Protein AF-V7BYE3-F1 (afdb_monomer)

InterPro domains:
  IPR003656 Zinc finger, BED-type [PF26664] (32-77)
  IPR003656 Zinc finger, BED-type [PS50808] (16-72)
  IPR007021 Domain of unknown function DUF659 [PF04937] (146-258)
  IPR012337 Ribonuclease H-like superfamily [SSF53098] (154-527)

Foldseek 3Di:
DDDDDDDDDDCPPPPNDPPQLVVQWDQDPPDQQWTAGNFQRDIDGGHSVVSLCQLLCVPPVDHHDPGHDPVSNVVSVVVVVVVVVVVVVVVVDPDDDDPPPPDPDDDDDDDDDDDDDDDDDDPPPPQDDDDDDPVVVVVVVVVVVVCVVPVWDKDWDWDFFLVGIDTDDIDRCSVQVPALVSLLVVVLVVCVVCDVLNAAEDEEADPPSNVSSQVVNCVVRLQHHYAYQPLNLLLVLLVCCCVVPVLNVVLLVLLVLLLCLLVVDPVSQVLLCVLVVNDHQDDDDDRDRVSSLSSLVSCLVCLVSLLCSLVDPVNVPDPLCVDPSNVSNSCLSPDPVSSVSSLLSCLLSVLSVVLSCLSPDQPFFCLQPNVVSLVVSLVSSCVSVVNPCVSSVSSVVSSCVSCVPHHPALLSLLSNCLQLLQLVDPPRDCDPSSVVSNLSNLVRNPPDPVLSVLLVVLVVCCNVCHDQSVDPVLVVCSVVDHSLVSLVVRVPVPVSNSVSNNSSRSDGDNDDDPVVVVVVVVCVVVVVVVVVVVPDDDDDDDPDPDDDDDDDDDDDPPDDDPDDDDDDDDDDDDDDDDDDDDDDDDDDDD

Organism: Phaseolus vulgaris (NCBI:txid3885)

Sequence (590 aa):
MTSIPVTVTPKNAPGNRSYVAWKHCISVVGDTRQLQCKYCQKVLTRGVYRLKHHLADTQKDVGACKDAPDEVKKEMWEIVVGLQQKLNKKSSFTLNDEEMTKAGEKRKNSEEEFTQSNNSPSGRNIFKNKQTTINNMFKKGIREEACQRKRRTIINFLVNSPKGTIFLKSIDASAISKTVEKVFEMMDNIVEEVGEDNVIQVVTDNAANYKDAGQMLMTKRKKLFWTPCAAHCVDLMLEDYEKKISIHEETIPKGKKITTFIYSRPSLISLLQHFTKGRYLVRPDITRFATSFFTLGCLHENKGALIKMFTSDEWKSSKFAKTNDGKIVEEVVLDQNFWKNVIICLKGALPLIEVLRLVDSDQKPTMGFIYEAMDQAKEKIQKAFNGVKKSYLPSWNIIDERWDKQLHRPLHAAGYFLNPQMHYRLGFKADLEVKRGLMECITRMVEDEDEQTLIDVQIDDFKKQAKNFGCPMATRSINLKTPADWWESYGDEYPELQKFVIHVHTKRRNRLKQSTMNDVVFVMANSKLAKKKQTRKPTQINIDDYEHEHNETFELDENLVPIEVEEDESLHSHHLDMTDLNDEGDGNHE

Radius of gyration: 32.42 Å; Cα contacts (8 Å, |Δi|>4): 572; chains: 1; bounding box: 76×103×93 Å

Structure (mmCIF, N/CA/C/O backbone):
data_AF-V7BYE3-F1
#
_entry.id   AF-V7BYE3-F1
#
loop_
_atom_site.group_PDB
_atom_site.id
_atom_site.type_symbol
_atom_site.label_atom_id
_atom_site.label_alt_id
_atom_site.label_comp_id
_atom_site.label_asym_id
_atom_site.label_entity_id
_atom_site.label_seq_id
_atom_site.pdbx_PDB_ins_code
_atom_site.Cartn_x
_atom_site.Cartn_y
_atom_site.Cartn_z
_atom_site.occupancy
_atom_site.B_iso_or_equiv
_atom_site.auth_seq_id
_atom_site.auth_comp_id
_atom_site.auth_asym_id
_atom_site.auth_atom_id
_atom_site.pdbx_PDB_model_num
ATOM 1 N N . MET A 1 1 ? 15.856 -49.835 37.756 1.00 37.09 1 MET A N 1
ATOM 2 C CA . MET A 1 1 ? 16.816 -48.713 37.677 1.00 37.09 1 MET A CA 1
ATOM 3 C C . MET A 1 1 ? 16.036 -47.419 37.809 1.00 37.09 1 MET A C 1
ATOM 5 O O . MET A 1 1 ? 15.356 -47.018 36.876 1.00 37.09 1 MET A O 1
ATOM 9 N N . THR A 1 2 ? 16.039 -46.841 39.003 1.00 28.05 2 THR A N 1
ATOM 10 C CA . THR A 1 2 ? 15.372 -45.582 39.343 1.00 28.05 2 THR A CA 1
ATOM 11 C C . THR A 1 2 ? 16.320 -44.418 39.055 1.00 28.05 2 THR A C 1
ATOM 13 O O . THR A 1 2 ? 17.419 -44.346 39.598 1.00 28.05 2 THR A O 1
ATOM 16 N N . SER A 1 3 ? 15.908 -43.531 38.153 1.00 29.70 3 SER A N 1
ATOM 17 C CA . SER A 1 3 ? 16.629 -42.325 37.745 1.00 29.70 3 SER A CA 1
ATOM 18 C C . SER A 1 3 ? 16.502 -41.215 38.795 1.00 29.70 3 SER A C 1
ATOM 20 O O . SER A 1 3 ? 15.395 -40.794 39.130 1.00 29.70 3 SER A O 1
ATOM 22 N N . ILE A 1 4 ? 17.649 -40.744 39.286 1.00 29.48 4 ILE A N 1
ATOM 23 C CA . ILE A 1 4 ? 17.813 -39.622 40.222 1.00 29.48 4 ILE A CA 1
ATOM 24 C C . ILE A 1 4 ? 17.582 -38.289 39.474 1.00 29.48 4 ILE A C 1
ATOM 26 O O . ILE A 1 4 ? 18.064 -38.143 38.348 1.00 29.48 4 ILE A O 1
ATOM 30 N N . PRO A 1 5 ? 16.872 -37.303 40.057 1.00 30.70 5 PRO A N 1
ATOM 31 C CA . PRO A 1 5 ? 16.570 -36.038 39.391 1.00 30.70 5 PRO A CA 1
ATOM 32 C C . PRO A 1 5 ? 17.771 -35.079 39.404 1.00 30.70 5 PRO A C 1
ATOM 34 O O . PRO A 1 5 ? 18.388 -34.832 40.439 1.00 30.70 5 PRO A O 1
ATOM 37 N N . VAL A 1 6 ? 18.075 -34.492 38.244 1.00 30.62 6 VAL A N 1
ATOM 38 C CA . VAL A 1 6 ? 19.106 -33.456 38.083 1.00 30.62 6 VAL A CA 1
ATOM 39 C C . VAL A 1 6 ? 18.558 -32.111 38.571 1.00 30.62 6 VAL A C 1
ATOM 41 O O . VAL A 1 6 ? 17.689 -31.510 37.941 1.00 30.62 6 VAL A O 1
ATOM 44 N N . THR A 1 7 ? 19.076 -31.615 39.692 1.00 30.44 7 THR A N 1
ATOM 45 C CA . THR A 1 7 ? 18.802 -30.265 40.205 1.00 30.44 7 THR A CA 1
ATOM 46 C C . THR A 1 7 ? 19.554 -29.207 39.392 1.00 30.44 7 THR A C 1
ATOM 48 O O . THR A 1 7 ? 20.784 -29.181 39.379 1.00 30.44 7 THR A O 1
ATOM 51 N N . VAL A 1 8 ? 18.821 -28.299 38.742 1.00 35.44 8 VAL A N 1
ATOM 52 C CA . VAL A 1 8 ? 19.375 -27.134 38.032 1.00 35.44 8 VAL A CA 1
ATOM 53 C C . VAL A 1 8 ? 19.778 -26.055 39.042 1.00 35.44 8 VAL A C 1
ATOM 55 O O . VAL A 1 8 ? 18.935 -25.521 39.761 1.00 35.44 8 VAL A O 1
ATOM 58 N N . THR A 1 9 ? 21.065 -25.704 39.093 1.00 30.25 9 THR A N 1
ATOM 59 C CA . THR A 1 9 ? 21.596 -24.657 39.980 1.00 30.25 9 THR A CA 1
ATOM 60 C C . THR A 1 9 ? 21.419 -23.236 39.401 1.00 30.25 9 THR A C 1
ATOM 62 O O . THR A 1 9 ? 21.559 -23.030 38.191 1.00 30.25 9 THR A O 1
ATOM 65 N N . PRO A 1 10 ? 21.134 -22.205 40.230 1.00 33.84 10 PRO A N 1
ATOM 66 C CA . PRO A 1 10 ? 20.971 -20.822 39.772 1.00 33.84 10 PRO A CA 1
ATOM 67 C C . PRO A 1 10 ? 22.280 -20.189 39.273 1.00 33.84 10 PRO A C 1
ATOM 69 O O . PRO A 1 10 ? 23.341 -20.363 39.870 1.00 33.84 10 PRO A O 1
ATOM 72 N N . LYS A 1 11 ? 22.188 -19.330 38.246 1.00 39.69 11 LYS A N 1
ATOM 73 C CA . LYS A 1 11 ? 23.318 -18.622 37.594 1.00 39.69 11 LYS A CA 1
ATOM 74 C C . LYS A 1 11 ? 24.221 -17.771 38.510 1.00 39.69 11 LYS A C 1
ATOM 76 O O . LYS A 1 11 ? 25.254 -17.302 38.047 1.00 39.69 11 LYS A O 1
ATOM 81 N N . ASN A 1 12 ? 23.858 -17.579 39.778 1.00 41.84 12 ASN A N 1
ATOM 82 C CA . ASN A 1 12 ? 24.557 -16.704 40.724 1.00 41.84 12 ASN A CA 1
ATOM 83 C C . ASN A 1 12 ? 25.319 -17.459 41.834 1.00 41.84 12 ASN A C 1
ATOM 85 O O . ASN A 1 12 ? 25.728 -16.838 42.814 1.00 41.84 12 ASN A O 1
ATOM 89 N N . ALA A 1 13 ? 25.517 -18.776 41.703 1.00 35.88 13 ALA A N 1
ATOM 90 C CA . ALA A 1 13 ? 26.292 -19.562 42.663 1.00 35.88 13 ALA A CA 1
ATOM 91 C C . ALA A 1 13 ? 27.762 -19.071 42.782 1.00 35.88 13 ALA A C 1
ATOM 93 O O . ALA A 1 13 ? 28.342 -18.604 41.789 1.00 35.88 13 ALA A O 1
ATOM 94 N N . PRO A 1 14 ? 28.381 -19.162 43.979 1.00 32.28 14 PRO A N 1
ATOM 95 C CA . PRO A 1 14 ? 29.768 -18.765 44.228 1.00 32.28 14 PRO A CA 1
ATOM 96 C C . PRO A 1 14 ? 30.720 -19.719 43.491 1.00 32.28 14 PRO A C 1
ATOM 98 O O . PRO A 1 14 ? 31.121 -20.754 43.999 1.00 32.28 14 PRO A O 1
ATOM 101 N N . GLY A 1 15 ? 31.004 -19.380 42.237 1.00 39.03 15 GLY A N 1
ATOM 102 C CA . GLY A 1 15 ? 31.751 -20.208 41.286 1.00 39.03 15 GLY A CA 1
ATOM 103 C C . GLY A 1 15 ? 31.570 -19.750 39.835 1.00 39.03 15 GLY A C 1
ATOM 104 O O . GLY A 1 15 ? 32.420 -20.021 39.001 1.00 39.03 15 GLY A O 1
ATOM 105 N N . ASN A 1 16 ? 30.516 -18.969 39.540 1.00 42.59 16 ASN A N 1
ATOM 106 C CA . ASN A 1 16 ? 30.209 -18.463 38.190 1.00 42.59 16 ASN A CA 1
ATOM 107 C C . ASN A 1 16 ? 30.393 -16.929 38.036 1.00 42.59 16 ASN A C 1
ATOM 109 O O . ASN A 1 16 ? 29.753 -16.277 37.209 1.00 42.59 16 ASN A O 1
ATOM 113 N N . ARG A 1 17 ? 31.234 -16.307 38.879 1.00 50.94 17 ARG A N 1
ATOM 114 C CA . ARG A 1 17 ? 31.474 -14.848 38.899 1.00 50.94 17 ARG A CA 1
ATOM 115 C C . ARG A 1 17 ? 32.453 -14.457 37.780 1.00 50.94 17 ARG A C 1
ATOM 117 O O . ARG A 1 17 ? 33.577 -14.940 37.771 1.00 50.94 17 ARG A O 1
ATOM 124 N N . SER A 1 18 ? 32.081 -13.546 36.869 1.00 52.41 18 SER A N 1
ATOM 125 C CA . SER A 1 18 ? 33.012 -13.017 35.849 1.00 52.41 18 SER A CA 1
ATOM 126 C C . SER A 1 18 ? 34.210 -12.331 36.529 1.00 52.41 18 SER A C 1
ATOM 128 O O . SER A 1 18 ? 34.044 -11.246 37.089 1.00 52.41 18 SER A O 1
ATOM 130 N N . TYR A 1 19 ? 35.381 -12.967 36.494 1.00 55.69 19 TYR A N 1
ATOM 131 C CA . TYR A 1 19 ? 36.532 -12.725 37.380 1.00 55.69 19 TYR A CA 1
ATOM 132 C C . TYR A 1 19 ? 37.152 -11.316 37.304 1.00 55.69 19 TYR A C 1
ATOM 134 O O . TYR A 1 19 ? 37.809 -10.884 38.242 1.00 55.69 19 TYR A O 1
ATOM 142 N N . VAL A 1 20 ? 36.931 -10.573 36.217 1.00 65.19 20 VAL A N 1
ATOM 143 C CA . VAL A 1 20 ? 37.692 -9.346 35.921 1.00 65.19 20 VAL A CA 1
ATOM 144 C C . VAL A 1 20 ? 37.205 -8.132 36.728 1.00 65.19 20 VAL A C 1
ATOM 146 O O . VAL A 1 20 ? 37.956 -7.580 37.520 1.00 65.19 20 VAL A O 1
ATOM 149 N N . ALA A 1 21 ? 35.922 -7.759 36.637 1.00 68.69 21 ALA A N 1
ATOM 150 C CA . ALA A 1 21 ? 35.393 -6.543 37.285 1.00 68.69 21 ALA A CA 1
ATOM 151 C C . ALA A 1 21 ? 35.486 -6.548 38.822 1.00 68.69 21 ALA A C 1
ATOM 153 O O . ALA A 1 21 ? 35.650 -5.497 39.436 1.00 68.69 21 ALA A O 1
ATOM 154 N N . TRP A 1 22 ? 35.424 -7.727 39.447 1.00 74.88 22 TRP A N 1
ATOM 155 C CA . TRP A 1 22 ? 35.514 -7.860 40.904 1.00 74.88 22 TRP A CA 1
ATOM 156 C C . TRP A 1 22 ? 36.916 -7.561 41.453 1.00 74.88 22 TRP A C 1
ATOM 158 O O . TRP A 1 22 ? 37.037 -7.182 42.616 1.00 74.88 22 TRP A O 1
ATOM 168 N N . LYS A 1 23 ? 37.971 -7.644 40.627 1.00 78.00 23 LYS A N 1
ATOM 169 C CA . LYS A 1 23 ? 39.332 -7.243 41.024 1.00 78.00 23 LYS A CA 1
ATOM 170 C C . LYS A 1 23 ? 39.443 -5.743 41.300 1.00 78.00 23 LYS A C 1
ATOM 172 O O . LYS A 1 23 ? 40.335 -5.339 42.044 1.00 78.00 23 LYS A O 1
ATOM 177 N N . HIS A 1 24 ? 38.514 -4.944 40.776 1.00 83.12 24 HIS A N 1
ATOM 178 C CA . HIS A 1 24 ? 38.538 -3.479 40.808 1.00 83.12 24 HIS A CA 1
ATOM 179 C C . HIS A 1 24 ? 37.535 -2.865 41.800 1.00 83.12 24 HIS A C 1
ATOM 181 O O . HIS A 1 24 ? 37.336 -1.649 41.811 1.00 83.12 24 HIS A O 1
ATOM 187 N N . CYS A 1 25 ? 36.913 -3.679 42.660 1.00 81.56 25 CYS A N 1
ATOM 188 C CA . CYS A 1 25 ? 36.026 -3.198 43.721 1.00 81.56 25 CYS A CA 1
ATOM 189 C C . CYS A 1 25 ? 36.240 -3.898 45.064 1.00 81.56 25 CYS A C 1
ATOM 191 O O . CYS A 1 25 ? 36.789 -4.998 45.128 1.00 81.56 25 CYS A O 1
ATOM 193 N N . ILE A 1 26 ? 35.754 -3.263 46.126 1.00 79.00 26 ILE A N 1
ATOM 194 C CA . ILE A 1 26 ? 35.663 -3.801 47.484 1.00 79.00 26 ILE A CA 1
ATOM 195 C C . ILE A 1 26 ? 34.175 -3.994 47.800 1.00 79.00 26 ILE A C 1
ATOM 197 O O . ILE A 1 26 ? 33.352 -3.133 47.485 1.00 79.00 26 ILE A O 1
ATOM 201 N N . SER A 1 27 ? 33.813 -5.149 48.364 1.00 74.50 27 SER A N 1
ATOM 202 C CA . SER A 1 27 ? 32.436 -5.381 48.819 1.00 74.50 27 SER A CA 1
ATOM 203 C C . SER A 1 27 ? 32.224 -4.663 50.143 1.00 74.50 27 SER A C 1
ATOM 205 O O . SER A 1 27 ? 33.029 -4.829 51.058 1.00 74.50 27 SER A O 1
ATOM 207 N N . VAL A 1 28 ? 31.149 -3.886 50.250 1.00 73.00 28 VAL A N 1
ATOM 208 C CA . VAL A 1 28 ? 30.785 -3.250 51.518 1.00 73.00 28 VAL A CA 1
ATOM 209 C C . VAL A 1 28 ? 30.201 -4.329 52.435 1.00 73.00 28 VAL A C 1
ATOM 211 O O . VAL A 1 28 ? 29.302 -5.074 52.037 1.00 73.00 28 VAL A O 1
ATOM 214 N N . VAL A 1 29 ? 30.759 -4.473 53.640 1.00 50.06 29 VAL A N 1
ATOM 215 C CA . VAL A 1 29 ? 30.365 -5.519 54.598 1.00 50.06 29 VAL A CA 1
ATOM 216 C C . VAL A 1 29 ? 28.881 -5.354 54.947 1.00 50.06 29 VAL A C 1
ATOM 218 O O . VAL A 1 29 ? 28.468 -4.293 55.400 1.00 50.06 29 VAL A O 1
ATOM 221 N N . GLY A 1 30 ? 28.078 -6.397 54.706 1.00 57.88 30 GLY A N 1
ATOM 222 C CA . GLY A 1 30 ? 26.640 -6.427 55.012 1.00 57.88 30 GLY A CA 1
ATOM 223 C C . GLY A 1 30 ? 25.684 -6.260 53.820 1.00 57.88 30 GLY A C 1
ATOM 224 O O . GLY A 1 30 ? 24.515 -6.609 53.961 1.00 57.88 30 GLY A O 1
ATOM 225 N N . ASP A 1 31 ? 26.140 -5.824 52.634 1.00 59.25 31 ASP A N 1
ATOM 226 C CA . ASP A 1 31 ? 25.268 -5.708 51.448 1.00 59.25 31 ASP A CA 1
ATOM 227 C C . ASP A 1 31 ? 25.981 -6.071 50.130 1.00 59.25 31 ASP A C 1
ATOM 229 O O . ASP A 1 31 ? 26.776 -5.318 49.570 1.00 59.25 31 ASP A O 1
ATOM 233 N N . THR A 1 32 ? 25.617 -7.226 49.563 1.00 56.53 32 THR A N 1
ATOM 234 C CA . THR A 1 32 ? 26.159 -7.733 48.284 1.00 56.53 32 THR A CA 1
ATOM 235 C C . THR A 1 32 ? 25.777 -6.894 47.055 1.00 56.53 32 THR A C 1
ATOM 237 O O . THR A 1 32 ? 26.289 -7.136 45.956 1.00 56.53 32 THR A O 1
ATOM 240 N N . ARG A 1 33 ? 24.879 -5.912 47.201 1.00 62.66 33 ARG A N 1
ATOM 241 C CA . ARG A 1 33 ? 24.437 -5.005 46.128 1.00 62.66 33 ARG A CA 1
ATOM 242 C C . ARG A 1 33 ? 25.174 -3.667 46.132 1.00 62.66 33 ARG A C 1
ATOM 244 O O . ARG A 1 33 ? 24.935 -2.871 45.214 1.00 62.66 33 ARG A O 1
ATOM 251 N N . GLN A 1 34 ? 26.060 -3.436 47.099 1.00 75.44 34 GLN A N 1
ATOM 252 C CA . GLN A 1 34 ? 26.872 -2.228 47.212 1.00 75.44 34 GLN A CA 1
ATOM 253 C C . GLN A 1 34 ? 28.348 -2.553 47.016 1.00 75.44 34 GLN A C 1
ATOM 255 O O . GLN A 1 34 ? 28.942 -3.343 47.748 1.00 75.44 34 GLN A O 1
ATOM 260 N N . LEU A 1 35 ? 28.939 -1.944 45.990 1.00 80.62 35 LEU A N 1
ATOM 261 C CA . LEU A 1 35 ? 30.344 -2.138 45.647 1.00 80.62 35 LEU A CA 1
ATOM 262 C C . LEU A 1 35 ? 31.065 -0.805 45.673 1.00 80.62 35 LEU A C 1
ATOM 264 O O . LEU A 1 35 ? 30.612 0.155 45.051 1.00 80.62 35 LEU A O 1
ATOM 268 N N . GLN A 1 36 ? 32.202 -0.765 46.351 1.00 81.25 36 GLN A N 1
ATOM 269 C CA . GLN A 1 36 ? 33.074 0.395 46.375 1.00 81.25 36 GLN A CA 1
ATOM 270 C C . GLN A 1 36 ? 34.133 0.268 45.281 1.00 81.25 36 GLN A C 1
ATOM 272 O O . GLN A 1 36 ? 34.823 -0.747 45.189 1.00 81.25 36 GLN A O 1
ATOM 277 N N . CYS A 1 37 ? 34.261 1.286 44.434 1.00 85.12 37 CYS A N 1
ATOM 278 C CA . CYS A 1 37 ? 35.321 1.359 43.430 1.00 85.12 37 CYS A CA 1
ATOM 279 C C . CYS A 1 37 ? 36.696 1.485 44.109 1.00 85.12 37 CYS A C 1
ATOM 281 O O . CYS A 1 37 ? 36.857 2.331 44.982 1.00 85.12 37 CYS A O 1
ATOM 283 N N . LYS A 1 38 ? 37.700 0.694 43.699 1.00 83.81 38 LYS A N 1
ATOM 284 C CA . LYS A 1 38 ? 39.055 0.759 44.290 1.00 83.81 38 LYS A CA 1
ATOM 285 C C . LYS A 1 38 ? 39.837 2.034 43.950 1.00 83.81 38 LYS A C 1
ATOM 287 O O . LYS A 1 38 ? 40.802 2.328 44.639 1.00 83.81 38 LYS A O 1
ATOM 292 N N . TYR A 1 39 ? 39.433 2.762 42.907 1.00 87.38 39 TYR A N 1
ATOM 293 C CA . TYR A 1 39 ? 40.171 3.924 42.399 1.00 87.38 39 TYR A CA 1
ATOM 294 C C . TYR A 1 39 ? 39.650 5.237 42.984 1.00 87.38 39 TYR A C 1
ATOM 296 O O . TYR A 1 39 ? 40.352 5.907 43.724 1.00 87.38 39 TYR A O 1
ATOM 304 N N . CYS A 1 40 ? 38.379 5.558 42.731 1.00 84.00 40 CYS A N 1
ATOM 305 C CA . CYS A 1 40 ? 37.765 6.803 43.213 1.00 84.00 40 CYS A CA 1
ATOM 306 C C . CYS A 1 40 ? 36.985 6.645 44.529 1.00 84.00 40 CYS A C 1
ATOM 308 O O . CYS A 1 40 ? 36.261 7.551 44.933 1.00 84.00 40 CYS A O 1
ATOM 310 N N . GLN A 1 41 ? 37.025 5.455 45.144 1.00 84.88 41 GLN A N 1
ATOM 311 C CA . GLN A 1 41 ? 36.323 5.108 46.391 1.00 84.88 41 GLN A CA 1
ATOM 312 C C . GLN A 1 41 ? 34.793 5.285 46.384 1.00 84.88 41 GLN A C 1
ATOM 314 O O . GLN A 1 41 ? 34.142 5.080 47.408 1.00 84.88 41 GLN A O 1
ATOM 319 N N . LYS A 1 42 ? 34.185 5.595 45.233 1.00 82.81 42 LYS A N 1
ATOM 320 C CA . LYS A 1 42 ? 32.738 5.772 45.089 1.00 82.81 42 LYS A CA 1
ATOM 321 C C . LYS A 1 42 ? 31.985 4.468 45.352 1.00 82.81 42 LYS A C 1
ATOM 323 O O . LYS A 1 42 ? 32.278 3.440 44.736 1.00 82.81 42 LYS A O 1
ATOM 328 N N . VAL A 1 43 ? 30.971 4.532 46.214 1.00 82.88 43 VAL A N 1
ATOM 329 C CA . VAL A 1 43 ? 30.052 3.418 46.482 1.00 82.88 43 VAL A CA 1
ATOM 330 C C . VAL A 1 43 ? 28.946 3.396 45.428 1.00 82.88 43 VAL A C 1
ATOM 332 O O . VAL A 1 43 ? 28.259 4.390 45.186 1.00 82.88 43 VAL A O 1
ATOM 335 N N . LEU A 1 44 ? 28.780 2.252 44.773 1.00 80.31 44 LEU A N 1
ATOM 336 C CA . LEU A 1 44 ? 27.812 2.030 43.707 1.00 80.31 44 LEU A CA 1
ATOM 337 C C . LEU A 1 44 ? 26.701 1.101 44.191 1.00 80.31 44 LEU A C 1
ATOM 339 O O . LEU A 1 44 ? 26.940 -0.060 44.521 1.00 80.31 44 LEU A O 1
ATOM 343 N N . THR A 1 45 ? 25.467 1.600 44.168 1.00 70.12 45 THR A N 1
ATOM 344 C CA . THR A 1 45 ? 24.264 0.820 44.480 1.00 70.12 45 THR A CA 1
ATOM 345 C C . THR A 1 45 ? 23.778 0.099 43.219 1.00 70.12 45 THR A C 1
ATOM 347 O O . THR A 1 45 ? 23.652 0.737 42.174 1.00 70.12 45 THR A O 1
ATOM 350 N N . ARG A 1 46 ? 23.474 -1.208 43.306 1.00 63.72 46 ARG A N 1
ATOM 351 C CA . ARG A 1 46 ? 23.086 -2.149 42.212 1.00 63.72 46 ARG A CA 1
ATOM 352 C C . ARG A 1 46 ? 24.215 -3.006 41.600 1.00 63.72 46 ARG A C 1
ATOM 354 O O . ARG A 1 46 ? 24.086 -3.478 40.468 1.00 63.72 46 ARG A O 1
ATOM 361 N N . GLY A 1 47 ? 25.270 -3.294 42.361 1.00 69.56 47 GLY A N 1
ATOM 362 C CA . GLY A 1 47 ? 26.230 -4.365 42.058 1.00 69.56 47 GLY A CA 1
ATOM 363 C C . GLY A 1 47 ? 27.124 -4.140 40.827 1.00 69.56 47 GLY A C 1
ATOM 364 O O . GLY A 1 47 ? 27.293 -3.025 40.335 1.00 69.56 47 GLY A O 1
ATOM 365 N N . VAL A 1 48 ? 27.723 -5.228 40.319 1.00 75.81 48 VAL A N 1
ATOM 366 C CA . VAL A 1 48 ? 28.845 -5.195 39.351 1.00 75.81 48 VAL A CA 1
ATOM 367 C C . VAL A 1 48 ? 28.513 -4.544 38.001 1.00 75.81 48 VAL A C 1
ATOM 369 O O . VAL A 1 48 ? 29.413 -4.105 37.290 1.00 75.81 48 VAL A O 1
ATOM 372 N N . TYR A 1 49 ? 27.233 -4.455 37.630 1.00 80.94 49 TYR A N 1
ATOM 373 C CA . TYR A 1 49 ? 26.817 -3.846 36.364 1.00 80.94 49 TYR A CA 1
ATOM 374 C C . TYR A 1 49 ? 27.184 -2.357 36.295 1.00 80.94 49 TYR A C 1
ATOM 376 O O . TYR A 1 49 ? 27.829 -1.927 35.340 1.00 80.94 49 TYR A O 1
ATOM 384 N N . ARG A 1 50 ? 26.843 -1.575 37.329 1.00 79.75 50 ARG A N 1
ATOM 385 C CA . ARG A 1 50 ? 27.207 -0.151 37.377 1.00 79.75 50 ARG A CA 1
ATOM 386 C C . ARG A 1 50 ? 28.709 0.041 37.541 1.00 79.75 50 ARG A C 1
ATOM 388 O O . ARG A 1 50 ? 29.256 0.958 36.950 1.00 79.75 50 ARG A O 1
ATOM 395 N N . LEU A 1 51 ? 29.393 -0.855 38.251 1.00 82.06 51 LEU A N 1
ATOM 396 C CA . LEU A 1 51 ? 30.853 -0.818 38.352 1.00 82.06 51 LEU A CA 1
ATOM 397 C C . LEU A 1 51 ? 31.530 -0.913 36.976 1.00 82.06 51 LEU A C 1
ATOM 399 O O . LEU A 1 51 ? 32.417 -0.120 36.685 1.00 82.06 51 LEU A O 1
ATOM 403 N N . LYS A 1 52 ? 31.074 -1.820 36.103 1.00 85.19 52 LYS A N 1
ATOM 404 C CA . LYS A 1 52 ? 31.606 -1.941 34.735 1.00 85.19 52 LYS A CA 1
ATOM 405 C C . LYS A 1 52 ? 31.401 -0.657 33.932 1.00 85.19 52 LYS A C 1
ATOM 407 O O . LYS A 1 52 ? 32.339 -0.182 33.315 1.00 85.19 52 LYS A O 1
ATOM 412 N N . HIS A 1 53 ? 30.209 -0.062 33.986 1.00 84.19 53 HIS A N 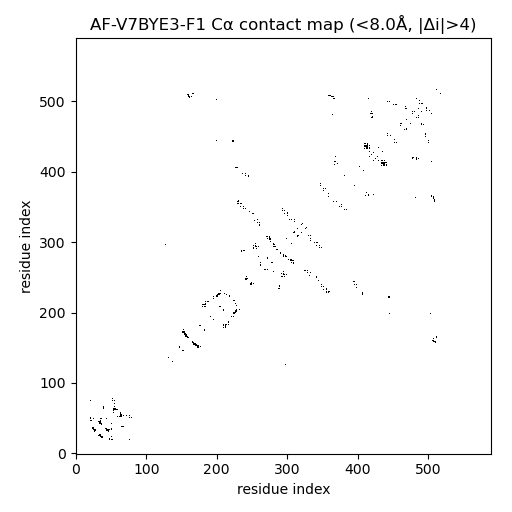1
ATOM 413 C CA . HIS A 1 53 ? 29.913 1.188 33.274 1.00 84.19 53 HIS A CA 1
ATOM 414 C C . HIS A 1 53 ? 30.663 2.410 33.828 1.00 84.19 53 HIS A C 1
ATOM 416 O O . HIS A 1 53 ? 31.031 3.293 33.053 1.00 84.19 53 HIS A O 1
ATOM 422 N N . HIS A 1 54 ? 30.908 2.429 35.141 1.00 84.50 54 HIS A N 1
ATOM 423 C CA . HIS A 1 54 ? 31.698 3.437 35.845 1.00 84.50 54 HIS A CA 1
ATOM 424 C C . HIS A 1 54 ? 33.183 3.371 35.463 1.00 84.50 54 HIS A C 1
ATOM 426 O O . HIS A 1 54 ? 33.783 4.409 35.199 1.00 84.50 54 HIS A O 1
ATOM 432 N N . LEU A 1 55 ? 33.760 2.166 35.399 1.00 85.06 55 LEU A N 1
ATOM 433 C CA . LEU A 1 55 ? 35.156 1.957 35.005 1.00 85.06 55 LEU A CA 1
ATOM 434 C C . LEU A 1 55 ? 35.367 2.071 33.488 1.00 85.06 55 LEU A C 1
ATOM 436 O O . LEU A 1 55 ? 36.426 2.500 33.073 1.00 85.06 55 LEU A O 1
ATOM 440 N N . ALA A 1 56 ? 34.370 1.741 32.663 1.00 82.25 56 ALA A N 1
ATOM 441 C CA . ALA A 1 56 ? 34.454 1.799 31.198 1.00 82.25 56 ALA A CA 1
ATOM 442 C C . ALA A 1 56 ? 34.198 3.193 30.584 1.00 82.25 56 ALA A C 1
ATOM 444 O O . ALA A 1 56 ? 34.072 3.292 29.367 1.00 82.25 56 ALA A O 1
ATOM 445 N N . ASP A 1 57 ? 34.015 4.235 31.405 1.00 79.56 57 ASP A N 1
ATOM 446 C CA . ASP A 1 57 ? 33.710 5.615 30.974 1.00 79.56 57 ASP A CA 1
ATOM 447 C C . ASP A 1 57 ? 32.552 5.726 29.957 1.00 79.56 57 ASP A C 1
ATOM 449 O O . ASP A 1 57 ? 32.576 6.453 28.970 1.00 79.56 57 ASP A O 1
ATOM 453 N N . THR A 1 58 ? 31.489 4.955 30.188 1.00 77.00 58 THR A N 1
ATOM 454 C CA . THR A 1 58 ? 30.313 4.957 29.292 1.00 77.00 58 THR A CA 1
ATOM 455 C C . THR A 1 58 ? 29.226 5.944 29.717 1.00 77.00 58 THR A C 1
ATOM 457 O O . THR A 1 58 ? 28.246 6.123 28.997 1.00 77.00 58 THR A O 1
ATOM 460 N N . GLN A 1 59 ? 29.353 6.514 30.923 1.00 70.12 59 GLN A N 1
ATOM 461 C CA . GLN A 1 59 ? 28.398 7.427 31.575 1.00 70.12 59 GLN A CA 1
ATOM 462 C C . GLN A 1 59 ? 26.937 6.934 31.616 1.00 70.12 59 GLN A C 1
ATOM 464 O O . GLN A 1 59 ? 25.998 7.701 31.828 1.00 70.12 59 GLN A O 1
ATOM 469 N N . LYS A 1 60 ? 26.725 5.624 31.445 1.00 70.38 60 LYS A N 1
ATOM 470 C CA . LYS A 1 60 ? 25.406 4.994 31.442 1.00 70.38 60 LYS A CA 1
ATOM 471 C C . LYS A 1 60 ? 24.978 4.665 32.872 1.00 70.38 60 LYS A C 1
ATOM 473 O O . LYS A 1 60 ? 25.543 3.771 33.498 1.00 70.38 60 LYS A O 1
ATOM 478 N N . ASP A 1 61 ? 23.971 5.377 33.377 1.00 61.66 61 ASP A N 1
ATOM 479 C CA . ASP A 1 61 ? 23.368 5.222 34.716 1.00 61.66 61 ASP A CA 1
ATOM 480 C C . ASP A 1 61 ? 24.307 5.488 35.917 1.00 61.66 61 ASP A C 1
ATOM 482 O O . ASP A 1 61 ? 23.890 5.344 37.071 1.00 61.66 61 ASP A O 1
ATOM 486 N N . VAL A 1 62 ? 25.570 5.855 35.671 1.00 77.88 62 VAL A N 1
ATOM 487 C CA . VAL A 1 62 ? 26.594 6.189 36.670 1.00 77.88 62 VAL A CA 1
ATOM 488 C C . VAL A 1 62 ? 27.683 7.055 36.023 1.00 77.88 62 VAL A C 1
ATOM 490 O O . VAL A 1 62 ? 28.118 6.773 34.910 1.00 77.88 62 VAL A O 1
ATOM 493 N N . GLY A 1 63 ? 28.128 8.114 36.709 1.00 78.38 63 GLY A N 1
ATOM 494 C CA . GLY A 1 63 ? 29.244 8.948 36.234 1.00 78.38 63 GLY A CA 1
ATOM 495 C C . GLY A 1 63 ? 30.566 8.174 36.193 1.00 78.38 63 GLY A C 1
ATOM 496 O O . GLY A 1 63 ? 30.753 7.265 36.999 1.00 78.38 63 GLY A O 1
ATOM 497 N N . ALA A 1 64 ? 31.465 8.528 35.278 1.00 86.25 64 ALA A N 1
ATOM 498 C CA . ALA A 1 64 ? 32.719 7.815 35.035 1.00 86.25 64 ALA A CA 1
ATOM 499 C C . ALA A 1 64 ? 33.740 7.917 36.178 1.00 86.25 64 ALA A C 1
ATOM 501 O O . ALA A 1 64 ? 33.718 8.861 36.974 1.00 86.25 64 ALA A O 1
ATOM 502 N N . CYS A 1 65 ? 34.634 6.932 36.264 1.00 83.62 65 CYS A N 1
ATOM 503 C CA . CYS A 1 65 ? 35.763 6.957 37.183 1.00 83.62 65 CYS A CA 1
ATOM 504 C C . CYS A 1 65 ? 36.889 7.822 36.612 1.00 83.62 65 CYS A C 1
ATOM 506 O O . CYS A 1 65 ? 37.448 7.494 35.568 1.00 83.62 65 CYS A O 1
ATOM 508 N N . LYS A 1 66 ? 37.233 8.906 37.313 1.00 81.31 66 LYS A N 1
ATOM 509 C CA . LYS A 1 66 ? 38.332 9.797 36.914 1.00 81.31 66 LYS A CA 1
ATOM 510 C C . LYS A 1 66 ? 39.711 9.199 37.213 1.00 81.31 66 LYS A C 1
ATOM 512 O O . LYS A 1 66 ? 40.656 9.492 36.495 1.00 81.31 66 LYS A O 1
ATOM 517 N N . ASP A 1 67 ? 39.776 8.301 38.196 1.00 83.56 67 ASP A N 1
ATOM 518 C CA . ASP A 1 67 ? 41.032 7.804 38.773 1.00 83.56 67 ASP A CA 1
ATOM 519 C C . ASP A 1 67 ? 41.381 6.367 38.339 1.00 83.56 67 ASP A C 1
ATOM 521 O O . ASP A 1 67 ? 42.350 5.781 38.816 1.00 83.56 67 ASP A O 1
ATOM 525 N N . ALA A 1 68 ? 40.573 5.754 37.465 1.00 85.06 68 ALA A N 1
ATOM 526 C CA . ALA A 1 68 ? 40.865 4.423 36.935 1.00 85.06 68 ALA A CA 1
ATOM 527 C C . ALA A 1 68 ? 41.983 4.491 35.867 1.00 85.06 68 ALA A C 1
ATOM 529 O O . ALA A 1 68 ? 41.898 5.353 34.988 1.00 85.06 68 ALA A O 1
ATOM 530 N N . PRO A 1 69 ? 42.977 3.578 35.883 1.00 86.00 69 PRO A N 1
ATOM 531 C CA . PRO A 1 69 ? 43.989 3.470 34.829 1.00 86.00 69 PRO A CA 1
ATOM 532 C C . PRO A 1 69 ? 43.369 3.173 33.462 1.00 86.00 69 PRO A C 1
ATOM 534 O O . PRO A 1 69 ? 42.363 2.459 33.376 1.00 86.00 69 PRO A O 1
ATOM 537 N N . ASP A 1 70 ? 43.972 3.681 32.390 1.00 72.94 70 ASP A N 1
ATOM 538 C CA . ASP A 1 70 ? 43.415 3.575 31.037 1.00 72.94 70 ASP A CA 1
ATOM 539 C C . ASP A 1 70 ? 43.367 2.127 30.528 1.00 72.94 70 ASP A C 1
ATOM 541 O O . ASP A 1 70 ? 42.432 1.755 29.813 1.00 72.94 70 ASP A O 1
ATOM 545 N N . GLU A 1 71 ? 44.277 1.265 30.984 1.00 75.25 71 GLU A N 1
ATOM 546 C CA . GLU A 1 71 ? 44.246 -0.176 30.713 1.00 75.25 71 GLU A CA 1
ATOM 547 C C . GLU A 1 71 ? 42.980 -0.824 31.288 1.00 75.25 71 GLU A C 1
ATOM 549 O O . GLU A 1 71 ? 42.324 -1.628 30.624 1.00 75.25 71 GLU A O 1
ATOM 554 N N . VAL A 1 72 ? 42.584 -0.422 32.500 1.00 79.88 72 VAL A N 1
ATOM 555 C CA . VAL A 1 72 ? 41.374 -0.920 33.173 1.00 79.88 72 VAL A CA 1
ATOM 556 C C . VAL A 1 72 ? 40.123 -0.359 32.506 1.00 79.88 72 VAL A C 1
ATOM 558 O O . VAL A 1 72 ? 39.136 -1.081 32.349 1.00 79.88 72 VAL A O 1
ATOM 561 N N . LYS A 1 73 ? 40.148 0.906 32.066 1.00 80.62 73 LYS A N 1
ATOM 562 C CA . LYS A 1 73 ? 39.037 1.490 31.298 1.00 80.62 73 LYS A CA 1
ATOM 563 C C . LYS A 1 73 ? 38.811 0.729 29.997 1.00 80.62 73 LYS A C 1
ATOM 565 O O . LYS A 1 73 ? 37.672 0.366 29.701 1.00 80.62 73 LYS A O 1
ATOM 570 N N . LYS A 1 74 ? 39.886 0.431 29.260 1.00 76.62 74 LYS A N 1
ATOM 571 C CA . LYS A 1 74 ? 39.843 -0.321 27.999 1.00 76.62 74 LYS A CA 1
ATOM 572 C C . LYS A 1 74 ? 39.324 -1.746 28.200 1.00 76.62 74 LYS A C 1
ATOM 574 O O . LYS A 1 74 ? 38.388 -2.149 27.512 1.00 76.62 74 LYS A O 1
ATOM 579 N N . GLU A 1 75 ? 39.846 -2.471 29.188 1.00 77.25 75 GLU A N 1
ATOM 580 C CA . GLU A 1 75 ? 39.398 -3.835 29.512 1.00 77.25 75 GLU A CA 1
ATOM 581 C C . GLU A 1 75 ? 37.904 -3.867 29.896 1.00 77.25 75 GLU A C 1
ATOM 583 O O . GLU A 1 75 ? 37.136 -4.721 29.441 1.00 77.25 75 GLU A O 1
ATOM 588 N N . MET A 1 76 ? 37.441 -2.895 30.689 1.00 84.19 76 MET A N 1
ATOM 589 C CA . MET A 1 76 ? 36.026 -2.797 31.068 1.00 84.19 76 MET A CA 1
ATOM 590 C C . MET A 1 76 ? 35.136 -2.390 29.893 1.00 84.19 76 MET A C 1
ATOM 592 O O . MET A 1 76 ? 34.008 -2.881 29.785 1.00 84.19 76 MET A O 1
ATOM 596 N N . TRP A 1 77 ? 35.630 -1.532 29.002 1.00 76.81 77 TRP A N 1
ATOM 597 C CA . TRP A 1 77 ? 34.928 -1.122 27.791 1.00 76.81 77 TRP A CA 1
ATOM 598 C C . TRP A 1 77 ? 34.699 -2.302 26.845 1.00 76.81 77 TRP A C 1
ATOM 600 O O . TRP A 1 77 ? 33.561 -2.532 26.429 1.00 76.81 77 TRP A O 1
ATOM 610 N N . GLU A 1 78 ? 35.714 -3.133 26.603 1.00 75.06 78 GLU A N 1
ATOM 611 C CA . GLU A 1 78 ? 35.596 -4.350 25.784 1.00 75.06 78 GLU A CA 1
ATOM 612 C C . GLU A 1 78 ? 34.554 -5.329 26.351 1.00 75.06 78 GLU A C 1
ATOM 614 O O . GLU A 1 78 ? 33.738 -5.891 25.612 1.00 75.06 78 GLU A O 1
ATOM 619 N N . ILE A 1 79 ? 34.490 -5.475 27.679 1.00 76.62 79 ILE A N 1
ATOM 620 C CA . ILE A 1 79 ? 33.476 -6.300 28.353 1.00 76.62 79 ILE A CA 1
ATOM 621 C C . ILE A 1 79 ? 32.065 -5.722 28.161 1.00 76.62 79 ILE A C 1
ATOM 623 O O . ILE A 1 79 ? 31.118 -6.475 27.906 1.00 76.62 79 ILE A O 1
ATOM 627 N N . VAL A 1 80 ? 31.892 -4.405 28.300 1.00 75.50 80 VAL A N 1
ATOM 628 C CA . VAL A 1 80 ? 30.590 -3.734 28.135 1.00 75.50 80 VAL A CA 1
ATOM 629 C C . VAL A 1 80 ? 30.103 -3.831 26.687 1.00 75.50 80 VAL A C 1
ATOM 631 O O . VAL A 1 80 ? 28.942 -4.190 26.455 1.00 75.50 80 VAL A O 1
ATOM 634 N N . VAL A 1 81 ? 30.992 -3.607 25.719 1.00 71.25 81 VAL A N 1
ATOM 635 C CA . VAL A 1 81 ? 30.702 -3.728 24.284 1.00 71.25 81 VAL A CA 1
ATOM 636 C C . VAL A 1 81 ? 30.373 -5.176 23.915 1.00 71.25 81 VAL A C 1
ATOM 638 O O . VAL A 1 81 ? 29.360 -5.428 23.258 1.00 71.25 81 VAL A O 1
ATOM 641 N N . GLY A 1 82 ? 31.139 -6.154 24.408 1.00 66.94 82 GLY A N 1
ATOM 642 C CA . GLY A 1 82 ? 30.875 -7.580 24.182 1.00 66.94 82 GLY A CA 1
ATOM 643 C C . GLY A 1 82 ? 29.530 -8.052 24.755 1.00 66.94 82 GLY A C 1
ATOM 644 O O . GLY A 1 82 ? 28.858 -8.907 24.167 1.00 66.94 82 GLY A O 1
ATOM 645 N N . LEU A 1 83 ? 29.075 -7.471 25.871 1.00 59.06 83 LEU A N 1
ATOM 646 C CA . LEU A 1 83 ? 27.739 -7.723 26.427 1.00 59.06 83 LEU A CA 1
ATOM 647 C C . LEU A 1 83 ? 26.625 -7.088 25.578 1.00 59.06 83 LEU A C 1
ATOM 649 O O . LEU A 1 83 ? 25.592 -7.729 25.369 1.00 59.06 83 LEU A O 1
ATOM 653 N N . GLN A 1 84 ? 26.831 -5.881 25.040 1.00 56.62 84 GLN A N 1
ATOM 654 C CA . GLN A 1 84 ? 25.890 -5.239 24.108 1.00 56.62 84 GLN A CA 1
ATOM 655 C C . GLN A 1 84 ? 25.773 -6.002 22.784 1.00 56.62 84 GLN A C 1
ATOM 657 O O . GLN A 1 84 ? 24.663 -6.206 22.294 1.00 56.62 84 GLN A O 1
ATOM 662 N N . GLN A 1 85 ? 26.879 -6.515 22.244 1.00 55.94 85 GLN A N 1
ATOM 663 C CA . GLN A 1 85 ? 26.874 -7.351 21.040 1.00 55.94 85 GLN A CA 1
ATOM 664 C C . GLN A 1 85 ? 26.144 -8.686 21.262 1.00 55.94 85 GLN A C 1
ATOM 666 O O . GLN A 1 85 ? 25.387 -9.123 20.395 1.00 55.94 85 GLN A O 1
ATOM 671 N N . LYS A 1 86 ? 26.290 -9.316 22.439 1.00 52.66 86 LYS A N 1
ATOM 672 C CA . LYS A 1 86 ? 25.538 -10.535 22.806 1.00 52.66 86 LYS A CA 1
ATOM 673 C C . LYS A 1 86 ? 24.040 -10.277 23.008 1.00 52.66 86 LYS A C 1
ATOM 675 O O . LYS A 1 86 ? 23.234 -11.145 22.677 1.00 52.66 86 LYS A O 1
ATOM 680 N N . LEU A 1 87 ? 23.651 -9.105 23.515 1.00 52.09 87 LEU A N 1
ATOM 681 C CA . LEU A 1 87 ? 22.244 -8.691 23.615 1.00 52.09 87 LEU A CA 1
ATOM 682 C C . LEU A 1 87 ? 21.638 -8.385 22.236 1.00 52.09 87 LEU A C 1
ATOM 684 O O . LEU A 1 87 ? 20.495 -8.764 21.989 1.00 52.09 87 LEU A O 1
ATOM 688 N N . ASN A 1 88 ? 22.419 -7.806 21.322 1.00 40.69 88 ASN A N 1
ATOM 689 C CA . ASN A 1 88 ? 22.005 -7.559 19.939 1.00 40.69 88 ASN A CA 1
ATOM 690 C C . ASN A 1 88 ? 21.921 -8.850 19.105 1.00 40.69 88 ASN A C 1
ATOM 692 O O . ASN A 1 88 ? 20.988 -8.999 18.325 1.00 40.69 88 ASN A O 1
ATOM 696 N N . LYS A 1 89 ? 22.811 -9.832 19.320 1.00 43.81 89 LYS A N 1
ATOM 697 C CA . LYS A 1 89 ? 22.683 -11.176 18.716 1.00 43.81 89 LYS A CA 1
ATOM 698 C C . LYS A 1 89 ? 21.500 -11.973 19.280 1.00 43.81 89 LYS A C 1
ATOM 700 O O . LYS A 1 89 ? 20.892 -12.746 18.553 1.00 43.81 89 LYS A O 1
ATOM 705 N N . LYS A 1 90 ? 21.132 -11.780 20.555 1.00 41.75 90 LYS A N 1
ATOM 706 C CA . LYS A 1 90 ? 19.929 -12.403 21.145 1.00 41.75 90 LYS A CA 1
ATOM 707 C C . LYS A 1 90 ? 18.619 -11.737 20.729 1.00 41.75 90 LYS A C 1
ATOM 709 O O . LYS A 1 90 ? 17.597 -12.412 20.728 1.00 41.75 90 LYS A O 1
ATOM 714 N N . SER A 1 91 ? 18.625 -10.453 20.367 1.00 34.78 91 SER A N 1
ATOM 715 C CA . SER A 1 91 ? 17.446 -9.800 19.781 1.00 34.78 91 SER A CA 1
ATOM 716 C C . SER A 1 91 ? 17.284 -10.086 18.281 1.00 34.78 91 SER A C 1
ATOM 718 O O . SER A 1 91 ? 16.206 -9.832 17.743 1.00 34.78 91 SER A O 1
ATOM 720 N N . SER A 1 92 ? 18.309 -10.664 17.636 1.00 29.28 92 SER A N 1
ATOM 721 C CA . SER A 1 92 ? 18.321 -11.055 16.221 1.00 29.28 92 SER A CA 1
ATOM 722 C C . SER A 1 92 ? 18.203 -12.567 15.958 1.00 29.28 92 SER A C 1
ATOM 724 O O . SER A 1 92 ? 18.343 -12.965 14.807 1.00 29.28 92 SER A O 1
ATOM 726 N N . PHE A 1 93 ? 17.962 -13.417 16.968 1.00 30.06 93 PHE A N 1
ATOM 727 C CA . PHE A 1 93 ? 17.830 -14.876 16.786 1.00 30.06 93 PHE A CA 1
ATOM 728 C C . PHE A 1 93 ? 16.445 -15.398 17.208 1.00 30.06 93 PHE A C 1
ATOM 730 O O . PHE A 1 93 ? 16.264 -15.961 18.281 1.00 30.06 93 PHE A O 1
ATOM 737 N N . THR A 1 94 ? 15.477 -15.151 16.329 1.00 28.78 94 THR A N 1
ATOM 738 C CA . THR A 1 94 ? 14.254 -15.925 16.024 1.00 28.78 94 THR A CA 1
ATOM 739 C C . THR A 1 94 ? 13.845 -15.355 14.661 1.00 28.78 94 THR A C 1
ATOM 741 O O . THR A 1 94 ? 13.437 -14.197 14.613 1.00 28.78 94 THR A O 1
ATOM 744 N N . LEU A 1 95 ? 14.041 -15.993 13.513 1.00 30.05 95 LEU A N 1
ATOM 745 C CA . LEU A 1 95 ? 13.909 -17.396 13.126 1.00 30.05 95 LEU A CA 1
ATOM 746 C C . LEU A 1 95 ? 14.893 -17.668 11.969 1.00 30.05 95 LEU A C 1
ATOM 748 O O . LEU A 1 95 ? 15.018 -16.795 11.121 1.00 30.05 95 LEU A O 1
ATOM 752 N N . ASN A 1 96 ? 15.524 -18.845 11.928 1.00 26.20 96 ASN A N 1
ATOM 753 C CA . ASN A 1 96 ? 16.060 -19.473 10.710 1.00 26.20 96 ASN A CA 1
ATOM 754 C C . ASN A 1 96 ? 15.803 -20.997 10.809 1.00 26.20 96 ASN A C 1
ATOM 756 O O . ASN A 1 96 ? 16.446 -21.691 11.592 1.00 26.20 96 ASN A O 1
ATOM 760 N N . ASP A 1 97 ? 14.746 -21.460 10.144 1.00 30.70 97 ASP A N 1
ATOM 761 C CA . ASP A 1 97 ? 14.627 -22.534 9.13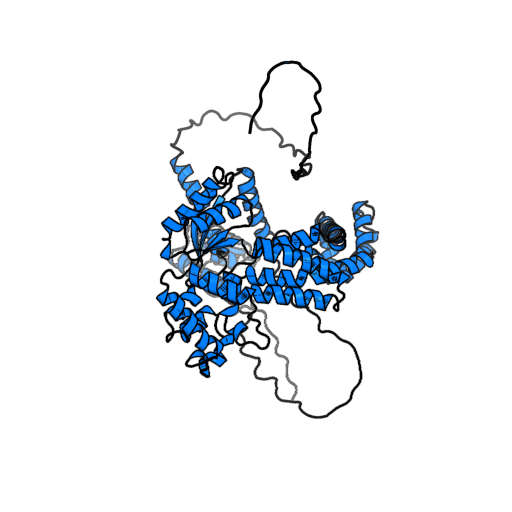3 1.00 30.70 97 ASP A CA 1
ATOM 762 C C . ASP A 1 97 ? 15.506 -23.812 9.090 1.00 30.70 97 ASP A C 1
ATOM 764 O O . ASP A 1 97 ? 15.527 -24.452 8.043 1.00 30.70 97 ASP A O 1
ATOM 768 N N . GLU A 1 98 ? 16.143 -24.299 10.163 1.00 28.48 98 GLU A N 1
ATOM 769 C CA . GLU A 1 98 ? 16.927 -25.566 10.070 1.00 28.48 98 GLU A CA 1
ATOM 770 C C . GLU A 1 98 ? 16.514 -26.751 10.968 1.00 28.48 98 GLU A C 1
ATOM 772 O O . GLU A 1 98 ? 17.205 -27.764 10.995 1.00 28.48 98 GLU A O 1
ATOM 777 N N . GLU A 1 99 ? 15.336 -26.739 11.603 1.00 28.25 99 GLU A N 1
ATOM 778 C CA . GLU A 1 99 ? 14.806 -27.939 12.293 1.00 28.25 99 GLU A CA 1
ATOM 779 C C . GLU A 1 99 ? 13.327 -28.232 11.972 1.00 28.25 99 GLU A C 1
ATOM 781 O O . GLU A 1 99 ? 12.504 -28.477 12.851 1.00 28.25 99 GLU A O 1
ATOM 786 N N . MET A 1 100 ? 12.975 -28.246 10.682 1.00 28.77 100 MET A N 1
ATOM 787 C CA . MET A 1 100 ? 11.684 -28.765 10.186 1.00 28.77 100 MET A CA 1
ATOM 788 C C . MET A 1 100 ? 11.816 -29.976 9.243 1.00 28.77 100 MET A C 1
ATOM 790 O O . MET A 1 100 ? 10.895 -30.283 8.493 1.00 28.77 100 MET A O 1
ATOM 794 N N . THR A 1 101 ? 12.922 -30.723 9.306 1.00 34.12 101 THR A N 1
ATOM 795 C CA . THR A 1 101 ? 13.131 -31.939 8.489 1.00 34.12 101 THR A CA 1
ATOM 796 C C . THR A 1 101 ? 13.277 -33.239 9.283 1.00 34.12 101 THR A C 1
ATOM 798 O O . THR A 1 101 ? 13.656 -34.258 8.715 1.00 34.12 101 THR A O 1
ATOM 801 N N . LYS A 1 102 ? 12.911 -33.281 10.573 1.00 29.11 102 LYS A N 1
ATOM 802 C CA . LYS A 1 102 ? 12.870 -34.542 11.348 1.00 29.11 102 LYS A CA 1
ATOM 803 C C . LYS A 1 102 ? 11.679 -34.641 12.305 1.00 29.11 102 LYS A C 1
ATOM 805 O O . LYS A 1 102 ? 11.845 -34.828 13.503 1.00 29.11 102 LYS A O 1
ATOM 810 N N . ALA A 1 103 ? 10.464 -34.538 11.775 1.00 27.28 103 ALA A N 1
ATOM 811 C CA . ALA A 1 103 ? 9.253 -34.982 12.481 1.00 27.28 103 ALA A CA 1
ATOM 812 C C . ALA A 1 103 ? 8.130 -35.399 11.509 1.00 27.28 103 ALA A C 1
ATOM 814 O O . ALA A 1 103 ? 6.952 -35.195 11.784 1.00 27.28 103 ALA A O 1
ATOM 815 N N . GLY A 1 104 ? 8.503 -35.948 10.347 1.00 27.34 104 GLY A N 1
ATOM 816 C CA . GLY A 1 104 ? 7.590 -36.309 9.255 1.00 27.34 104 GLY A CA 1
ATOM 817 C C . GLY A 1 104 ? 7.574 -37.795 8.895 1.00 27.34 104 GLY A C 1
ATOM 818 O O . GLY A 1 104 ? 7.117 -38.142 7.816 1.00 27.34 104 GLY A O 1
ATOM 819 N N . GLU A 1 105 ? 8.057 -38.681 9.769 1.00 29.75 105 GLU A N 1
ATOM 820 C CA . GLU A 1 105 ? 8.011 -40.130 9.544 1.00 29.75 105 GLU A CA 1
ATOM 821 C C . GLU A 1 105 ? 7.466 -40.845 10.776 1.00 29.75 105 GLU A C 1
ATOM 823 O O . GLU A 1 105 ? 8.205 -41.286 11.653 1.00 29.75 105 GLU A O 1
ATOM 828 N N . LYS A 1 106 ? 6.135 -40.913 10.847 1.00 26.47 106 LYS A N 1
ATOM 829 C CA . LYS A 1 106 ? 5.353 -42.084 11.276 1.00 26.47 106 LYS A CA 1
ATOM 830 C C . LYS A 1 106 ? 3.897 -41.667 11.412 1.00 26.47 106 LYS A C 1
ATOM 832 O O . LYS A 1 106 ? 3.502 -41.124 12.439 1.00 26.47 106 LYS A O 1
ATOM 837 N N . ARG A 1 107 ? 3.130 -41.957 10.360 1.00 24.88 107 ARG A N 1
ATOM 838 C CA . ARG A 1 107 ? 1.753 -42.495 10.367 1.00 24.88 107 ARG A CA 1
ATOM 839 C C . ARG A 1 107 ? 1.103 -42.198 9.015 1.00 24.88 107 ARG A C 1
ATOM 841 O O . ARG A 1 107 ? 0.299 -41.289 8.874 1.00 24.88 107 ARG A O 1
ATOM 848 N N . LYS A 1 108 ? 1.484 -42.995 8.016 1.00 23.70 108 LYS A N 1
ATOM 849 C CA . LYS A 1 108 ? 0.548 -43.447 6.986 1.00 23.70 108 LYS A CA 1
ATOM 850 C C . LYS A 1 108 ? 0.035 -44.806 7.454 1.00 23.70 108 LYS A C 1
ATOM 852 O O . LYS A 1 108 ? 0.855 -45.701 7.649 1.00 23.70 108 LYS A O 1
ATOM 857 N N . ASN A 1 109 ? -1.263 -44.899 7.725 1.00 21.41 109 ASN A N 1
ATOM 858 C CA . ASN A 1 109 ? -2.178 -45.949 7.257 1.00 21.41 109 ASN A CA 1
ATOM 859 C C . ASN A 1 109 ? -3.448 -45.996 8.113 1.00 21.41 109 ASN A C 1
ATOM 861 O O . ASN A 1 109 ? -3.397 -45.688 9.301 1.00 21.41 109 ASN A O 1
ATOM 865 N N . SER A 1 110 ? -4.521 -46.414 7.431 1.00 21.81 110 SER A N 1
ATOM 866 C CA . SER A 1 110 ? -5.951 -46.460 7.766 1.00 21.81 110 SER A CA 1
ATOM 867 C C . SER A 1 110 ? -6.610 -45.093 7.939 1.00 21.81 110 SER A C 1
ATOM 869 O O . SER A 1 110 ? -6.150 -44.298 8.750 1.00 21.81 110 SER A O 1
ATOM 871 N N . GLU A 1 111 ? -7.723 -44.742 7.316 1.00 21.92 111 GLU A N 1
ATOM 872 C CA . GLU A 1 111 ? -8.560 -45.223 6.207 1.00 21.92 111 GLU A CA 1
ATOM 873 C C . GLU A 1 111 ? -9.768 -44.262 6.239 1.00 21.92 111 GLU A C 1
ATOM 875 O O . GLU A 1 111 ? -9.914 -43.439 7.148 1.00 21.92 111 GLU A O 1
ATOM 880 N N . GLU A 1 112 ? -10.578 -44.315 5.200 1.00 23.02 112 GLU A N 1
ATOM 881 C CA . GLU A 1 112 ? -11.717 -43.450 4.933 1.00 23.02 112 GLU A CA 1
ATOM 882 C C . GLU A 1 112 ? -12.808 -43.545 6.011 1.00 23.02 112 GLU A C 1
ATOM 884 O O . GLU A 1 112 ? -13.185 -44.639 6.404 1.00 23.02 112 GLU A O 1
ATOM 889 N N . GLU A 1 113 ? -13.384 -42.406 6.414 1.00 20.91 113 GLU A N 1
ATOM 890 C CA . GLU A 1 113 ? -14.843 -42.287 6.514 1.00 20.91 113 GLU A CA 1
ATOM 891 C C . GLU A 1 113 ? -15.308 -40.825 6.582 1.00 20.91 113 GLU A C 1
ATOM 893 O O . GLU A 1 113 ? -14.732 -39.945 7.222 1.00 20.91 113 GLU A O 1
ATOM 898 N N . PHE A 1 114 ? -16.373 -40.587 5.833 1.00 21.36 114 PHE A N 1
ATOM 899 C CA . PHE A 1 114 ? -17.009 -39.326 5.507 1.00 21.36 114 PHE A CA 1
ATOM 900 C C . PHE A 1 114 ? -17.979 -38.919 6.622 1.00 21.36 114 PHE A C 1
ATOM 902 O O . PHE A 1 114 ? -18.978 -39.597 6.808 1.00 21.36 114 PHE A O 1
ATOM 909 N N . THR A 1 115 ? -17.769 -37.795 7.317 1.00 21.28 115 THR A N 1
ATOM 910 C CA . THR A 1 115 ? -18.874 -37.021 7.924 1.00 21.28 115 THR A CA 1
ATOM 911 C C . THR A 1 115 ? -18.527 -35.537 8.088 1.00 21.28 115 THR A C 1
ATOM 913 O O . THR A 1 115 ? -17.408 -35.134 8.396 1.00 21.28 115 THR A O 1
ATOM 916 N N . GLN A 1 116 ? -19.542 -34.716 7.830 1.00 26.36 116 GLN A N 1
ATOM 917 C CA . GLN A 1 116 ? -19.565 -33.259 7.837 1.00 26.36 116 GLN A CA 1
ATOM 918 C C . GLN A 1 116 ? -19.217 -32.648 9.207 1.00 26.36 116 GLN A C 1
ATOM 920 O O . GLN A 1 116 ? -19.850 -32.969 10.206 1.00 26.36 116 GLN A O 1
ATOM 925 N N . SER A 1 117 ? -18.326 -31.650 9.241 1.00 21.44 117 SER A N 1
ATOM 926 C CA . SER A 1 117 ? -18.490 -30.484 10.126 1.00 21.44 117 SER A CA 1
ATOM 927 C C . SER A 1 117 ? -17.651 -29.291 9.653 1.00 21.44 117 SER A C 1
ATOM 929 O O . SER A 1 117 ? -16.470 -29.398 9.326 1.00 21.44 117 SER A O 1
ATOM 931 N N . ASN A 1 118 ? -18.310 -28.135 9.587 1.00 27.50 118 ASN A N 1
ATOM 932 C CA . ASN A 1 118 ? -17.752 -26.842 9.211 1.00 27.50 118 ASN A CA 1
ATOM 933 C C . ASN A 1 118 ? -16.649 -26.397 10.181 1.00 27.50 118 ASN A C 1
ATOM 935 O O . ASN A 1 118 ? -16.920 -26.206 11.363 1.00 27.50 118 ASN A O 1
ATOM 939 N N . ASN A 1 119 ? -15.450 -26.113 9.667 1.00 22.70 119 ASN A N 1
ATOM 940 C CA . ASN A 1 119 ? -14.481 -25.232 10.319 1.00 22.70 119 ASN A CA 1
ATOM 941 C C . ASN A 1 119 ? -13.597 -24.540 9.270 1.00 22.70 119 ASN A C 1
ATOM 943 O O . ASN A 1 119 ? -12.668 -25.124 8.718 1.00 22.70 119 ASN A O 1
ATOM 947 N N . SER A 1 120 ? -13.887 -23.264 9.012 1.00 25.23 120 SER A N 1
ATOM 948 C CA . SER A 1 120 ? -13.041 -22.376 8.209 1.00 25.23 120 SER A CA 1
ATOM 949 C C . SER A 1 120 ? -11.730 -22.053 8.951 1.00 25.23 120 SER A C 1
ATOM 951 O O . SER A 1 120 ? -11.777 -21.738 10.147 1.00 25.23 120 SER A O 1
ATOM 953 N N . PRO A 1 121 ? -10.553 -22.049 8.293 1.00 26.09 121 PRO A N 1
ATOM 954 C CA . PRO A 1 121 ? -9.294 -21.730 8.959 1.00 26.09 121 PRO A CA 1
ATOM 955 C C . PRO A 1 121 ? -9.241 -20.251 9.359 1.00 26.09 121 PRO A C 1
ATOM 957 O O . PRO A 1 121 ? -9.414 -19.347 8.544 1.00 26.09 121 PRO A O 1
ATOM 960 N N . SER A 1 122 ? -9.000 -20.007 10.646 1.00 30.17 122 SER A N 1
ATOM 961 C CA . SER A 1 122 ? -8.921 -18.681 11.256 1.00 30.17 122 SER A CA 1
ATOM 962 C C . SER A 1 122 ? -7.637 -17.927 10.862 1.00 30.17 122 SER A C 1
ATOM 964 O O . SER A 1 122 ? -6.535 -18.422 11.092 1.00 30.17 122 SER A O 1
ATOM 966 N N . GLY A 1 123 ? -7.767 -16.679 10.392 1.00 29.02 123 GLY A N 1
ATOM 967 C CA . GLY A 1 123 ? -6.674 -15.733 10.090 1.00 29.02 123 GLY A CA 1
ATOM 968 C C . GLY A 1 123 ? -5.919 -15.172 11.311 1.00 29.02 123 GLY A C 1
ATOM 969 O O . GLY A 1 123 ? -5.706 -13.968 11.422 1.00 29.02 123 GLY A O 1
ATOM 970 N N . ARG A 1 124 ? -5.495 -16.024 12.253 1.00 32.97 124 ARG A N 1
ATOM 971 C CA . ARG A 1 124 ? -4.959 -15.635 13.581 1.00 32.97 124 ARG A CA 1
ATOM 972 C C . ARG A 1 124 ? -3.567 -14.975 13.606 1.00 32.97 124 ARG A C 1
ATOM 974 O O . ARG A 1 124 ? -3.062 -14.713 14.694 1.00 32.97 124 ARG A O 1
ATOM 981 N N . ASN A 1 125 ? -2.928 -14.699 12.468 1.00 36.53 125 ASN A N 1
ATOM 982 C CA . ASN A 1 125 ? -1.540 -14.202 12.449 1.00 36.53 125 ASN A CA 1
ATOM 983 C C . ASN A 1 125 ? -1.360 -12.738 12.002 1.00 36.53 125 ASN A C 1
ATOM 985 O O . ASN A 1 125 ? -0.243 -12.235 12.085 1.00 36.53 125 ASN A O 1
ATOM 989 N N . ILE A 1 126 ? -2.415 -12.018 11.600 1.00 39.66 126 ILE A N 1
ATOM 990 C CA . ILE A 1 126 ? -2.276 -10.656 11.037 1.00 39.66 126 ILE A CA 1
ATOM 991 C C . ILE A 1 126 ? -2.033 -9.576 12.116 1.00 39.66 126 ILE A C 1
ATOM 993 O O . ILE A 1 126 ? -1.376 -8.570 11.835 1.00 39.66 126 ILE A O 1
ATOM 997 N N . PHE A 1 127 ? -2.486 -9.775 13.357 1.00 37.72 127 PHE A N 1
ATOM 998 C CA . PHE A 1 127 ? -2.483 -8.743 14.411 1.00 37.72 127 PHE A CA 1
ATOM 999 C C . PHE A 1 127 ? -1.333 -8.832 15.434 1.00 37.72 127 PHE A C 1
ATOM 1001 O O . PHE A 1 127 ? -1.275 -8.040 16.374 1.00 37.72 127 PHE A O 1
ATOM 1008 N N . LYS A 1 128 ? -0.373 -9.752 15.275 1.00 36.38 128 LYS A N 1
ATOM 1009 C CA . LYS A 1 128 ? 0.786 -9.832 16.183 1.00 36.38 128 LYS A CA 1
ATOM 1010 C C . LYS A 1 128 ? 1.829 -8.756 15.850 1.00 36.38 128 LYS A C 1
ATOM 1012 O O . LYS A 1 128 ? 2.793 -9.039 15.148 1.00 36.38 128 LYS A O 1
ATOM 1017 N N . ASN A 1 129 ? 1.684 -7.550 16.399 1.00 41.66 129 ASN A N 1
ATOM 1018 C CA . ASN A 1 129 ? 2.752 -6.541 16.400 1.00 41.66 129 ASN A CA 1
ATOM 1019 C C . ASN A 1 129 ? 3.469 -6.464 17.758 1.00 41.66 129 ASN A C 1
ATOM 1021 O O . ASN A 1 129 ? 2.848 -6.522 18.819 1.00 41.66 129 ASN A O 1
ATOM 1025 N N . LYS A 1 130 ? 4.804 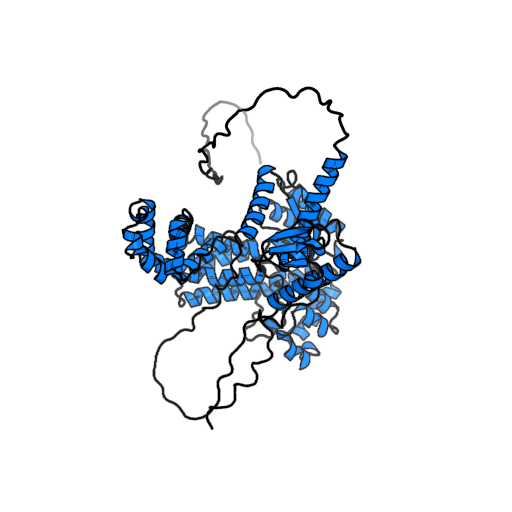-6.322 17.713 1.00 38.56 130 LYS A N 1
ATOM 1026 C CA . LYS A 1 130 ? 5.653 -6.016 18.876 1.00 38.56 130 LYS A CA 1
ATOM 1027 C C . LYS A 1 130 ? 5.248 -4.657 19.445 1.00 38.56 130 LYS A C 1
ATOM 1029 O O . LYS A 1 130 ? 5.297 -3.650 18.748 1.00 38.56 130 LYS A O 1
ATOM 1034 N N . GLN A 1 131 ? 4.881 -4.648 20.720 1.00 40.78 131 GLN A N 1
ATOM 1035 C CA . GLN A 1 131 ? 4.460 -3.458 21.442 1.00 40.78 131 GLN A CA 1
ATOM 1036 C C . GLN A 1 131 ? 5.609 -2.441 21.566 1.00 40.78 131 GLN A C 1
ATOM 1038 O O . GLN A 1 131 ? 6.684 -2.763 22.078 1.00 40.78 131 GLN A O 1
ATOM 1043 N N . THR A 1 132 ? 5.398 -1.210 21.101 1.00 43.69 132 THR A N 1
ATOM 1044 C CA . THR A 1 132 ? 6.342 -0.097 21.265 1.00 43.69 132 THR A CA 1
ATOM 1045 C C . THR A 1 132 ? 6.281 0.443 22.693 1.00 43.69 132 THR A C 1
ATOM 1047 O O . THR A 1 132 ? 5.211 0.662 23.255 1.00 43.69 132 THR A O 1
ATOM 1050 N N . THR A 1 133 ? 7.444 0.662 23.307 1.00 38.50 133 THR A N 1
ATOM 1051 C CA . THR A 1 133 ? 7.545 1.216 24.662 1.00 38.50 133 THR A CA 1
ATOM 1052 C C . THR A 1 133 ? 7.207 2.707 24.687 1.00 38.50 133 THR A C 1
ATOM 1054 O O . THR A 1 133 ? 7.467 3.439 23.732 1.00 38.50 133 THR A O 1
ATOM 1057 N N . ILE A 1 134 ? 6.687 3.178 25.824 1.00 32.19 134 ILE A N 1
ATOM 1058 C CA . ILE A 1 134 ? 6.316 4.582 26.079 1.00 32.19 134 ILE A CA 1
ATOM 1059 C C . ILE A 1 134 ? 7.445 5.564 25.715 1.00 32.19 134 ILE A C 1
ATOM 1061 O O . ILE A 1 134 ? 7.196 6.584 25.079 1.00 32.19 134 ILE A O 1
ATOM 1065 N N . ASN A 1 135 ? 8.704 5.205 25.984 1.00 32.28 135 ASN A N 1
ATOM 1066 C CA . ASN A 1 135 ? 9.867 6.032 25.642 1.00 32.28 135 ASN A CA 1
ATOM 1067 C C . ASN A 1 135 ? 10.089 6.229 24.131 1.00 32.28 135 ASN A C 1
ATOM 1069 O O .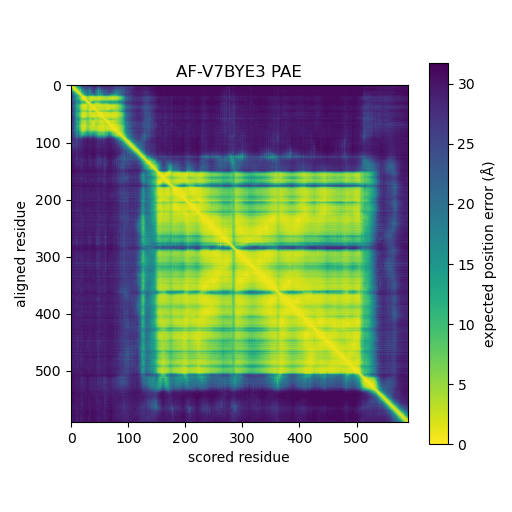 ASN A 1 135 ? 10.638 7.253 23.726 1.00 32.28 135 ASN A O 1
ATOM 1073 N N . ASN A 1 136 ? 9.672 5.279 23.288 1.00 36.12 136 ASN A N 1
ATOM 1074 C CA . ASN A 1 136 ? 9.747 5.439 21.834 1.00 36.12 136 ASN A CA 1
ATOM 1075 C C . ASN A 1 136 ? 8.617 6.342 21.310 1.00 36.12 136 ASN A C 1
ATOM 1077 O O . ASN A 1 136 ? 8.845 7.094 20.364 1.00 36.12 136 ASN A O 1
ATOM 1081 N N . MET A 1 137 ? 7.448 6.335 21.965 1.00 35.12 137 MET A N 1
ATOM 1082 C CA . MET A 1 137 ? 6.325 7.231 21.647 1.00 35.12 137 MET A CA 1
ATOM 1083 C C . MET A 1 137 ? 6.642 8.694 21.991 1.00 35.12 137 MET A C 1
ATOM 1085 O O . MET A 1 137 ? 6.407 9.576 21.169 1.00 35.12 137 MET A O 1
ATOM 1089 N N . PHE A 1 138 ? 7.270 8.961 23.144 1.00 31.38 138 PHE A N 1
ATOM 1090 C CA . PHE A 1 138 ? 7.682 10.322 23.523 1.00 31.38 138 PHE A CA 1
ATOM 1091 C C . PHE A 1 138 ? 8.690 10.940 22.541 1.00 31.38 138 PHE A C 1
ATOM 1093 O O . PHE A 1 138 ? 8.606 12.126 22.246 1.00 31.38 138 PHE A O 1
ATOM 1100 N N . LYS A 1 139 ? 9.601 10.153 21.950 1.00 38.09 139 LYS A N 1
ATOM 1101 C CA . LYS A 1 139 ? 10.547 10.664 20.936 1.00 38.09 139 LYS A CA 1
ATOM 1102 C C . LYS A 1 139 ? 9.872 11.071 19.622 1.00 38.09 139 LYS A C 1
ATOM 1104 O O . LYS A 1 139 ? 10.339 12.004 18.972 1.00 38.09 139 LYS A O 1
ATOM 1109 N N . LYS A 1 140 ? 8.796 10.382 19.227 1.00 42.38 140 LYS A N 1
ATOM 1110 C CA . LYS A 1 140 ? 7.997 10.736 18.045 1.00 42.38 140 LYS A CA 1
ATOM 1111 C C . LYS A 1 140 ? 7.137 11.973 18.316 1.00 42.38 140 LYS A C 1
ATOM 1113 O O . LYS A 1 140 ? 7.184 12.905 17.518 1.00 42.38 140 LYS A O 1
ATOM 1118 N N . GLY A 1 141 ? 6.479 12.018 19.478 1.00 36.81 141 GLY A N 1
ATOM 1119 C CA . GLY A 1 141 ? 5.720 13.182 19.943 1.00 36.81 141 GLY A CA 1
ATOM 1120 C C . GLY A 1 141 ? 6.571 14.450 19.970 1.00 36.81 141 GLY A C 1
ATOM 1121 O O . GLY A 1 141 ? 6.207 15.429 19.337 1.00 36.81 141 GLY A O 1
ATOM 1122 N N . ILE A 1 142 ? 7.778 14.393 20.549 1.00 41.31 142 ILE A N 1
ATOM 1123 C CA . ILE A 1 142 ? 8.722 15.528 20.583 1.00 41.31 142 ILE A CA 1
ATOM 1124 C C . ILE A 1 142 ? 9.119 16.001 19.171 1.00 41.31 142 ILE A C 1
ATOM 1126 O O . ILE A 1 142 ? 9.357 17.189 18.965 1.00 41.31 142 ILE A O 1
ATOM 1130 N N . ARG A 1 143 ? 9.199 15.105 18.177 1.00 42.00 143 ARG A N 1
ATOM 1131 C CA . ARG A 1 143 ? 9.541 15.463 16.788 1.00 42.00 143 ARG A CA 1
ATOM 1132 C C . ARG A 1 143 ? 8.394 16.185 16.076 1.00 42.00 143 ARG A C 1
ATOM 1134 O O . ARG A 1 143 ? 8.658 17.127 15.326 1.00 42.00 143 ARG A O 1
ATOM 1141 N N . GLU A 1 144 ? 7.159 15.751 16.303 1.00 41.91 144 GLU A N 1
ATOM 1142 C CA . GLU A 1 144 ? 5.952 16.403 15.779 1.00 41.91 144 GLU A CA 1
ATOM 1143 C C . GLU A 1 144 ? 5.723 17.753 16.479 1.00 41.91 144 GLU A C 1
ATOM 1145 O O . GLU A 1 144 ? 5.588 18.771 15.799 1.00 41.91 144 GLU A O 1
ATOM 1150 N N . GLU A 1 145 ? 5.871 17.802 17.808 1.00 39.72 145 GLU A N 1
ATOM 1151 C CA . GLU A 1 145 ? 5.844 19.035 18.609 1.00 39.72 145 GLU A CA 1
ATOM 1152 C C . GLU A 1 145 ? 6.945 20.024 18.191 1.00 39.72 145 GLU A C 1
ATOM 1154 O O . GLU A 1 145 ? 6.715 21.230 18.152 1.00 39.72 145 GLU A O 1
ATOM 1159 N N . ALA A 1 146 ? 8.150 19.551 17.848 1.00 41.31 146 ALA A N 1
ATOM 1160 C CA . ALA A 1 146 ? 9.247 20.411 17.395 1.00 41.31 146 ALA A CA 1
ATOM 1161 C C . ALA A 1 146 ? 9.023 20.995 15.987 1.00 41.31 146 ALA A C 1
ATOM 1163 O O . ALA A 1 146 ? 9.526 22.088 15.707 1.00 41.31 146 ALA A O 1
ATOM 1164 N N . CYS A 1 147 ? 8.285 20.301 15.109 1.00 43.56 147 CYS A N 1
ATOM 1165 C CA . CYS A 1 147 ? 7.855 20.846 13.814 1.00 43.56 147 CYS A CA 1
ATOM 1166 C C . CYS A 1 147 ? 6.691 21.834 13.983 1.00 43.56 147 CYS A C 1
ATOM 1168 O O . CYS A 1 147 ? 6.717 22.915 13.390 1.00 43.56 147 CYS A O 1
ATOM 1170 N N . GLN A 1 148 ? 5.721 21.511 14.845 1.00 46.59 148 GLN A N 1
ATOM 1171 C CA . GLN A 1 148 ? 4.558 22.357 15.139 1.00 46.59 148 GLN A CA 1
ATOM 1172 C C . GLN A 1 148 ? 4.949 23.657 15.852 1.00 46.59 148 GLN A C 1
ATOM 1174 O O . GLN A 1 148 ? 4.521 24.729 15.426 1.00 46.59 148 GLN A O 1
ATOM 1179 N N . ARG A 1 149 ? 5.863 23.613 16.834 1.00 43.22 149 ARG A N 1
ATOM 1180 C CA . ARG A 1 149 ? 6.353 24.805 17.560 1.00 43.22 149 ARG A CA 1
ATOM 1181 C C . ARG A 1 149 ? 7.090 25.834 16.687 1.00 43.22 149 ARG A C 1
ATOM 1183 O O . ARG A 1 149 ? 7.438 26.896 17.192 1.00 43.22 149 ARG A O 1
ATOM 1190 N N . LYS A 1 150 ? 7.372 25.552 15.405 1.00 48.44 150 LYS A N 1
ATOM 1191 C CA . LYS A 1 150 ? 8.076 26.483 14.496 1.00 48.44 150 LYS A CA 1
ATOM 1192 C C . LYS A 1 150 ? 7.385 26.766 13.157 1.00 48.44 150 LYS A C 1
ATOM 1194 O O . LYS A 1 150 ? 7.968 27.521 12.385 1.00 48.44 150 LYS A O 1
ATOM 1199 N N . ARG A 1 151 ? 6.207 26.190 12.866 1.00 54.94 151 ARG A N 1
ATOM 1200 C CA . ARG A 1 151 ? 5.520 26.292 11.552 1.00 54.94 151 ARG A CA 1
ATOM 1201 C C . ARG A 1 151 ? 6.465 26.077 10.351 1.00 54.94 151 ARG A C 1
ATOM 1203 O O . ARG A 1 151 ? 6.375 26.792 9.358 1.00 54.94 151 ARG A O 1
ATOM 1210 N N . ARG A 1 152 ? 7.417 25.140 10.454 1.00 63.34 152 ARG A N 1
ATOM 1211 C CA . ARG A 1 152 ? 8.363 24.858 9.361 1.00 63.34 152 ARG A CA 1
ATOM 1212 C C . ARG A 1 152 ? 7.956 23.616 8.592 1.00 63.34 152 ARG A C 1
ATOM 1214 O O . ARG A 1 152 ? 7.858 22.541 9.182 1.00 63.34 152 ARG A O 1
ATOM 1221 N N . THR A 1 153 ? 7.804 23.759 7.283 1.00 70.00 153 THR A N 1
ATOM 1222 C CA . THR A 1 153 ? 7.609 22.639 6.363 1.00 70.00 153 THR A CA 1
ATOM 1223 C C . THR A 1 153 ? 8.980 22.157 5.921 1.00 70.00 153 THR A C 1
ATOM 1225 O O . THR A 1 153 ? 9.732 22.911 5.317 1.00 70.00 153 THR A O 1
ATOM 1228 N N . ILE A 1 154 ? 9.339 20.914 6.235 1.00 78.50 154 ILE A N 1
ATOM 1229 C CA . ILE A 1 154 ? 10.628 20.331 5.847 1.00 78.50 154 ILE A CA 1
ATOM 1230 C C . ILE A 1 154 ? 10.372 19.170 4.892 1.00 78.50 154 ILE A C 1
ATOM 1232 O O . ILE A 1 154 ? 9.682 18.218 5.255 1.00 78.50 154 ILE A O 1
ATOM 1236 N N . ILE A 1 155 ? 10.975 19.227 3.708 1.00 81.50 155 ILE A N 1
ATOM 1237 C CA . ILE A 1 155 ? 10.914 18.165 2.701 1.00 81.50 155 ILE A CA 1
ATOM 1238 C C . ILE A 1 155 ? 12.248 17.435 2.692 1.00 81.50 155 ILE A C 1
ATOM 1240 O O . ILE A 1 155 ? 13.308 18.052 2.625 1.00 81.50 155 ILE A O 1
ATOM 1244 N N . ASN A 1 156 ? 12.202 16.108 2.769 1.00 85.19 156 ASN A N 1
ATOM 1245 C CA . ASN A 1 156 ? 13.391 15.267 2.699 1.00 85.19 156 ASN A CA 1
ATOM 1246 C C . ASN A 1 156 ? 13.437 14.565 1.348 1.00 85.19 156 ASN A C 1
ATOM 1248 O O . ASN A 1 156 ? 12.479 13.890 0.977 1.00 85.19 156 ASN A O 1
ATOM 1252 N N . PHE A 1 157 ? 14.572 14.671 0.669 1.00 86.81 157 PHE A N 1
ATOM 1253 C CA . PHE A 1 157 ? 14.851 13.973 -0.574 1.00 86.81 157 PHE A CA 1
ATOM 1254 C C . PHE A 1 157 ? 15.647 12.711 -0.285 1.00 86.81 157 PHE A C 1
ATOM 1256 O O . PHE A 1 157 ? 16.688 12.731 0.378 1.00 86.81 157 PHE A O 1
ATOM 1263 N N . LEU A 1 158 ? 15.118 11.601 -0.778 1.00 87.81 158 LEU A N 1
ATOM 1264 C CA . LEU A 1 158 ? 15.684 10.272 -0.646 1.00 87.81 158 LEU A CA 1
ATOM 1265 C C . LEU A 1 158 ? 15.851 9.715 -2.057 1.00 87.81 158 LEU A C 1
ATOM 1267 O O . LEU A 1 158 ? 14.909 9.771 -2.846 1.00 87.81 158 LEU A O 1
ATOM 1271 N N . VAL A 1 159 ? 17.030 9.181 -2.357 1.00 86.69 159 VAL A N 1
ATOM 1272 C CA . VAL A 1 159 ? 17.334 8.554 -3.649 1.00 86.69 159 VAL A CA 1
ATOM 1273 C C . VAL A 1 159 ? 17.447 7.058 -3.421 1.00 86.69 159 VAL A C 1
ATOM 1275 O O . VAL A 1 159 ? 18.086 6.624 -2.463 1.00 86.69 159 VAL A O 1
ATOM 1278 N N . ASN A 1 160 ? 16.819 6.259 -4.277 1.00 83.00 160 ASN A N 1
ATOM 1279 C CA . ASN A 1 160 ? 16.866 4.807 -4.184 1.00 83.00 160 ASN A CA 1
ATOM 1280 C C . ASN A 1 160 ? 17.457 4.193 -5.446 1.00 83.00 160 ASN A C 1
ATOM 1282 O O . ASN A 1 160 ? 17.150 4.612 -6.554 1.00 83.00 160 ASN A O 1
ATOM 1286 N N . SER A 1 161 ? 18.276 3.169 -5.238 1.00 80.88 161 SER A N 1
ATOM 1287 C CA . SER A 1 161 ? 18.937 2.389 -6.279 1.00 80.88 161 SER A CA 1
ATOM 1288 C C . SER A 1 161 ? 18.905 0.900 -5.899 1.00 80.88 161 SER A C 1
ATOM 1290 O O . SER A 1 161 ? 18.541 0.573 -4.761 1.00 80.88 161 SER A O 1
ATOM 1292 N N . PRO A 1 162 ? 19.353 -0.020 -6.772 1.00 73.56 162 PRO A N 1
ATOM 1293 C CA . PRO A 1 162 ? 19.534 -1.430 -6.407 1.00 73.56 162 PRO A CA 1
ATOM 1294 C C . PRO A 1 162 ? 20.411 -1.628 -5.158 1.00 73.56 162 PRO A C 1
ATOM 1296 O O . PRO A 1 162 ? 20.195 -2.555 -4.378 1.00 73.56 162 PRO A O 1
ATOM 1299 N N . LYS A 1 163 ? 21.357 -0.708 -4.913 1.00 76.56 163 LYS A N 1
ATOM 1300 C CA . LYS A 1 163 ? 22.254 -0.717 -3.744 1.00 76.56 163 LYS A CA 1
ATOM 1301 C C . LYS A 1 163 ? 21.579 -0.240 -2.451 1.00 76.56 163 LYS A C 1
ATOM 1303 O O . LYS A 1 163 ? 22.153 -0.380 -1.372 1.00 76.56 163 LYS A O 1
ATOM 1308 N N . GLY A 1 164 ? 20.362 0.295 -2.539 1.00 75.12 164 GLY A N 1
ATOM 1309 C CA . GLY A 1 164 ? 19.556 0.763 -1.415 1.00 75.12 164 GLY A CA 1
ATOM 1310 C C . GLY A 1 164 ? 19.194 2.246 -1.490 1.00 75.12 164 GLY A C 1
ATOM 1311 O O . GLY A 1 164 ? 19.484 2.940 -2.466 1.00 75.12 164 GLY A O 1
ATOM 1312 N N . THR A 1 165 ? 18.538 2.717 -0.427 1.00 80.50 165 THR A N 1
ATOM 1313 C CA . THR A 1 165 ? 18.092 4.105 -0.274 1.00 80.50 165 THR A CA 1
ATOM 1314 C C . THR A 1 165 ? 19.130 4.942 0.467 1.00 80.50 165 THR A C 1
ATOM 1316 O O . THR A 1 165 ? 19.575 4.569 1.556 1.00 80.50 165 THR A O 1
ATOM 1319 N N . ILE A 1 166 ? 19.442 6.115 -0.075 1.00 82.12 166 ILE A N 1
ATOM 1320 C CA . ILE A 1 166 ? 20.289 7.135 0.540 1.00 82.12 166 ILE A CA 1
ATOM 1321 C C . ILE A 1 166 ? 19.478 8.397 0.838 1.00 82.12 166 ILE A C 1
ATOM 1323 O O . ILE A 1 166 ? 18.524 8.737 0.138 1.00 82.12 166 ILE A O 1
ATOM 1327 N N . PHE A 1 167 ? 19.864 9.102 1.897 1.00 84.19 167 PHE A N 1
ATOM 1328 C CA . PHE A 1 167 ? 19.390 10.459 2.135 1.00 84.19 167 PHE A CA 1
ATOM 1329 C C . PHE A 1 167 ? 20.214 11.421 1.286 1.00 84.19 167 PHE A C 1
ATOM 1331 O O . PHE A 1 167 ? 21.429 11.469 1.457 1.00 84.19 167 PHE A O 1
ATOM 1338 N N . LEU A 1 168 ? 19.557 12.166 0.396 1.00 84.50 168 LEU A N 1
ATOM 1339 C CA . LEU A 1 168 ? 20.220 13.160 -0.443 1.00 84.50 168 LEU A CA 1
ATOM 1340 C C . LEU A 1 168 ? 20.358 14.473 0.328 1.00 84.50 168 LEU A C 1
ATOM 1342 O O . LEU A 1 168 ? 21.456 14.872 0.705 1.00 84.50 168 LEU A O 1
ATOM 1346 N N . LYS A 1 169 ? 19.228 15.126 0.622 1.00 82.38 169 LYS A N 1
ATOM 1347 C CA . LYS A 1 169 ? 19.196 16.384 1.377 1.00 82.38 169 LYS A CA 1
ATOM 1348 C C . LYS A 1 169 ? 17.818 16.682 1.957 1.00 82.38 169 LYS A C 1
ATOM 1350 O O . LYS A 1 169 ? 16.839 15.991 1.689 1.00 82.38 169 LYS A O 1
ATOM 1355 N N . SER A 1 170 ? 17.747 17.732 2.769 1.00 82.75 170 SER A N 1
ATOM 1356 C CA . SER A 1 170 ? 16.512 18.251 3.355 1.00 82.75 170 SER A CA 1
ATOM 1357 C C . SER A 1 170 ? 16.381 19.737 3.039 1.00 82.75 170 SER A C 1
ATOM 1359 O O . SER A 1 170 ? 17.351 20.480 3.193 1.00 82.75 170 SER A O 1
ATOM 1361 N N . ILE A 1 171 ? 15.200 20.158 2.592 1.00 82.19 171 ILE A N 1
ATOM 1362 C CA . ILE A 1 171 ? 14.890 21.536 2.204 1.00 82.19 171 ILE A CA 1
ATOM 1363 C C . ILE A 1 171 ? 13.824 22.088 3.154 1.00 82.19 171 ILE A C 1
ATOM 1365 O O . ILE A 1 171 ? 12.819 21.430 3.428 1.00 82.19 171 ILE A O 1
ATOM 1369 N N . ASP A 1 172 ? 14.043 23.303 3.665 1.00 81.06 172 ASP A N 1
ATOM 1370 C CA . ASP A 1 172 ? 13.006 24.070 4.363 1.00 81.06 172 ASP A CA 1
ATOM 1371 C C . ASP A 1 172 ? 12.055 24.652 3.309 1.00 81.06 172 ASP A C 1
ATOM 1373 O O . ASP A 1 172 ? 12.350 25.641 2.644 1.00 81.06 172 ASP A O 1
ATOM 1377 N N . ALA A 1 173 ? 10.931 23.976 3.117 1.00 74.31 173 ALA A N 1
ATOM 1378 C CA . ALA A 1 173 ? 9.933 24.268 2.105 1.00 74.31 173 ALA A CA 1
ATOM 1379 C C . ALA A 1 173 ? 8.819 25.189 2.612 1.00 74.31 173 ALA A C 1
ATOM 1381 O O . ALA A 1 173 ? 7.792 25.318 1.952 1.00 74.31 173 ALA A O 1
ATOM 1382 N N . SER A 1 174 ? 9.001 25.855 3.755 1.00 74.44 174 SER A N 1
ATOM 1383 C CA . SER A 1 174 ? 7.981 26.739 4.340 1.00 74.44 174 SER A CA 1
ATOM 1384 C C . SER A 1 174 ? 7.519 27.853 3.382 1.00 74.44 174 SER A C 1
ATOM 1386 O O . SER A 1 174 ? 6.371 28.285 3.454 1.00 74.44 174 SER A O 1
ATOM 1388 N N . ALA A 1 175 ? 8.388 28.288 2.457 1.00 67.06 175 ALA A N 1
ATOM 1389 C CA . ALA A 1 175 ? 8.089 29.275 1.408 1.00 67.06 175 ALA A CA 1
ATOM 1390 C C . ALA A 1 175 ? 7.813 28.666 0.011 1.00 67.06 175 ALA A C 1
ATOM 1392 O O . ALA A 1 175 ? 7.441 29.393 -0.915 1.00 67.06 175 ALA A O 1
ATOM 1393 N N . ILE A 1 176 ? 8.023 27.353 -0.142 1.00 65.19 176 ILE A N 1
ATOM 1394 C CA . ILE A 1 176 ? 7.927 26.590 -1.402 1.00 65.19 176 ILE A CA 1
ATOM 1395 C C . ILE A 1 176 ? 6.589 25.852 -1.484 1.00 65.19 176 ILE A C 1
ATOM 1397 O O . ILE A 1 176 ? 5.977 25.805 -2.543 1.00 65.19 176 ILE A O 1
ATOM 1401 N N . SER A 1 177 ? 6.092 25.323 -0.361 1.00 61.19 177 SER A N 1
ATOM 1402 C CA . SER A 1 177 ? 4.980 24.364 -0.299 1.00 61.19 177 SER A CA 1
ATOM 1403 C C . SER A 1 177 ? 3.595 24.918 -0.661 1.00 61.19 177 SER A C 1
ATOM 1405 O O . SER A 1 177 ? 2.601 24.265 -0.356 1.00 61.19 177 SER A O 1
ATOM 1407 N N . LYS A 1 178 ? 3.506 26.119 -1.243 1.00 69.88 178 LYS A N 1
ATOM 1408 C CA . LYS A 1 178 ? 2.238 26.808 -1.522 1.00 69.88 178 LYS A CA 1
ATOM 1409 C C . LYS A 1 178 ? 1.897 26.947 -3.006 1.00 69.88 178 LYS A C 1
ATOM 1411 O O . LYS A 1 178 ? 0.729 27.157 -3.290 1.00 69.88 178 LYS A O 1
ATOM 1416 N N . THR A 1 179 ? 2.855 26.834 -3.932 1.00 84.56 179 THR A N 1
ATOM 1417 C CA . THR A 1 179 ? 2.567 26.976 -5.375 1.00 84.56 179 THR A CA 1
ATOM 1418 C C . THR A 1 179 ? 3.108 25.795 -6.171 1.00 84.56 179 THR A C 1
ATOM 1420 O O . THR A 1 179 ? 4.097 25.174 -5.775 1.00 84.56 179 THR A O 1
ATOM 1423 N N . VAL A 1 180 ? 2.433 25.465 -7.271 1.00 88.88 180 VAL A N 1
ATOM 1424 C CA . VAL A 1 180 ? 2.769 24.321 -8.130 1.00 88.88 180 VAL A CA 1
ATOM 1425 C C . VAL A 1 180 ? 4.149 24.513 -8.760 1.00 88.88 180 VAL A C 1
ATOM 1427 O O . VAL A 1 180 ? 4.968 23.598 -8.758 1.00 88.88 180 VAL A O 1
ATOM 1430 N N . GLU A 1 181 ? 4.452 25.730 -9.205 1.00 91.62 181 GLU A N 1
ATOM 1431 C CA . GLU A 1 181 ? 5.673 26.093 -9.931 1.00 91.62 181 GLU A CA 1
ATOM 1432 C C . GLU A 1 181 ? 6.908 25.898 -9.055 1.00 91.62 181 GLU A C 1
ATOM 1434 O O . GLU A 1 181 ? 7.877 25.271 -9.469 1.00 91.62 181 GLU A O 1
ATOM 1439 N N . LYS A 1 182 ? 6.850 26.347 -7.797 1.00 89.56 182 LYS A N 1
ATOM 1440 C CA . LYS A 1 182 ? 7.964 26.192 -6.853 1.00 89.56 182 LYS A CA 1
ATOM 1441 C C . LYS A 1 182 ? 8.201 24.733 -6.479 1.00 89.56 182 LYS A C 1
ATOM 1443 O O . LYS A 1 182 ? 9.344 24.325 -6.273 1.00 89.56 182 LYS A O 1
ATOM 1448 N N . VAL A 1 183 ? 7.133 23.939 -6.360 1.00 90.56 183 VAL A N 1
ATOM 1449 C CA . VAL A 1 183 ? 7.249 22.494 -6.116 1.00 90.56 183 VAL A CA 1
ATOM 1450 C C . VAL A 1 183 ? 7.864 21.806 -7.336 1.00 90.56 183 VAL A C 1
ATOM 1452 O O . VAL A 1 183 ? 8.748 20.965 -7.168 1.00 90.56 183 VAL A O 1
ATOM 1455 N N . PHE A 1 184 ? 7.459 22.198 -8.544 1.00 94.62 184 PHE A N 1
ATOM 1456 C CA . PHE A 1 184 ? 8.035 21.719 -9.798 1.00 94.62 184 PHE A CA 1
ATOM 1457 C C . PHE A 1 184 ? 9.524 22.058 -9.897 1.00 94.62 184 PHE A C 1
ATOM 1459 O O . PHE A 1 184 ? 10.324 21.136 -10.016 1.00 94.62 184 PHE A O 1
ATOM 1466 N N . GLU A 1 185 ? 9.911 23.328 -9.752 1.00 93.69 185 GLU A N 1
ATOM 1467 C CA . GLU A 1 185 ? 11.312 23.771 -9.771 1.00 93.69 185 GLU A CA 1
ATOM 1468 C C . GLU A 1 185 ? 12.150 23.001 -8.750 1.00 93.69 185 GLU A C 1
ATOM 1470 O O . GLU A 1 185 ? 13.257 22.551 -9.037 1.00 93.69 185 GLU A O 1
ATOM 1475 N N . MET A 1 186 ? 11.624 22.805 -7.541 1.00 92.00 186 MET A N 1
ATOM 1476 C CA . MET A 1 186 ? 12.308 22.036 -6.509 1.00 92.00 186 MET A CA 1
ATOM 1477 C C . MET A 1 186 ? 12.533 20.578 -6.936 1.00 92.00 186 MET A C 1
ATOM 1479 O O . MET A 1 186 ? 13.634 20.068 -6.745 1.00 92.00 186 MET A O 1
ATOM 1483 N N . MET A 1 187 ? 11.522 19.894 -7.480 1.00 94.00 187 MET A N 1
ATOM 1484 C CA . MET A 1 187 ? 11.675 18.512 -7.956 1.00 94.00 187 MET A CA 1
ATOM 1485 C C . MET A 1 187 ? 12.623 18.427 -9.149 1.00 94.00 187 MET A C 1
ATOM 1487 O O . MET A 1 187 ? 13.458 17.532 -9.208 1.00 94.00 187 MET A O 1
ATOM 1491 N N . ASP A 1 188 ? 12.515 19.370 -10.070 1.00 95.69 188 ASP A N 1
ATOM 1492 C CA . ASP A 1 188 ? 13.298 19.429 -11.291 1.00 95.69 188 ASP A CA 1
ATOM 1493 C C . ASP A 1 188 ? 14.792 19.649 -11.011 1.00 95.69 188 ASP A C 1
ATOM 1495 O O . ASP A 1 188 ? 15.624 18.891 -11.507 1.00 95.69 188 ASP A O 1
ATOM 1499 N N . ASN A 1 189 ? 15.122 20.570 -10.099 1.00 94.69 189 ASN A N 1
ATOM 1500 C CA . ASN A 1 189 ? 16.487 20.781 -9.605 1.00 94.69 189 ASN A CA 1
ATOM 1501 C C . ASN A 1 189 ? 17.087 19.515 -8.968 1.00 94.69 189 ASN A C 1
ATOM 1503 O O . ASN A 1 189 ? 18.289 19.279 -9.049 1.00 94.69 189 ASN A O 1
ATOM 1507 N N . ILE A 1 190 ? 16.265 18.696 -8.301 1.00 94.44 190 ILE A N 1
ATOM 1508 C CA . ILE A 1 190 ? 16.722 17.431 -7.706 1.00 94.44 190 ILE A CA 1
ATOM 1509 C C . ILE A 1 190 ? 17.046 16.409 -8.791 1.00 94.44 190 ILE A C 1
ATOM 1511 O O . ILE A 1 190 ? 18.029 15.685 -8.658 1.00 94.44 190 ILE A O 1
ATOM 1515 N N . VAL A 1 191 ? 16.238 16.344 -9.853 1.00 95.44 191 VAL A N 1
ATOM 1516 C CA . VAL A 1 191 ? 16.530 15.470 -10.995 1.00 95.44 191 VAL A CA 1
ATOM 1517 C C . VAL A 1 191 ? 17.815 15.911 -11.693 1.00 95.44 191 VAL A C 1
ATOM 1519 O O . VAL A 1 191 ? 18.650 15.067 -11.996 1.00 95.44 191 VAL A O 1
ATOM 1522 N N . GLU A 1 192 ? 18.021 17.214 -11.871 1.00 95.88 192 GLU A N 1
ATOM 1523 C CA . GLU A 1 192 ? 19.272 17.780 -12.393 1.00 95.88 192 GLU A CA 1
ATOM 1524 C C . GLU A 1 192 ? 20.491 17.423 -11.535 1.00 95.88 192 GLU A C 1
ATOM 1526 O O . GLU A 1 192 ? 21.505 16.983 -12.069 1.00 95.88 192 GLU A O 1
ATOM 1531 N N . GLU A 1 193 ? 20.388 17.544 -10.209 1.00 94.19 193 GLU A N 1
ATOM 1532 C CA . GLU A 1 193 ? 21.480 17.212 -9.283 1.00 94.19 193 GLU A CA 1
ATOM 1533 C C . GLU A 1 193 ? 21.851 15.721 -9.307 1.00 94.19 193 GLU A C 1
ATOM 1535 O O . GLU A 1 193 ? 23.024 15.374 -9.179 1.00 94.19 193 GLU A O 1
ATOM 1540 N N . VAL A 1 194 ? 20.866 14.831 -9.463 1.00 92.94 194 VAL A N 1
ATOM 1541 C CA . VAL A 1 194 ? 21.097 13.377 -9.572 1.00 92.94 194 VAL A CA 1
ATOM 1542 C C . VAL A 1 194 ? 21.548 12.977 -10.989 1.00 92.94 194 VAL A C 1
ATOM 1544 O O . VAL A 1 194 ? 22.230 11.962 -11.161 1.00 92.94 194 VAL A O 1
ATOM 1547 N N . GLY A 1 195 ? 21.207 13.784 -11.991 1.00 93.19 195 GLY A N 1
ATOM 1548 C CA . GLY A 1 195 ? 21.373 13.501 -13.413 1.00 93.19 195 GLY A CA 1
ATOM 1549 C C . GLY A 1 195 ? 20.148 12.784 -13.981 1.00 93.19 195 GLY A C 1
ATOM 1550 O O . GLY A 1 195 ? 19.747 11.738 -13.474 1.00 93.19 195 GLY A O 1
ATOM 1551 N N . GLU A 1 196 ? 19.562 13.334 -15.047 1.00 90.19 196 GLU A N 1
ATOM 1552 C CA . GLU A 1 196 ? 18.309 12.837 -15.636 1.00 90.19 196 GLU A CA 1
ATOM 1553 C C . GLU A 1 196 ? 18.385 11.368 -16.057 1.00 90.19 196 GLU A C 1
ATOM 1555 O O . GLU A 1 196 ? 17.483 10.599 -15.733 1.00 90.19 196 GLU A O 1
ATOM 1560 N N . ASP A 1 197 ? 19.497 10.956 -16.669 1.00 87.50 197 ASP A N 1
ATOM 1561 C CA . ASP A 1 197 ? 19.710 9.571 -17.109 1.00 87.50 197 ASP A CA 1
ATOM 1562 C C . ASP A 1 197 ? 19.746 8.565 -15.943 1.00 87.50 197 ASP A C 1
ATOM 1564 O O . ASP A 1 197 ? 19.555 7.367 -16.139 1.00 87.50 197 ASP A O 1
ATOM 1568 N N . ASN A 1 198 ? 19.949 9.042 -14.709 1.00 87.94 198 ASN A N 1
ATOM 1569 C CA . ASN A 1 198 ? 19.948 8.219 -13.499 1.00 87.94 198 ASN A CA 1
ATOM 1570 C C . ASN A 1 198 ? 18.574 8.172 -12.805 1.00 87.94 198 ASN A C 1
ATOM 1572 O O . ASN A 1 198 ? 18.419 7.461 -11.805 1.00 87.94 198 ASN A O 1
ATOM 1576 N N . VAL A 1 199 ? 17.579 8.934 -13.276 1.00 90.19 199 VAL A N 1
ATOM 1577 C CA . VAL A 1 199 ? 16.272 9.072 -12.620 1.00 90.19 199 VAL A CA 1
ATOM 1578 C C . VAL A 1 199 ? 15.162 8.476 -13.476 1.00 90.19 199 VAL A C 1
ATOM 1580 O O . VAL A 1 199 ? 14.656 9.085 -14.408 1.00 90.19 199 VAL A O 1
ATOM 1583 N N . ILE A 1 200 ? 14.688 7.303 -13.064 1.00 87.69 200 ILE A N 1
ATOM 1584 C CA . ILE A 1 200 ? 13.558 6.617 -13.710 1.00 87.69 200 ILE A CA 1
ATOM 1585 C C . ILE A 1 200 ? 12.217 7.139 -13.185 1.00 87.69 200 ILE A C 1
ATOM 1587 O O . ILE A 1 200 ? 11.212 7.180 -13.896 1.00 87.69 200 ILE A O 1
ATOM 1591 N N . GLN A 1 201 ? 12.173 7.486 -11.896 1.00 91.19 201 GLN A N 1
ATOM 1592 C CA . GLN A 1 201 ? 10.925 7.765 -11.204 1.00 91.19 201 GLN A CA 1
ATOM 1593 C C . GLN A 1 201 ? 11.092 8.793 -10.086 1.00 91.19 201 GLN A C 1
ATOM 1595 O O . GLN A 1 201 ? 11.977 8.671 -9.239 1.00 91.19 201 GLN A O 1
ATOM 1600 N N . VAL A 1 202 ? 10.153 9.735 -10.016 1.00 92.81 202 VAL A N 1
ATOM 1601 C CA . VAL A 1 202 ? 9.940 10.627 -8.873 1.00 92.81 202 VAL A CA 1
ATOM 1602 C C . VAL A 1 202 ? 8.643 10.235 -8.166 1.00 92.81 202 VAL A C 1
ATOM 1604 O O . VAL A 1 202 ? 7.599 10.063 -8.795 1.00 92.81 202 VAL A O 1
ATOM 1607 N N . VAL A 1 203 ? 8.710 10.061 -6.843 1.00 90.56 203 VAL A N 1
ATOM 1608 C CA . VAL A 1 203 ? 7.571 9.634 -6.016 1.00 90.56 203 VAL A CA 1
ATOM 1609 C C . VAL A 1 203 ? 7.288 10.670 -4.938 1.00 90.56 203 VAL A C 1
ATOM 1611 O O . VAL A 1 203 ? 8.159 10.960 -4.119 1.00 90.56 203 VAL A O 1
ATOM 1614 N N . THR A 1 204 ? 6.060 11.180 -4.901 1.00 89.81 204 THR A N 1
ATOM 1615 C CA . THR A 1 204 ? 5.599 12.170 -3.912 1.00 89.81 204 THR A CA 1
ATOM 1616 C C . THR A 1 204 ? 4.314 11.701 -3.234 1.00 89.81 204 THR A C 1
ATOM 1618 O O . THR A 1 204 ? 3.766 10.654 -3.584 1.00 89.81 204 THR A O 1
ATOM 1621 N N . ASP A 1 205 ? 3.818 12.449 -2.247 1.00 82.25 205 ASP A N 1
ATOM 1622 C CA . ASP A 1 205 ? 2.430 12.276 -1.812 1.00 82.25 205 ASP A CA 1
ATOM 1623 C C . ASP A 1 205 ? 1.445 12.737 -2.905 1.00 82.25 205 ASP A C 1
ATOM 1625 O O . ASP A 1 205 ? 1.841 13.088 -4.021 1.00 82.25 205 ASP A O 1
ATOM 1629 N N . ASN A 1 206 ? 0.153 12.641 -2.597 1.00 80.56 206 ASN A N 1
ATOM 1630 C CA . ASN A 1 206 ? -0.927 12.913 -3.539 1.00 80.56 206 ASN A CA 1
ATOM 1631 C C . ASN A 1 206 ? -1.590 14.278 -3.291 1.00 80.56 206 ASN A C 1
ATOM 1633 O O . ASN A 1 206 ? -2.746 14.473 -3.667 1.00 80.56 206 ASN A O 1
ATOM 1637 N N . ALA A 1 207 ? -0.901 15.211 -2.625 1.00 83.62 207 ALA A N 1
ATOM 1638 C CA . ALA A 1 207 ? -1.404 16.573 -2.502 1.00 83.62 207 ALA A CA 1
ATOM 1639 C C . ALA A 1 207 ? -1.466 17.242 -3.888 1.00 83.62 207 ALA A C 1
ATOM 1641 O O . ALA A 1 207 ? -0.611 17.000 -4.745 1.00 83.62 207 ALA A O 1
ATOM 1642 N N . ALA A 1 208 ? -2.494 18.069 -4.113 1.00 85.88 208 ALA A N 1
ATOM 1643 C CA . ALA A 1 208 ? -2.824 18.614 -5.434 1.00 85.88 208 ALA A CA 1
ATOM 1644 C C . ALA A 1 208 ? -1.633 19.326 -6.097 1.00 85.88 208 ALA A C 1
ATOM 1646 O O . ALA A 1 208 ? -1.276 19.025 -7.231 1.00 85.88 208 ALA A O 1
ATOM 1647 N N . ASN A 1 209 ? -0.927 20.164 -5.337 1.00 87.81 209 ASN A N 1
ATOM 1648 C CA . ASN A 1 209 ? 0.256 20.872 -5.815 1.00 87.81 209 ASN A CA 1
ATOM 1649 C C . ASN A 1 209 ? 1.403 19.947 -6.257 1.00 87.81 209 ASN A C 1
ATOM 1651 O O . ASN A 1 209 ? 2.088 20.260 -7.226 1.00 87.81 209 ASN A O 1
ATOM 1655 N N . TYR A 1 210 ? 1.617 18.809 -5.589 1.00 89.62 210 TYR A N 1
ATOM 1656 C CA . TYR A 1 210 ? 2.626 17.828 -6.005 1.00 89.62 210 TYR A CA 1
ATOM 1657 C C . TYR A 1 210 ? 2.188 17.021 -7.219 1.00 89.62 210 TYR A C 1
ATOM 1659 O O . TYR A 1 210 ? 3.034 16.656 -8.034 1.00 89.62 210 TYR A O 1
ATOM 1667 N N . LYS A 1 211 ? 0.887 16.751 -7.354 1.00 90.00 211 LYS A N 1
ATOM 1668 C CA . LYS A 1 211 ? 0.336 16.087 -8.536 1.00 90.00 211 LYS A CA 1
ATOM 1669 C C . LYS A 1 211 ? 0.547 16.936 -9.783 1.00 90.00 211 LYS A C 1
ATOM 1671 O O . LYS A 1 211 ? 1.106 16.443 -10.762 1.00 90.00 211 LYS A O 1
ATOM 1676 N N . ASP A 1 212 ? 0.165 18.204 -9.724 1.00 92.00 212 ASP A N 1
ATOM 1677 C CA . ASP A 1 212 ? 0.280 19.111 -10.866 1.00 92.00 212 ASP A CA 1
ATOM 1678 C C . ASP A 1 212 ? 1.752 19.368 -11.208 1.00 92.00 212 ASP A C 1
ATOM 1680 O O . ASP A 1 212 ? 2.164 19.251 -12.362 1.00 92.00 212 ASP A O 1
ATOM 1684 N N . ALA A 1 213 ? 2.592 19.575 -10.191 1.00 93.81 213 ALA A N 1
ATOM 1685 C CA . ALA A 1 213 ? 4.028 19.732 -10.380 1.00 93.81 213 ALA A CA 1
ATOM 1686 C C . ALA A 1 213 ? 4.689 18.455 -10.934 1.00 93.81 213 ALA A C 1
ATOM 1688 O O . ALA A 1 213 ? 5.613 18.525 -11.744 1.00 93.81 213 ALA A O 1
ATOM 1689 N N . GLY A 1 214 ? 4.214 17.276 -10.530 1.00 94.19 214 GLY A N 1
ATOM 1690 C CA . GLY A 1 214 ? 4.650 15.989 -11.065 1.00 94.19 214 GLY A CA 1
ATOM 1691 C C . GLY A 1 214 ? 4.287 15.819 -12.539 1.00 94.19 214 GLY A C 1
ATOM 1692 O O . GLY A 1 214 ? 5.093 15.316 -13.325 1.00 94.19 214 GLY A O 1
ATOM 1693 N N . GLN A 1 215 ? 3.116 16.313 -12.943 1.00 93.56 215 GLN A N 1
ATOM 1694 C CA . GLN A 1 215 ? 2.700 16.337 -14.342 1.00 93.56 215 GLN A CA 1
ATOM 1695 C C . GLN A 1 215 ? 3.549 17.311 -15.174 1.00 93.56 215 GLN A C 1
ATOM 1697 O O . GLN A 1 215 ? 3.966 16.971 -16.287 1.00 93.56 215 GLN A O 1
ATOM 1702 N N . MET A 1 216 ? 3.872 18.490 -14.631 1.00 96.50 216 MET A N 1
ATOM 1703 C CA . MET A 1 216 ? 4.825 19.423 -15.250 1.00 96.50 216 MET A CA 1
ATOM 1704 C C . MET A 1 216 ? 6.203 18.769 -15.421 1.00 96.50 216 MET A C 1
ATOM 1706 O O . MET A 1 216 ? 6.798 18.851 -16.496 1.00 96.50 216 MET A O 1
ATOM 1710 N N . LEU A 1 217 ? 6.673 18.033 -14.408 1.00 96.00 217 LEU A N 1
ATOM 1711 C CA . LEU A 1 217 ? 7.937 17.296 -14.462 1.00 96.00 217 LEU A CA 1
ATOM 1712 C C . LEU A 1 217 ? 7.942 16.236 -15.563 1.00 96.00 217 LEU A C 1
ATOM 1714 O O . LEU A 1 217 ? 8.880 16.193 -16.353 1.00 96.00 217 LEU A O 1
ATOM 1718 N N . MET A 1 218 ? 6.882 15.435 -15.677 1.00 94.69 218 MET A N 1
ATOM 1719 C CA . MET A 1 218 ? 6.741 14.455 -16.760 1.00 94.69 218 MET A CA 1
ATOM 1720 C C . MET A 1 218 ? 6.631 15.100 -18.147 1.00 94.69 218 MET A C 1
ATOM 1722 O O . MET A 1 218 ? 6.974 14.474 -19.154 1.00 94.69 2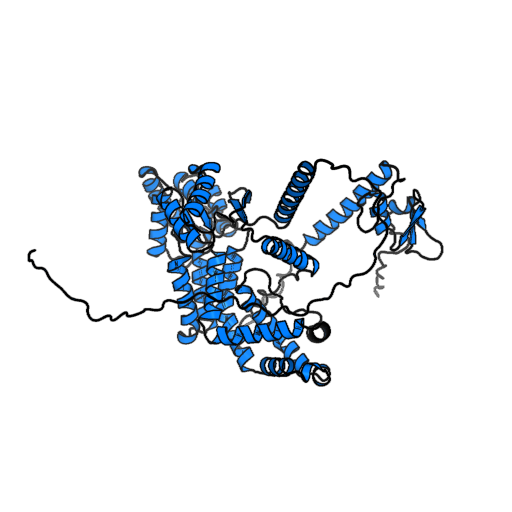18 MET A O 1
ATOM 1726 N N . THR A 1 219 ? 6.143 16.338 -18.216 1.00 95.12 219 THR A N 1
ATOM 1727 C CA . THR A 1 219 ? 6.065 17.094 -19.468 1.00 95.12 219 THR A CA 1
ATOM 1728 C C . THR A 1 219 ? 7.443 17.575 -19.899 1.00 95.12 219 THR A C 1
ATOM 1730 O O . THR A 1 219 ? 7.774 17.406 -21.074 1.00 95.12 219 THR A O 1
ATOM 1733 N N . LYS A 1 220 ? 8.247 18.110 -18.968 1.00 95.88 220 LYS A N 1
ATOM 1734 C CA . LYS A 1 220 ? 9.625 18.555 -19.226 1.00 95.88 220 LYS A CA 1
ATOM 1735 C C . LYS A 1 220 ? 10.563 17.375 -19.500 1.00 95.88 220 LYS A C 1
ATOM 1737 O O . LYS A 1 220 ? 11.271 17.387 -20.498 1.00 95.88 220 LYS A O 1
ATOM 1742 N N . ARG A 1 221 ? 10.546 16.353 -18.641 1.00 93.88 221 ARG A N 1
ATOM 1743 C CA . ARG A 1 221 ? 11.466 15.206 -18.682 1.00 93.88 221 ARG A CA 1
ATOM 1744 C C . ARG A 1 221 ? 10.755 13.972 -19.209 1.00 93.88 221 ARG A C 1
ATOM 1746 O O . ARG A 1 221 ? 9.987 13.319 -18.497 1.00 93.88 221 ARG A O 1
ATOM 1753 N N . LYS A 1 222 ? 10.973 13.673 -20.492 1.00 90.75 222 LYS A N 1
ATOM 1754 C CA . LYS A 1 222 ? 10.217 12.638 -21.215 1.00 90.75 222 LYS A CA 1
ATOM 1755 C C . LYS A 1 222 ? 10.561 11.219 -20.770 1.00 90.75 222 LYS A C 1
ATOM 1757 O O . LYS A 1 222 ? 9.669 10.385 -20.817 1.00 90.75 222 LYS A O 1
ATOM 1762 N N . LYS A 1 223 ? 11.775 10.978 -20.260 1.00 89.69 223 LYS A N 1
ATOM 1763 C CA . LYS A 1 223 ? 12.287 9.635 -19.927 1.00 89.69 223 LYS A CA 1
ATOM 1764 C C . LYS A 1 223 ? 11.906 9.111 -18.539 1.00 89.69 223 LYS A C 1
ATOM 1766 O O . LYS A 1 223 ? 12.051 7.922 -18.269 1.00 89.69 223 LYS A O 1
ATOM 1771 N N . LEU A 1 224 ? 11.393 9.973 -17.657 1.00 91.19 224 LEU A N 1
ATOM 1772 C CA . LEU A 1 224 ? 11.053 9.605 -16.279 1.00 91.19 224 LEU A CA 1
ATOM 1773 C C . LEU A 1 224 ? 9.550 9.593 -16.024 1.00 91.19 224 LEU A C 1
ATOM 1775 O O . LEU A 1 224 ? 8.772 10.271 -16.701 1.00 91.19 224 LEU A O 1
ATOM 1779 N N . PHE A 1 225 ? 9.135 8.880 -14.983 1.00 92.44 225 PHE A N 1
ATOM 1780 C CA . PHE A 1 225 ? 7.767 8.900 -14.473 1.00 92.44 225 PHE A CA 1
ATOM 1781 C C . PHE A 1 225 ? 7.656 9.679 -13.165 1.00 92.44 225 PHE A C 1
ATOM 1783 O O . PHE A 1 225 ? 8.428 9.472 -12.234 1.00 92.44 225 PHE A O 1
ATOM 1790 N N . TRP A 1 226 ? 6.613 10.488 -13.028 1.00 93.69 226 TRP A N 1
ATOM 1791 C CA . TRP A 1 226 ? 6.102 10.856 -11.715 1.00 93.69 226 TRP A CA 1
ATOM 1792 C C . TRP A 1 226 ? 4.995 9.876 -11.310 1.00 93.69 226 TRP A C 1
ATOM 1794 O O . TRP A 1 226 ? 4.132 9.516 -12.114 1.00 93.69 226 TRP A O 1
ATOM 1804 N N . THR A 1 227 ? 5.006 9.424 -10.057 1.00 91.56 227 THR A N 1
ATOM 1805 C CA . THR A 1 227 ? 3.937 8.575 -9.513 1.00 91.56 227 THR A CA 1
ATOM 1806 C C . THR A 1 227 ? 3.595 8.966 -8.080 1.00 91.56 227 THR A C 1
ATOM 1808 O O . THR A 1 227 ? 4.517 9.197 -7.294 1.00 91.56 227 THR A O 1
ATOM 1811 N N . PRO A 1 228 ? 2.316 8.942 -7.682 1.00 90.19 228 PRO A N 1
ATOM 1812 C CA . PRO A 1 228 ? 1.957 9.160 -6.291 1.00 90.19 228 PRO A CA 1
ATOM 1813 C C . PRO A 1 228 ? 2.363 7.972 -5.412 1.00 90.19 228 PRO A C 1
ATOM 1815 O O . PRO A 1 228 ? 2.547 6.835 -5.860 1.00 90.19 228 PRO A O 1
ATOM 1818 N N . CYS A 1 229 ? 2.520 8.242 -4.122 1.00 88.38 229 CYS A N 1
ATOM 1819 C CA . CYS A 1 229 ? 2.907 7.254 -3.131 1.00 88.38 229 CYS A CA 1
ATOM 1820 C C . CYS A 1 229 ? 1.804 6.206 -2.935 1.00 88.38 229 CYS A C 1
ATOM 1822 O O . CYS A 1 229 ? 0.754 6.494 -2.364 1.00 88.38 229 CYS A O 1
ATOM 1824 N N . ALA A 1 230 ? 2.097 4.958 -3.308 1.00 89.75 230 ALA A N 1
ATOM 1825 C CA . ALA A 1 230 ? 1.171 3.837 -3.174 1.00 89.75 230 ALA A CA 1
ATOM 1826 C C . ALA A 1 230 ? 0.621 3.649 -1.756 1.00 89.75 230 ALA A C 1
ATOM 1828 O O . ALA A 1 230 ? -0.580 3.486 -1.572 1.00 89.75 230 ALA A O 1
ATOM 1829 N N . ALA A 1 231 ? 1.486 3.724 -0.743 1.00 87.69 231 ALA A N 1
ATOM 1830 C CA . ALA A 1 231 ? 1.056 3.586 0.644 1.00 87.69 231 ALA A CA 1
ATOM 1831 C C . ALA A 1 231 ? 0.101 4.703 1.070 1.00 87.69 231 ALA A C 1
ATOM 1833 O O . ALA A 1 231 ? -0.841 4.452 1.810 1.00 87.69 231 ALA A O 1
ATOM 1834 N N . HIS A 1 232 ? 0.331 5.926 0.586 1.00 86.50 232 HIS A N 1
ATOM 1835 C CA . HIS A 1 232 ? -0.568 7.035 0.861 1.00 86.50 232 HIS A CA 1
ATOM 1836 C C . HIS A 1 232 ? -1.910 6.848 0.145 1.00 86.50 232 HIS A C 1
ATOM 1838 O O . HIS A 1 232 ? -2.943 7.003 0.781 1.00 86.50 232 HIS A O 1
ATOM 1844 N N . CYS A 1 233 ? -1.915 6.426 -1.124 1.00 91.12 233 CYS A N 1
ATOM 1845 C CA . CYS A 1 233 ? -3.150 6.126 -1.853 1.00 91.12 233 CYS A CA 1
ATOM 1846 C C . CYS A 1 233 ? -3.986 5.029 -1.174 1.00 91.12 233 CYS A C 1
ATOM 1848 O O . CYS A 1 233 ? -5.197 5.179 -1.059 1.00 91.12 233 CYS A O 1
ATOM 1850 N N . VAL A 1 234 ? -3.357 3.955 -0.687 1.00 92.25 234 VAL A N 1
ATOM 1851 C CA . VAL A 1 234 ? -4.069 2.892 0.045 1.00 92.25 234 VAL A CA 1
ATOM 1852 C C . VAL A 1 234 ? -4.583 3.392 1.403 1.00 92.25 234 VAL A C 1
ATOM 1854 O O . VAL A 1 234 ? -5.689 3.036 1.798 1.00 92.25 234 VAL A O 1
ATOM 1857 N N . ASP A 1 235 ? -3.839 4.255 2.104 1.00 89.38 235 ASP A N 1
ATOM 1858 C CA . ASP A 1 235 ? -4.323 4.891 3.344 1.00 89.38 235 ASP A CA 1
ATOM 1859 C C . ASP A 1 235 ? -5.543 5.795 3.062 1.00 89.38 235 ASP A C 1
ATOM 1861 O O . ASP A 1 235 ? -6.500 5.766 3.826 1.00 89.38 235 ASP A O 1
ATOM 1865 N N . LEU A 1 236 ? -5.573 6.506 1.924 1.00 91.50 236 LEU A N 1
ATOM 1866 C CA . LEU A 1 236 ? -6.742 7.282 1.476 1.00 91.50 236 LEU A CA 1
ATOM 1867 C C . LEU A 1 236 ? -7.943 6.396 1.101 1.00 91.50 236 LEU A C 1
ATOM 1869 O O . LEU A 1 236 ? -9.081 6.795 1.313 1.00 91.50 236 LEU A O 1
ATOM 1873 N N . MET A 1 237 ? -7.732 5.186 0.570 1.00 95.81 237 MET A N 1
ATOM 1874 C CA . MET A 1 237 ? -8.835 4.230 0.360 1.00 95.81 237 MET A CA 1
ATOM 1875 C C . MET A 1 237 ? -9.458 3.803 1.697 1.00 95.81 237 MET A C 1
ATOM 1877 O O . MET A 1 237 ? -10.674 3.668 1.805 1.00 95.81 237 MET A O 1
ATOM 1881 N N . LEU A 1 238 ? -8.630 3.605 2.728 1.00 94.75 238 LEU A N 1
ATOM 1882 C CA . LEU A 1 238 ? -9.092 3.286 4.081 1.00 94.75 238 LEU A CA 1
ATOM 1883 C C . LEU A 1 238 ? -9.790 4.483 4.747 1.00 94.75 238 LEU A C 1
ATOM 1885 O O . LEU A 1 238 ? -10.751 4.281 5.486 1.00 94.75 238 LEU A O 1
ATOM 1889 N N . GLU A 1 239 ? -9.351 5.710 4.467 1.00 93.38 239 GLU A N 1
ATOM 1890 C CA . GLU A 1 239 ? -10.070 6.929 4.855 1.00 93.38 239 GLU A CA 1
ATOM 1891 C C . GLU A 1 239 ? -11.445 7.004 4.187 1.00 93.38 239 GLU A C 1
ATOM 1893 O O . GLU A 1 239 ? -12.451 7.203 4.862 1.00 93.38 239 GLU A O 1
ATOM 1898 N N . ASP A 1 240 ? -11.507 6.785 2.874 1.00 96.31 240 ASP A N 1
ATOM 1899 C CA . ASP A 1 240 ? -12.763 6.779 2.130 1.00 96.31 240 ASP A CA 1
ATOM 1900 C C . ASP A 1 240 ? -13.710 5.689 2.637 1.00 96.31 240 ASP A C 1
ATOM 1902 O O . ASP A 1 240 ? -14.919 5.890 2.640 1.00 96.31 240 ASP A O 1
ATOM 1906 N N . TYR A 1 241 ? -13.198 4.553 3.116 1.00 96.88 241 TYR A N 1
ATOM 1907 C CA . TYR A 1 241 ? -14.032 3.573 3.811 1.00 96.88 241 TYR A CA 1
ATOM 1908 C C . TYR A 1 241 ? -14.648 4.161 5.081 1.00 96.88 241 TYR A C 1
ATOM 1910 O O . TYR A 1 241 ? -15.839 3.978 5.294 1.00 96.88 241 TYR A O 1
ATOM 1918 N N . GLU A 1 242 ? -13.858 4.840 5.918 1.00 94.25 242 GLU A N 1
ATOM 1919 C CA . GLU A 1 242 ? -14.344 5.497 7.142 1.00 94.25 242 GLU A CA 1
ATOM 1920 C C . GLU A 1 242 ? -15.380 6.590 6.831 1.00 94.25 242 GLU A C 1
ATOM 1922 O O . GLU A 1 242 ? -16.366 6.678 7.551 1.00 94.25 242 GLU A O 1
ATOM 1927 N N . LYS A 1 243 ? -15.202 7.361 5.751 1.00 94.50 243 LYS A N 1
ATOM 1928 C CA . LYS A 1 243 ? -16.064 8.506 5.401 1.00 94.50 243 LYS A CA 1
ATOM 1929 C C . LYS A 1 243 ? -17.283 8.167 4.536 1.00 94.50 243 LYS A C 1
ATOM 1931 O O . LYS A 1 243 ? -18.308 8.821 4.653 1.00 94.50 243 LYS A O 1
ATOM 1936 N N . LYS A 1 244 ? -17.175 7.201 3.618 1.00 96.62 244 LYS A N 1
ATOM 1937 C CA . LYS A 1 244 ? -18.184 6.956 2.563 1.00 96.62 244 LYS A CA 1
ATOM 1938 C C . LYS A 1 244 ? -19.002 5.679 2.774 1.00 96.62 244 LYS A C 1
ATOM 1940 O O . LYS A 1 244 ? -19.966 5.448 2.046 1.00 96.62 244 LYS A O 1
ATOM 1945 N N . ILE A 1 245 ? -18.631 4.818 3.726 1.00 97.12 245 ILE A N 1
ATOM 1946 C CA . ILE A 1 245 ? -19.388 3.601 4.056 1.00 97.12 245 ILE A CA 1
ATOM 1947 C C . ILE A 1 245 ? -20.061 3.801 5.417 1.00 97.12 245 ILE A C 1
ATOM 1949 O O . ILE A 1 245 ? -19.395 3.711 6.442 1.00 97.12 245 ILE A O 1
ATOM 1953 N N . SER A 1 246 ? -21.387 3.976 5.439 1.00 96.50 246 SER A N 1
ATOM 1954 C CA . SER A 1 246 ? -22.158 4.294 6.663 1.00 96.50 246 SER A CA 1
ATOM 1955 C C . SER A 1 246 ? -21.856 3.366 7.855 1.00 96.50 246 SER A C 1
ATOM 1957 O O . SER A 1 246 ? -21.632 3.831 8.969 1.00 96.50 246 SER A O 1
ATOM 1959 N N . ILE A 1 247 ? -21.731 2.047 7.640 1.00 96.81 247 ILE A N 1
ATOM 1960 C CA . ILE A 1 247 ? -21.379 1.117 8.731 1.00 96.81 247 ILE A CA 1
ATOM 1961 C C . ILE A 1 247 ? -20.010 1.460 9.342 1.00 96.81 247 ILE A C 1
ATOM 1963 O O . ILE A 1 247 ? -19.826 1.341 10.555 1.00 96.81 247 ILE A O 1
ATOM 1967 N N . HIS A 1 248 ? -19.037 1.859 8.524 1.00 96.81 248 HIS A N 1
ATOM 1968 C CA . HIS A 1 248 ? -17.703 2.224 8.990 1.00 96.81 248 HIS A CA 1
ATOM 1969 C C . HIS A 1 248 ? -17.725 3.574 9.708 1.00 96.81 248 HIS A C 1
ATOM 1971 O O . HIS A 1 248 ? -17.183 3.661 10.813 1.00 96.81 248 HIS A O 1
ATOM 1977 N N . GLU A 1 249 ? -18.396 4.560 9.114 1.00 96.00 249 GLU A N 1
ATOM 1978 C CA . GLU A 1 249 ? -18.600 5.908 9.652 1.00 96.00 249 GLU A CA 1
ATOM 1979 C C . GLU A 1 249 ? -19.201 5.871 11.062 1.00 96.00 249 GLU A C 1
ATOM 1981 O O . GLU A 1 249 ? -18.724 6.552 11.963 1.00 96.00 249 GLU A O 1
ATOM 1986 N N . GLU A 1 250 ? -20.175 4.993 11.313 1.00 96.12 250 GLU A N 1
ATOM 1987 C CA . GLU A 1 250 ? -20.793 4.851 12.636 1.00 96.12 250 GLU A CA 1
ATOM 1988 C C . GLU A 1 250 ? -19.955 4.020 13.622 1.00 96.12 250 GLU A C 1
ATOM 1990 O O . GLU A 1 250 ? -19.952 4.259 14.836 1.00 96.12 250 GLU A O 1
ATOM 1995 N N . THR A 1 251 ? -19.266 2.985 13.136 1.00 97.75 251 THR A N 1
ATOM 1996 C CA . THR A 1 251 ? -18.617 1.982 14.000 1.00 97.75 251 THR A CA 1
ATOM 1997 C C . THR A 1 251 ? -17.238 2.424 14.472 1.00 97.75 251 THR A C 1
ATOM 1999 O O . THR A 1 251 ? -16.850 2.147 15.613 1.00 97.75 251 THR A O 1
ATOM 2002 N N . ILE A 1 252 ? -16.474 3.106 13.618 1.00 94.25 252 ILE A N 1
ATOM 2003 C CA . ILE A 1 252 ? -15.108 3.532 13.938 1.00 94.25 252 ILE A CA 1
ATOM 2004 C C . ILE A 1 252 ? -15.082 4.533 15.107 1.00 94.25 252 ILE A C 1
ATOM 2006 O O . ILE A 1 252 ? -14.317 4.290 16.050 1.00 94.25 252 ILE A O 1
ATOM 2010 N N . PRO A 1 253 ? -15.917 5.592 15.143 1.00 93.94 253 PRO A N 1
ATOM 2011 C CA . PRO A 1 253 ? -15.971 6.517 16.274 1.00 93.94 253 PRO A CA 1
ATOM 2012 C C . PRO A 1 253 ? -16.328 5.829 17.594 1.00 93.94 253 PRO A C 1
ATOM 2014 O O . PRO A 1 253 ? -15.692 6.098 18.615 1.00 93.94 253 PRO A O 1
ATOM 2017 N N . LYS A 1 254 ? -17.267 4.871 17.579 1.00 96.38 254 LYS A N 1
ATOM 2018 C CA . LYS A 1 254 ? -17.617 4.053 18.756 1.00 96.38 254 LYS A CA 1
ATOM 2019 C C . LYS A 1 254 ? -16.407 3.269 19.271 1.00 96.38 254 LYS A C 1
ATOM 2021 O O . LYS A 1 254 ? -16.089 3.320 20.459 1.00 96.38 254 LYS A O 1
ATOM 2026 N N . GLY A 1 255 ? -15.664 2.615 18.375 1.00 93.62 255 GLY A N 1
ATOM 2027 C CA . GLY A 1 255 ? -14.418 1.925 18.722 1.00 93.62 255 GLY A CA 1
ATOM 2028 C C . GLY A 1 255 ? -13.350 2.863 19.298 1.00 93.62 255 GLY A C 1
ATOM 2029 O O . GLY A 1 255 ? -12.754 2.567 20.340 1.00 93.62 255 GLY A O 1
ATOM 2030 N N . LYS A 1 256 ? -13.146 4.029 18.672 1.00 90.19 256 LYS A N 1
ATOM 2031 C CA . LYS A 1 256 ? -12.236 5.076 19.166 1.00 90.19 256 LYS A CA 1
ATOM 2032 C C . LYS A 1 256 ? -12.643 5.524 20.574 1.00 90.19 256 LYS A C 1
ATOM 2034 O O . LYS A 1 256 ? -11.790 5.531 21.462 1.00 90.19 256 LYS A O 1
ATOM 2039 N N . LYS A 1 257 ? -13.932 5.788 20.823 1.00 92.50 257 LYS A N 1
ATOM 2040 C CA . LYS A 1 257 ? -14.463 6.204 22.135 1.00 92.50 257 LYS A CA 1
ATOM 2041 C C . LYS A 1 257 ? -14.161 5.184 23.236 1.00 92.50 257 LYS A C 1
ATOM 2043 O O . LYS A 1 257 ? -13.692 5.599 24.295 1.00 92.50 257 LYS A O 1
ATOM 2048 N N . ILE A 1 258 ? -14.322 3.878 22.981 1.00 93.12 258 ILE A N 1
ATOM 2049 C CA . ILE A 1 258 ? -13.948 2.817 23.942 1.00 93.12 258 ILE A CA 1
ATOM 2050 C C . ILE A 1 258 ? -12.471 2.949 24.328 1.00 93.12 258 ILE A C 1
ATOM 2052 O O . ILE A 1 258 ? -12.130 3.001 25.511 1.00 93.12 258 ILE A O 1
ATOM 2056 N N . THR A 1 259 ? -11.580 3.023 23.335 1.00 89.31 259 THR A N 1
ATOM 2057 C CA . THR A 1 259 ? -10.139 3.104 23.611 1.00 89.31 259 THR A CA 1
ATOM 2058 C C . THR A 1 259 ? -9.758 4.390 24.333 1.00 89.31 259 THR A C 1
ATOM 2060 O O . THR A 1 259 ? -9.066 4.330 25.349 1.00 89.31 259 THR A O 1
ATOM 2063 N N . THR A 1 260 ? -10.248 5.543 23.877 1.00 87.81 260 THR A N 1
ATOM 2064 C CA . THR A 1 260 ? -9.980 6.844 24.498 1.00 87.81 260 THR A CA 1
ATOM 2065 C C . THR A 1 260 ? -10.455 6.870 25.945 1.00 87.81 260 THR A C 1
ATOM 2067 O O . THR A 1 260 ? -9.711 7.311 26.821 1.00 87.81 260 THR A O 1
ATOM 2070 N N . PHE A 1 261 ? -11.644 6.332 26.225 1.00 90.56 261 PHE A N 1
ATOM 2071 C CA . PHE A 1 261 ? -12.171 6.249 27.582 1.00 90.56 261 PHE A CA 1
ATOM 2072 C C . PHE A 1 261 ? -11.280 5.396 28.487 1.00 90.56 261 PHE A C 1
ATOM 2074 O O . PHE A 1 261 ? -10.867 5.862 29.549 1.00 90.56 261 PHE A O 1
ATOM 2081 N N . ILE A 1 262 ? -10.901 4.189 28.058 1.00 88.94 262 ILE A N 1
ATOM 2082 C CA . ILE A 1 262 ? -10.053 3.298 28.865 1.00 88.94 262 ILE A CA 1
ATOM 2083 C C . ILE A 1 262 ? -8.676 3.924 29.124 1.00 88.94 262 ILE A C 1
ATOM 2085 O O . ILE A 1 262 ? -8.165 3.854 30.241 1.00 88.94 262 ILE A O 1
ATOM 2089 N N . TYR A 1 263 ? -8.082 4.579 28.125 1.00 86.19 263 TYR A N 1
ATOM 2090 C CA . TYR A 1 263 ? -6.774 5.223 28.270 1.00 86.19 263 TYR A CA 1
ATOM 2091 C C . TYR A 1 263 ? -6.805 6.573 28.987 1.00 86.19 263 TYR A C 1
ATOM 2093 O O . TYR A 1 263 ? -5.741 7.091 29.325 1.00 86.19 263 TYR A O 1
ATOM 2101 N N . SER A 1 264 ? -7.985 7.131 29.260 1.00 87.25 264 SER A N 1
ATOM 2102 C CA . SER A 1 264 ? -8.107 8.422 29.942 1.00 87.25 264 SER A CA 1
ATOM 2103 C C . SER A 1 264 ? -7.647 8.379 31.403 1.00 87.25 264 SER A C 1
ATOM 2105 O O . SER A 1 264 ? -7.286 9.416 31.960 1.00 87.25 264 SER A O 1
ATOM 2107 N N . ARG A 1 265 ? -7.652 7.200 32.049 1.00 84.50 265 ARG A N 1
ATOM 2108 C CA . ARG A 1 265 ? -7.337 7.054 33.480 1.00 84.50 265 ARG A CA 1
ATOM 2109 C C . ARG A 1 265 ? -6.470 5.819 33.763 1.00 84.50 265 ARG A C 1
ATOM 2111 O O . ARG A 1 265 ? -6.834 4.720 33.346 1.00 84.50 265 ARG A O 1
ATOM 2118 N N . PRO A 1 266 ? -5.398 5.936 34.574 1.00 87.44 266 PRO A N 1
ATOM 2119 C CA . PRO A 1 266 ? -4.558 4.793 34.953 1.00 87.44 266 PRO A CA 1
ATOM 2120 C C . PRO A 1 266 ? -5.319 3.634 35.611 1.00 87.44 266 PRO A C 1
ATOM 2122 O O . PRO A 1 266 ? -4.998 2.471 35.381 1.00 87.44 266 PRO A O 1
ATOM 2125 N N . SER A 1 267 ? -6.358 3.936 36.393 1.00 88.81 267 SER A N 1
ATOM 2126 C CA . SER A 1 267 ? -7.216 2.931 37.031 1.00 88.81 267 SER A CA 1
ATOM 2127 C C . SER A 1 267 ? -7.992 2.080 36.021 1.00 88.81 267 SER A C 1
ATOM 2129 O O . SER A 1 267 ? -8.105 0.874 36.214 1.00 88.81 267 SER A O 1
ATOM 2131 N N . LEU A 1 268 ? -8.480 2.676 34.928 1.00 89.44 268 LEU A N 1
ATOM 2132 C CA . LEU A 1 268 ? -9.168 1.953 33.852 1.00 89.44 268 LEU A CA 1
ATOM 2133 C C . LEU A 1 268 ? -8.194 1.100 33.034 1.00 89.44 268 LEU A C 1
ATOM 2135 O O . LEU A 1 268 ? -8.531 -0.019 32.659 1.00 89.44 268 LEU A O 1
ATOM 2139 N N . ILE A 1 269 ? -6.968 1.587 32.821 1.00 88.62 269 ILE A N 1
ATOM 2140 C CA . ILE A 1 269 ? -5.894 0.801 32.198 1.00 88.62 269 ILE A CA 1
ATOM 2141 C C . ILE A 1 269 ? -5.563 -0.423 33.060 1.00 88.62 269 ILE A C 1
ATOM 2143 O O . ILE A 1 269 ? -5.469 -1.528 32.534 1.00 88.62 269 ILE A O 1
ATOM 2147 N N . SER A 1 270 ? -5.418 -0.244 34.375 1.00 87.88 270 SER A N 1
ATOM 2148 C CA . SER A 1 270 ? -5.168 -1.348 35.311 1.00 87.88 270 SER A CA 1
ATOM 2149 C C . SER A 1 270 ? -6.301 -2.380 35.276 1.00 87.88 270 SER A C 1
ATOM 2151 O O . SER A 1 270 ? -6.056 -3.584 35.178 1.00 87.88 270 SER A O 1
ATOM 2153 N N . LEU A 1 271 ? -7.551 -1.906 35.254 1.00 89.06 271 LEU A N 1
ATOM 2154 C CA . LEU A 1 271 ? -8.726 -2.765 35.146 1.00 89.06 271 LEU A CA 1
ATOM 2155 C C . LEU A 1 271 ? -8.728 -3.548 33.822 1.00 89.06 271 LEU A C 1
ATOM 2157 O O . LEU A 1 271 ? -8.865 -4.768 33.829 1.00 89.06 271 LEU A O 1
ATOM 2161 N N . LEU A 1 272 ? -8.458 -2.891 32.690 1.00 90.50 272 LEU A N 1
ATOM 2162 C CA . LEU A 1 272 ? -8.286 -3.560 31.396 1.00 90.50 272 LEU A CA 1
ATOM 2163 C C . LEU A 1 272 ? -7.202 -4.645 31.461 1.00 90.50 272 LEU A C 1
ATOM 2165 O O . LEU A 1 272 ? -7.407 -5.760 30.978 1.00 90.50 272 LEU A O 1
ATOM 2169 N N . GLN A 1 273 ? -6.040 -4.342 32.040 1.00 87.81 273 GLN A N 1
ATOM 2170 C CA . GLN A 1 273 ? -4.924 -5.286 32.137 1.00 87.81 273 GLN A CA 1
ATOM 2171 C C . GLN A 1 273 ? -5.280 -6.528 32.948 1.00 87.81 273 GLN A C 1
ATOM 2173 O O . GLN A 1 273 ? -4.853 -7.626 32.584 1.00 87.81 273 GLN A O 1
ATOM 2178 N N . HIS A 1 274 ? -6.079 -6.371 34.003 1.00 89.62 274 HIS A N 1
ATOM 2179 C CA . HIS A 1 274 ? -6.577 -7.490 34.794 1.00 89.62 274 HIS A CA 1
ATOM 2180 C C . HIS A 1 274 ? -7.363 -8.479 33.918 1.00 89.62 274 HIS A C 1
ATOM 2182 O O . HIS A 1 274 ? -7.034 -9.666 33.863 1.00 89.62 274 HIS A O 1
ATOM 2188 N N . PHE A 1 275 ? -8.323 -7.984 33.131 1.00 89.81 275 PHE A N 1
ATOM 2189 C CA . PHE A 1 275 ? -9.178 -8.833 32.291 1.00 89.81 275 PHE A CA 1
ATOM 2190 C C . PHE A 1 275 ? -8.501 -9.342 31.013 1.00 89.81 275 PHE A C 1
ATOM 2192 O O . PHE A 1 275 ? -8.867 -10.394 30.485 1.00 89.81 275 PHE A O 1
ATOM 2199 N N . THR A 1 276 ? -7.488 -8.636 30.516 1.00 84.94 276 THR A N 1
ATOM 2200 C CA . THR A 1 276 ? -6.783 -8.976 29.268 1.00 84.94 276 THR A CA 1
ATOM 2201 C C . THR A 1 276 ? -5.459 -9.715 29.486 1.00 84.94 276 THR A C 1
ATOM 2203 O O . THR A 1 276 ? -4.732 -9.974 28.523 1.00 84.94 276 THR A O 1
ATOM 2206 N N . LYS A 1 277 ? -5.135 -10.095 30.732 1.00 84.56 277 LYS A N 1
ATOM 2207 C CA . LYS A 1 277 ? -3.873 -10.762 31.114 1.00 84.56 277 LYS A CA 1
ATOM 2208 C C . LYS A 1 277 ? -2.635 -9.932 30.747 1.00 84.56 277 LYS A C 1
ATOM 2210 O O . LYS A 1 277 ? -1.675 -10.443 30.169 1.00 84.56 277 LYS A O 1
ATOM 2215 N N . GLY A 1 278 ? -2.680 -8.639 31.059 1.00 74.94 278 GLY A N 1
ATOM 2216 C CA . GLY A 1 278 ? -1.587 -7.687 30.846 1.00 74.94 278 GLY A CA 1
ATOM 2217 C C . GLY A 1 278 ? -1.455 -7.168 29.414 1.00 74.94 278 GLY A C 1
ATOM 2218 O O . GLY A 1 278 ? -0.467 -6.503 29.102 1.00 74.94 278 GLY A O 1
ATOM 2219 N N . ARG A 1 279 ? -2.420 -7.454 28.532 1.00 75.75 279 ARG A N 1
ATOM 2220 C CA . ARG A 1 279 ? -2.432 -6.884 27.182 1.00 75.75 279 ARG A CA 1
ATOM 2221 C C . ARG A 1 279 ? -2.961 -5.455 27.218 1.00 75.75 279 ARG A C 1
ATOM 2223 O O . ARG A 1 279 ? -3.749 -5.065 28.070 1.00 75.75 279 ARG A O 1
ATOM 2230 N N . TYR A 1 280 ? -2.504 -4.672 26.259 1.00 77.19 280 TYR A N 1
ATOM 2231 C CA . TYR A 1 280 ? -3.008 -3.332 26.015 1.00 77.19 280 TYR A CA 1
ATOM 2232 C C . TYR A 1 280 ? -3.820 -3.354 24.727 1.00 77.19 280 TYR A C 1
ATOM 2234 O O . TYR A 1 280 ? -3.559 -4.174 23.843 1.00 77.19 280 TYR A O 1
ATOM 2242 N N . LEU A 1 281 ? -4.776 -2.439 24.609 1.00 74.62 281 LEU A N 1
ATOM 2243 C CA . LEU A 1 281 ? -5.389 -2.159 23.323 1.00 74.62 281 LEU A CA 1
ATOM 2244 C C . LEU A 1 281 ? -4.364 -1.427 22.438 1.00 74.62 281 LEU A C 1
ATOM 2246 O O . LEU A 1 281 ? -3.480 -0.720 22.931 1.00 74.62 281 LEU A O 1
ATOM 2250 N N . VAL A 1 282 ? -4.428 -1.636 21.124 1.00 65.62 282 VAL A N 1
ATOM 2251 C CA . VAL A 1 282 ? -3.545 -0.929 20.189 1.00 65.62 282 VAL A CA 1
ATOM 2252 C C . VAL A 1 282 ? -3.788 0.572 20.336 1.00 65.62 282 VAL A C 1
ATOM 2254 O O . VAL A 1 282 ? -4.915 1.044 20.189 1.00 65.62 282 VAL A O 1
ATOM 2257 N N . ARG A 1 283 ? -2.714 1.314 20.621 1.00 49.06 283 ARG A N 1
ATOM 2258 C CA . ARG A 1 283 ? -2.699 2.771 20.510 1.00 49.06 283 ARG A CA 1
ATOM 2259 C C . ARG A 1 283 ? -2.270 3.126 19.081 1.00 49.06 283 ARG A C 1
ATOM 2261 O O . ARG A 1 283 ? -1.349 2.475 18.588 1.00 49.06 283 ARG A O 1
ATOM 2268 N N . PRO A 1 284 ? -2.906 4.115 18.438 1.00 42.38 284 PRO A N 1
ATOM 2269 C CA . PRO A 1 284 ? -2.501 4.637 17.142 1.00 42.38 284 PRO A CA 1
ATOM 2270 C C . PRO A 1 284 ? -0.994 4.756 16.950 1.00 42.38 284 PRO A C 1
ATOM 2272 O O . PRO A 1 284 ? -0.377 5.600 17.591 1.00 42.38 284 PRO A O 1
ATOM 2275 N N . ASP A 1 285 ? -0.407 3.935 16.074 1.00 40.75 285 ASP A N 1
ATOM 2276 C CA . ASP A 1 285 ? 0.789 4.349 15.352 1.00 40.75 285 ASP A CA 1
ATOM 2277 C C . ASP A 1 285 ? 1.108 3.490 14.123 1.00 40.75 285 ASP A C 1
ATOM 2279 O O . ASP A 1 285 ? 1.146 2.260 14.185 1.00 40.75 285 ASP A O 1
ATOM 2283 N N . ILE A 1 286 ? 1.476 4.221 13.060 1.00 44.78 286 ILE A N 1
ATOM 2284 C CA . ILE A 1 286 ? 1.825 3.831 11.680 1.00 44.78 286 ILE A CA 1
ATOM 2285 C C . ILE A 1 286 ? 0.610 3.930 10.729 1.00 44.78 286 ILE A C 1
ATOM 2287 O O . ILE A 1 286 ? -0.274 3.082 10.732 1.00 44.78 286 ILE A O 1
ATOM 2291 N N . THR A 1 287 ? 0.623 5.000 9.909 1.00 50.00 287 THR A N 1
ATOM 2292 C CA . THR A 1 287 ? -0.389 5.462 8.918 1.00 50.00 287 THR A CA 1
ATOM 2293 C C . THR A 1 287 ? -1.767 5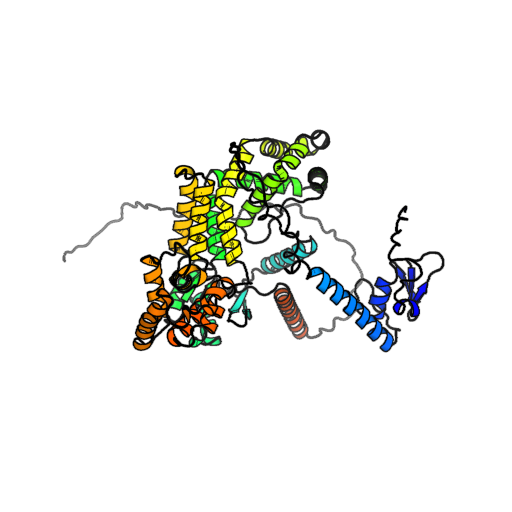.816 9.504 1.00 50.00 287 THR A C 1
ATOM 2295 O O . THR A 1 287 ? -2.291 5.111 10.369 1.00 50.00 287 THR A O 1
ATOM 2298 N N . ARG A 1 288 ? -2.295 6.997 9.148 1.00 62.19 288 ARG A N 1
ATOM 2299 C CA . ARG A 1 288 ? -3.302 7.712 9.960 1.00 62.19 288 ARG A CA 1
ATOM 2300 C C . ARG A 1 288 ? -4.656 6.997 9.958 1.00 62.19 288 ARG A C 1
ATOM 2302 O O . ARG A 1 288 ? -5.310 6.997 10.998 1.00 62.19 288 ARG A O 1
ATOM 2309 N N . PHE A 1 289 ? -5.020 6.323 8.866 1.00 73.69 289 PHE A N 1
ATOM 2310 C CA . PHE A 1 289 ? -6.354 5.734 8.701 1.00 73.69 289 PHE A CA 1
ATOM 2311 C C . PHE A 1 289 ? -6.382 4.222 8.927 1.00 73.69 289 PHE A C 1
ATOM 2313 O O . PHE A 1 289 ? -7.282 3.718 9.602 1.00 73.69 289 PHE A O 1
ATOM 2320 N N . ALA A 1 290 ? -5.344 3.485 8.513 1.00 79.50 290 ALA A N 1
ATOM 2321 C CA . ALA A 1 290 ? -5.212 2.057 8.854 1.00 79.50 290 ALA A CA 1
ATOM 2322 C C . ALA A 1 290 ? -5.264 1.794 10.370 1.00 79.50 290 ALA A C 1
ATOM 2324 O O . ALA A 1 290 ? -5.739 0.754 10.835 1.00 79.50 290 ALA A O 1
ATOM 2325 N N . THR A 1 291 ? -4.825 2.778 11.151 1.00 80.56 291 THR A N 1
ATOM 2326 C CA . THR A 1 291 ? -4.913 2.786 12.606 1.00 80.56 291 THR A CA 1
ATOM 2327 C C . THR A 1 291 ? -6.334 2.569 13.137 1.00 80.56 291 THR A C 1
ATOM 2329 O O . THR A 1 291 ? -6.501 1.763 14.055 1.00 80.56 291 THR A O 1
ATOM 2332 N N . SER A 1 292 ? -7.350 3.231 12.567 1.00 86.50 292 SER A N 1
ATOM 2333 C CA . SER A 1 292 ? -8.756 3.072 12.975 1.00 86.50 292 SER A CA 1
ATOM 2334 C C . SER A 1 292 ? -9.163 1.594 12.941 1.00 86.50 292 SER A C 1
ATOM 2336 O O . SER A 1 292 ? -9.736 1.058 13.892 1.00 86.50 292 SER A O 1
ATOM 2338 N N . PHE A 1 293 ? -8.779 0.893 11.875 1.00 90.88 293 PHE A N 1
ATOM 2339 C CA . PHE A 1 293 ? -9.080 -0.523 11.685 1.00 90.88 293 PHE A CA 1
ATOM 2340 C C . PHE A 1 293 ? -8.235 -1.441 12.573 1.00 90.88 293 PHE A C 1
ATOM 2342 O O . PHE A 1 293 ? -8.741 -2.458 13.047 1.00 90.88 293 PHE A O 1
ATOM 2349 N N . PHE A 1 294 ? -6.979 -1.090 12.872 1.00 85.94 294 PHE A N 1
ATOM 2350 C CA . PHE A 1 294 ? -6.193 -1.822 13.873 1.00 85.94 294 PHE A CA 1
ATOM 2351 C C . PHE A 1 294 ? -6.796 -1.711 15.271 1.00 85.94 294 PHE A C 1
ATOM 2353 O O . PHE A 1 294 ? -6.824 -2.705 16.001 1.00 85.94 294 PHE A O 1
ATOM 2360 N N . THR A 1 295 ? -7.321 -0.539 15.633 1.00 88.00 295 THR A N 1
ATOM 2361 C CA . THR A 1 295 ? -8.073 -0.351 16.876 1.00 88.00 295 THR A CA 1
ATOM 2362 C C . THR A 1 295 ? -9.288 -1.274 16.915 1.00 88.00 295 THR A C 1
ATOM 2364 O O . THR A 1 295 ? -9.432 -2.032 17.875 1.00 88.00 295 THR A O 1
ATOM 2367 N N . LEU A 1 296 ? -10.110 -1.299 15.860 1.00 93.31 296 LEU A N 1
ATOM 2368 C CA . LEU A 1 296 ? -11.256 -2.214 15.769 1.00 93.31 296 LEU A CA 1
ATOM 2369 C C . LEU A 1 296 ? -10.842 -3.692 15.845 1.00 93.31 296 LEU A C 1
ATOM 2371 O O . LEU A 1 296 ? -11.471 -4.473 16.560 1.00 93.31 296 LEU A O 1
ATOM 2375 N N . GLY A 1 297 ? -9.757 -4.075 15.168 1.00 91.50 297 GLY A N 1
ATOM 2376 C CA . GLY A 1 297 ? -9.203 -5.429 15.219 1.00 91.50 297 GLY A CA 1
ATOM 2377 C C . GLY A 1 297 ? -8.806 -5.829 16.637 1.00 91.50 297 GLY A C 1
ATOM 2378 O O . GLY A 1 297 ? -9.202 -6.886 17.123 1.00 91.50 297 GLY A O 1
ATOM 2379 N N . CYS A 1 298 ? -8.102 -4.946 17.344 1.00 89.38 298 CYS A N 1
ATOM 2380 C CA . CYS A 1 298 ? -7.686 -5.189 18.720 1.00 89.38 298 CYS A CA 1
ATOM 2381 C C . CYS A 1 298 ? -8.874 -5.277 19.691 1.00 89.38 298 CYS A C 1
ATOM 2383 O O . CYS A 1 298 ? -8.887 -6.138 20.577 1.00 89.38 298 CYS A O 1
ATOM 2385 N N . LEU A 1 299 ? -9.888 -4.423 19.519 1.00 92.81 299 LEU A N 1
ATOM 2386 C CA . LEU A 1 299 ? -11.134 -4.506 20.284 1.00 92.81 299 LEU A CA 1
ATOM 2387 C C . LEU A 1 299 ? -11.821 -5.853 20.052 1.00 92.81 299 LEU A C 1
ATOM 2389 O O . LEU A 1 299 ? -12.196 -6.516 21.015 1.00 92.81 299 LEU A O 1
ATOM 2393 N N . HIS A 1 300 ? -11.930 -6.291 18.797 1.00 94.50 300 HIS A N 1
ATOM 2394 C CA . HIS A 1 300 ? -12.540 -7.571 18.444 1.00 94.50 300 HIS A CA 1
ATOM 2395 C C . HIS A 1 300 ? -11.797 -8.764 19.068 1.00 94.50 300 HIS A C 1
ATOM 2397 O O . HIS A 1 300 ? -12.425 -9.649 19.649 1.00 94.50 300 HIS A O 1
ATOM 2403 N N . GLU A 1 301 ? -10.462 -8.773 19.028 1.00 91.50 301 GLU A N 1
ATOM 2404 C CA . GLU A 1 301 ? -9.643 -9.818 19.664 1.00 91.50 301 GLU A CA 1
ATOM 2405 C C . GLU A 1 301 ? -9.819 -9.888 21.184 1.00 91.50 301 GLU A C 1
ATOM 2407 O O . GLU A 1 301 ? -9.713 -10.966 21.775 1.00 91.50 301 GLU A O 1
ATOM 2412 N N . ASN A 1 302 ? -10.099 -8.750 21.822 1.00 91.81 302 ASN A N 1
ATOM 2413 C CA . ASN A 1 302 ? -10.303 -8.650 23.264 1.00 91.81 302 ASN A CA 1
ATOM 2414 C C . ASN A 1 302 ? -11.785 -8.555 23.658 1.00 91.81 302 ASN A C 1
ATOM 2416 O O . ASN A 1 302 ? -12.072 -8.345 24.835 1.00 91.81 302 ASN A O 1
ATOM 2420 N N . LYS A 1 303 ? -12.728 -8.776 22.730 1.00 94.81 303 LYS A N 1
ATOM 2421 C CA . LYS A 1 303 ? -14.180 -8.653 22.959 1.00 94.81 303 LYS A CA 1
ATOM 2422 C C . LYS A 1 303 ? -14.635 -9.362 24.232 1.00 94.81 303 LYS A C 1
ATOM 2424 O O . LYS A 1 303 ? -15.290 -8.767 25.077 1.00 94.81 303 LYS A O 1
ATOM 2429 N N . GLY A 1 304 ? -14.259 -10.632 24.395 1.00 95.00 304 GLY A N 1
ATOM 2430 C CA . GLY A 1 304 ? -14.664 -11.421 25.561 1.00 95.00 304 GLY A CA 1
ATOM 2431 C C . GLY A 1 304 ? -14.101 -10.890 26.883 1.00 95.00 304 GLY A C 1
ATOM 2432 O O . GLY A 1 304 ? -14.772 -10.971 27.906 1.00 95.00 304 GLY A O 1
ATOM 2433 N N . ALA A 1 305 ? -12.889 -10.331 26.873 1.00 95.06 305 ALA A N 1
ATOM 2434 C CA . ALA A 1 305 ? -12.291 -9.710 28.053 1.00 95.06 305 ALA A CA 1
ATOM 2435 C C . ALA A 1 305 ? -12.947 -8.360 28.372 1.00 95.06 305 ALA A C 1
ATOM 2437 O O . ALA A 1 305 ? -13.212 -8.083 29.536 1.00 95.06 305 ALA A O 1
ATOM 2438 N N . LEU A 1 306 ? -13.255 -7.560 27.348 1.00 95.56 306 LEU A N 1
ATOM 2439 C CA . LEU A 1 306 ? -13.956 -6.285 27.494 1.00 95.56 306 LEU A CA 1
ATOM 2440 C C . LEU A 1 306 ? -15.366 -6.492 28.051 1.00 95.56 306 LEU A C 1
ATOM 2442 O O . LEU A 1 306 ? -15.712 -5.878 29.049 1.00 95.56 306 LEU A O 1
ATOM 2446 N N . ILE A 1 307 ? -16.146 -7.422 27.495 1.00 97.00 307 ILE A N 1
ATOM 2447 C CA . ILE A 1 307 ? -17.482 -7.737 28.027 1.00 97.00 307 ILE A CA 1
ATOM 2448 C C . ILE A 1 307 ? -17.389 -8.178 29.491 1.00 97.00 307 ILE A C 1
ATOM 2450 O O . ILE A 1 307 ? -18.160 -7.707 30.319 1.00 97.00 307 ILE A O 1
ATOM 2454 N N . LYS A 1 308 ? -16.420 -9.034 29.846 1.00 97.19 308 LYS A N 1
ATOM 2455 C CA . LYS A 1 308 ? -16.206 -9.440 31.245 1.00 97.19 308 LYS A CA 1
ATOM 2456 C C . LYS A 1 308 ? -15.853 -8.263 32.145 1.00 97.19 308 LYS A C 1
ATOM 2458 O O . LYS A 1 308 ? -16.417 -8.162 33.221 1.00 97.19 308 LYS A O 1
ATOM 2463 N N . MET A 1 309 ? -14.968 -7.377 31.694 1.00 96.19 309 MET A N 1
ATOM 2464 C CA . MET A 1 309 ? -14.589 -6.168 32.425 1.00 96.19 309 MET A CA 1
ATOM 2465 C C . MET A 1 309 ? -15.805 -5.287 32.717 1.00 96.19 309 MET A C 1
ATOM 2467 O O . MET A 1 309 ? -16.018 -4.923 33.863 1.00 96.19 309 MET A O 1
ATOM 2471 N N . PHE A 1 310 ? -16.620 -4.975 31.708 1.00 96.31 310 PHE A N 1
ATOM 2472 C CA . PHE A 1 310 ? -17.780 -4.088 31.861 1.00 96.31 310 PHE A CA 1
ATOM 2473 C C . PHE A 1 310 ? -18.984 -4.753 32.548 1.00 96.31 310 PHE A C 1
ATOM 2475 O O . PHE A 1 310 ? -19.910 -4.069 32.953 1.00 96.31 310 PHE A O 1
ATOM 2482 N N . THR A 1 311 ? -18.977 -6.075 32.736 1.00 96.56 311 THR A N 1
ATOM 2483 C CA . THR A 1 311 ? -20.018 -6.791 33.503 1.00 96.56 311 THR A CA 1
ATOM 2484 C C . THR A 1 311 ? -19.579 -7.156 34.924 1.00 96.56 311 THR A C 1
ATOM 2486 O O . THR A 1 311 ? -20.386 -7.699 35.687 1.00 96.56 311 THR A O 1
ATOM 2489 N N . SER A 1 312 ? -18.327 -6.860 35.290 1.00 96.62 312 SER A N 1
ATOM 2490 C CA . SER A 1 312 ? -17.723 -7.277 36.554 1.00 96.62 312 SER A CA 1
ATOM 2491 C C . SER A 1 312 ? -18.175 -6.430 37.743 1.00 96.62 312 SER A C 1
ATOM 2493 O O . SER A 1 312 ? -18.608 -5.283 37.596 1.00 96.62 312 SER A O 1
ATOM 2495 N N . ASP A 1 313 ? -18.040 -6.981 38.947 1.00 95.81 313 ASP A N 1
ATOM 2496 C CA . ASP A 1 313 ? -18.375 -6.258 40.174 1.00 95.81 313 ASP A CA 1
ATOM 2497 C C . ASP A 1 313 ? -17.382 -5.118 40.448 1.00 95.81 313 ASP A C 1
ATOM 2499 O O . ASP A 1 313 ? -17.765 -4.066 40.965 1.00 95.81 313 ASP A O 1
ATOM 2503 N N . GLU A 1 314 ? -16.123 -5.256 40.019 1.00 93.69 314 GLU A N 1
ATOM 2504 C CA . GLU A 1 314 ? -15.121 -4.184 40.054 1.00 93.69 314 GLU A CA 1
ATOM 2505 C C . GLU A 1 314 ? -15.514 -3.000 39.162 1.00 93.69 314 GLU A C 1
ATOM 2507 O O . GLU A 1 314 ? -15.293 -1.849 39.542 1.00 93.69 314 GLU A O 1
ATOM 2512 N N . TRP A 1 315 ? -16.120 -3.247 37.994 1.00 95.56 315 TRP A N 1
ATOM 2513 C CA . TRP A 1 315 ? -16.682 -2.172 37.175 1.00 95.56 315 TRP A CA 1
ATOM 2514 C C . TRP A 1 315 ? -17.907 -1.551 37.841 1.00 95.56 315 TRP A C 1
ATOM 2516 O O . TRP A 1 315 ? -17.932 -0.338 38.038 1.00 95.56 315 TRP A O 1
ATOM 2526 N N . LYS A 1 316 ? -18.885 -2.358 38.267 1.00 94.44 316 LYS A N 1
ATOM 2527 C CA . LYS A 1 316 ? -20.133 -1.861 38.881 1.00 94.44 316 LYS A CA 1
ATOM 2528 C C . LYS A 1 316 ? -19.895 -1.031 40.146 1.00 94.44 316 LYS A C 1
ATOM 2530 O O . LYS A 1 316 ? -20.609 -0.063 40.397 1.00 94.44 316 LYS A O 1
ATOM 2535 N N . SER A 1 317 ? -18.889 -1.394 40.941 1.00 93.06 317 SER A N 1
ATOM 2536 C CA . SER A 1 317 ? -18.490 -0.656 42.149 1.00 93.06 317 SER A CA 1
ATOM 2537 C C . SER A 1 317 ? -17.630 0.581 41.857 1.00 93.06 317 SER A C 1
ATOM 2539 O O . SER A 1 317 ? -17.450 1.438 42.725 1.00 93.06 317 SER A O 1
ATOM 2541 N N . SER A 1 318 ? -17.122 0.719 40.633 1.00 92.94 318 SER A N 1
ATOM 2542 C CA . SER A 1 318 ? -16.271 1.830 40.226 1.00 92.94 318 SER A CA 1
ATOM 2543 C C . SER A 1 318 ? -17.043 3.140 40.083 1.00 92.94 318 SER A C 1
ATOM 2545 O O . SER A 1 318 ? -18.153 3.198 39.554 1.00 92.94 318 SER A O 1
ATOM 2547 N N . LYS A 1 319 ? -16.394 4.255 40.440 1.00 93.75 319 LYS A N 1
ATOM 2548 C CA . LYS A 1 319 ? -16.930 5.601 40.176 1.00 93.75 319 LYS A CA 1
ATOM 2549 C C . LYS A 1 319 ? -17.139 5.882 38.683 1.00 93.75 319 LYS A C 1
ATOM 2551 O O . LYS A 1 319 ? -17.965 6.720 38.340 1.00 93.75 319 LYS A O 1
ATOM 2556 N N . PHE A 1 320 ? -16.402 5.192 37.806 1.00 93.38 320 PHE A N 1
ATOM 2557 C CA . PHE A 1 320 ? -16.479 5.394 36.358 1.00 93.38 320 PHE A CA 1
ATOM 2558 C C . PHE A 1 320 ? -17.746 4.796 35.739 1.00 93.38 320 PHE A C 1
ATOM 2560 O O . PHE A 1 320 ? -18.235 5.359 34.772 1.00 93.38 320 PHE A O 1
ATOM 2567 N N . ALA A 1 321 ? -18.335 3.747 36.323 1.00 93.44 321 ALA A N 1
ATOM 2568 C CA . ALA A 1 321 ? -19.612 3.199 35.852 1.00 93.44 321 ALA A CA 1
ATOM 2569 C C . ALA A 1 321 ? -20.783 4.184 36.027 1.00 93.44 321 ALA A C 1
ATOM 2571 O O . ALA A 1 321 ? -21.808 4.094 35.358 1.00 93.44 321 ALA A O 1
ATOM 2572 N N . LYS A 1 322 ? -20.631 5.167 36.922 1.00 93.31 322 LYS A N 1
ATOM 2573 C CA . LYS A 1 322 ? -21.651 6.188 37.185 1.00 93.31 322 LYS A CA 1
ATOM 2574 C C . LYS A 1 322 ? -21.540 7.405 36.263 1.00 93.31 322 LYS A C 1
ATOM 2576 O O . LYS A 1 322 ? -22.489 8.185 36.207 1.00 93.31 322 LYS A O 1
ATOM 2581 N N . THR A 1 323 ? -20.419 7.591 35.559 1.00 95.56 323 THR A N 1
ATOM 2582 C CA . THR A 1 323 ? -20.236 8.742 34.661 1.00 95.56 323 THR A CA 1
ATOM 2583 C C . THR A 1 323 ? -21.005 8.545 33.357 1.00 95.56 323 THR A C 1
ATOM 2585 O O . THR A 1 323 ? -21.240 7.415 32.934 1.00 95.56 323 THR A O 1
ATOM 2588 N N . ASN A 1 324 ? -21.378 9.646 32.697 1.00 95.19 324 ASN A N 1
ATOM 2589 C CA . ASN A 1 324 ? -22.078 9.579 31.411 1.00 95.19 324 ASN A CA 1
ATOM 2590 C C . ASN A 1 324 ? -21.254 8.818 30.356 1.00 95.19 324 ASN A C 1
ATOM 2592 O O . ASN A 1 324 ? -21.741 7.877 29.740 1.00 95.19 324 ASN A O 1
ATOM 2596 N N . ASP A 1 325 ? -19.964 9.153 30.234 1.00 93.19 325 ASP A N 1
ATOM 2597 C CA . ASP A 1 325 ? -19.043 8.459 29.328 1.00 93.19 325 ASP A CA 1
ATOM 2598 C C . ASP A 1 325 ? -18.906 6.961 29.637 1.00 93.19 325 ASP A C 1
ATOM 2600 O O . ASP A 1 325 ? -18.822 6.154 28.714 1.00 93.19 325 ASP A O 1
ATOM 2604 N N . GLY A 1 326 ? -18.885 6.581 30.921 1.00 96.12 326 GLY A N 1
ATOM 2605 C CA . GLY A 1 326 ? -18.787 5.181 31.327 1.00 96.12 326 GLY A CA 1
ATOM 2606 C C . GLY A 1 326 ? -20.009 4.373 30.911 1.00 96.12 326 GLY A C 1
ATOM 2607 O O . GLY A 1 326 ? -19.843 3.291 30.354 1.00 96.12 326 GLY A O 1
ATOM 2608 N N . LYS A 1 327 ? -21.212 4.930 31.098 1.00 97.19 327 LYS A N 1
ATOM 2609 C CA . LYS A 1 327 ? -22.477 4.307 30.675 1.00 97.19 327 LYS A CA 1
ATOM 2610 C C . LYS A 1 327 ? -22.554 4.133 29.161 1.00 97.19 327 LYS A C 1
ATOM 2612 O O . LYS A 1 327 ? -22.886 3.050 28.698 1.00 97.19 327 LYS A O 1
ATOM 2617 N N . ILE A 1 328 ? -22.184 5.165 28.399 1.00 96.88 328 ILE A N 1
ATOM 2618 C CA . ILE A 1 328 ? -22.162 5.109 26.927 1.00 96.88 328 ILE A CA 1
ATOM 2619 C C . ILE A 1 328 ? -21.201 4.014 26.446 1.00 96.88 328 ILE A C 1
ATOM 2621 O O . ILE A 1 328 ? -21.533 3.223 25.569 1.00 96.88 328 ILE A O 1
ATOM 2625 N N . VAL A 1 329 ? -19.991 3.951 27.010 1.00 97.12 329 VAL A N 1
ATOM 2626 C CA . VAL A 1 329 ? -18.997 2.941 26.613 1.00 97.12 329 VAL A CA 1
ATOM 2627 C C . VAL A 1 329 ? -19.438 1.533 27.010 1.00 97.12 329 VAL A C 1
ATOM 2629 O O . VAL A 1 329 ? -19.256 0.607 26.221 1.00 97.12 329 VAL A O 1
ATOM 2632 N N . GLU A 1 330 ? -20.024 1.365 28.195 1.00 97.75 330 GLU A N 1
ATOM 2633 C CA . GLU A 1 330 ? -20.608 0.097 28.636 1.00 97.75 330 GLU A CA 1
ATOM 2634 C C . GLU A 1 330 ? -21.699 -0.374 27.668 1.00 97.75 330 GLU A C 1
ATOM 2636 O O . GLU A 1 330 ? -21.634 -1.504 27.187 1.00 97.75 330 GLU A O 1
ATOM 2641 N N . GLU A 1 331 ? -22.634 0.503 27.300 1.00 97.88 331 GLU A N 1
ATOM 2642 C CA . GLU A 1 331 ? -23.698 0.205 26.337 1.00 97.88 331 GLU A CA 1
ATOM 2643 C C . GLU A 1 331 ? -23.131 -0.261 24.988 1.00 97.88 331 GLU A C 1
ATOM 2645 O O . GLU A 1 331 ? -23.515 -1.317 24.485 1.00 97.88 331 GLU A O 1
ATOM 2650 N N . VAL A 1 332 ? -22.145 0.456 24.439 1.00 98.06 332 VAL A N 1
ATOM 2651 C CA . VAL A 1 332 ? -21.488 0.076 23.175 1.00 98.06 332 VAL A CA 1
ATOM 2652 C C . VAL A 1 332 ? -20.776 -1.278 23.289 1.00 98.06 332 VAL A C 1
ATOM 2654 O O . VAL A 1 332 ? -20.836 -2.088 22.365 1.00 98.06 332 VAL A O 1
ATOM 2657 N N . VAL A 1 333 ? -20.083 -1.550 24.400 1.00 97.81 333 VAL A N 1
ATOM 2658 C CA . VAL A 1 333 ? -19.372 -2.826 24.610 1.00 97.81 333 VAL A CA 1
ATOM 2659 C C . VAL A 1 333 ? -20.347 -3.997 24.749 1.00 97.81 333 VAL A C 1
ATOM 2661 O O . VAL A 1 333 ? -20.015 -5.114 24.340 1.00 97.81 333 VAL A O 1
ATOM 2664 N N . LEU A 1 334 ? -21.534 -3.771 25.308 1.00 97.44 334 LEU A N 1
ATOM 2665 C CA . LEU A 1 334 ? -22.565 -4.798 25.468 1.00 97.44 334 LEU A CA 1
ATOM 2666 C C . LEU A 1 334 ? -23.451 -4.960 24.221 1.00 97.44 334 LEU A C 1
ATOM 2668 O O . LEU A 1 334 ? -24.059 -6.020 24.050 1.00 97.44 334 LEU A O 1
ATOM 2672 N N . ASP A 1 335 ? -23.467 -3.981 23.314 1.00 97.69 335 ASP A N 1
ATOM 2673 C CA . ASP A 1 335 ? -24.217 -4.042 22.060 1.00 97.69 335 ASP A CA 1
ATOM 2674 C C . ASP A 1 335 ? -23.670 -5.115 21.099 1.00 97.69 335 ASP A C 1
ATOM 2676 O O . ASP A 1 335 ? -22.538 -5.076 20.607 1.00 97.69 335 ASP A O 1
ATOM 2680 N N . GLN A 1 336 ? -24.517 -6.092 20.769 1.00 96.94 336 GLN A N 1
ATOM 2681 C CA . GLN A 1 336 ? -24.178 -7.140 19.810 1.00 96.94 336 GLN A CA 1
ATOM 2682 C C . GLN A 1 336 ? -24.032 -6.615 18.378 1.00 96.94 336 GLN A C 1
ATOM 2684 O O . GLN A 1 336 ? -23.239 -7.180 17.615 1.00 96.94 336 GLN A O 1
ATOM 2689 N N . ASN A 1 337 ? -24.777 -5.576 17.998 1.00 97.50 337 ASN A N 1
ATOM 2690 C CA . ASN A 1 337 ? -24.733 -5.007 16.655 1.00 97.50 337 ASN A CA 1
ATOM 2691 C C . ASN A 1 337 ? -23.423 -4.259 16.417 1.00 97.50 337 ASN A C 1
ATOM 2693 O O . ASN A 1 337 ? -22.801 -4.493 15.382 1.00 97.50 337 ASN A O 1
ATOM 2697 N N . PHE A 1 338 ? -22.924 -3.496 17.395 1.00 98.12 338 PHE A N 1
ATOM 2698 C CA . PHE A 1 338 ? -21.573 -2.930 17.355 1.00 98.12 338 PHE A CA 1
ATOM 2699 C C . PHE A 1 338 ? -20.523 -3.985 16.977 1.00 98.12 338 PHE A C 1
ATOM 2701 O O . PHE A 1 338 ? -19.778 -3.807 16.015 1.00 98.12 338 PHE A O 1
ATOM 2708 N N . TRP A 1 339 ? -20.499 -5.139 17.652 1.00 98.12 339 TRP A N 1
ATOM 2709 C CA . TRP A 1 339 ? -19.517 -6.186 17.344 1.00 98.12 339 TRP A CA 1
ATOM 2710 C C . TRP A 1 339 ? -19.702 -6.833 15.967 1.00 98.12 339 TRP A C 1
ATOM 2712 O O . TRP A 1 339 ? -18.709 -7.220 15.347 1.00 98.12 339 TRP A O 1
ATOM 2722 N N . LYS A 1 340 ? -20.942 -6.973 15.483 1.00 97.81 340 LYS A N 1
ATOM 2723 C CA . LYS A 1 340 ? -21.203 -7.436 14.108 1.00 97.81 340 LYS A CA 1
ATOM 2724 C C . LYS A 1 340 ? -20.662 -6.428 13.096 1.00 97.81 340 LYS A C 1
ATOM 2726 O O . LYS A 1 340 ? -19.982 -6.828 12.151 1.00 97.81 340 LYS A O 1
ATOM 2731 N N . ASN A 1 341 ? -20.886 -5.139 13.334 1.00 98.19 341 ASN A N 1
ATOM 2732 C CA . ASN A 1 341 ? -20.402 -4.069 12.470 1.00 98.19 341 ASN A CA 1
ATOM 2733 C C . ASN A 1 341 ? -18.872 -3.976 12.482 1.00 98.19 341 ASN A C 1
ATOM 2735 O O . ASN A 1 341 ? -18.267 -3.838 11.424 1.00 98.19 341 ASN A O 1
ATOM 2739 N N . VAL A 1 342 ? -18.220 -4.183 13.632 1.00 98.12 342 VAL A N 1
ATOM 2740 C CA . VAL A 1 342 ? -16.751 -4.286 13.719 1.00 98.12 342 VAL A CA 1
ATOM 2741 C C . VAL A 1 342 ? -16.214 -5.371 12.781 1.00 98.12 342 VAL A C 1
ATOM 2743 O O . VAL A 1 342 ? -15.234 -5.144 12.072 1.00 98.12 342 VAL A O 1
ATOM 2746 N N . ILE A 1 343 ? -16.860 -6.540 12.726 1.00 97.38 343 ILE A N 1
ATOM 2747 C CA . ILE A 1 343 ? -16.464 -7.619 11.810 1.00 97.38 343 ILE A CA 1
ATOM 2748 C C . ILE A 1 343 ? -16.643 -7.189 10.350 1.00 97.38 343 ILE A C 1
ATOM 2750 O O . ILE A 1 343 ? -15.771 -7.477 9.532 1.00 97.38 343 ILE A O 1
ATOM 2754 N N . ILE A 1 344 ? -17.738 -6.500 10.015 1.00 97.56 344 ILE A N 1
ATOM 2755 C CA . ILE A 1 344 ? -17.983 -5.969 8.664 1.00 97.56 344 ILE A CA 1
ATOM 2756 C C . ILE A 1 344 ? -16.863 -5.001 8.259 1.00 97.56 344 ILE A C 1
ATOM 2758 O O . ILE A 1 344 ? -16.255 -5.201 7.206 1.00 97.56 344 ILE A O 1
ATOM 2762 N N . CYS A 1 345 ? -16.510 -4.047 9.126 1.00 97.75 345 CYS A N 1
ATOM 2763 C CA . CYS A 1 345 ? -15.414 -3.108 8.877 1.00 97.75 345 CYS A CA 1
ATOM 2764 C C . CYS A 1 345 ? -14.091 -3.832 8.601 1.00 97.75 345 CYS A C 1
ATOM 2766 O O . CYS A 1 345 ? -13.376 -3.515 7.648 1.00 97.75 345 CYS A O 1
ATOM 2768 N N . LEU A 1 346 ? -13.768 -4.844 9.414 1.00 96.50 346 LEU A N 1
ATOM 2769 C CA . LEU A 1 346 ? -12.537 -5.622 9.268 1.00 96.50 346 LEU A CA 1
ATOM 2770 C C . LEU A 1 346 ? -12.525 -6.471 7.991 1.00 96.50 346 LEU A C 1
ATOM 2772 O O . LEU A 1 346 ? -11.481 -6.575 7.352 1.00 96.50 346 LEU A O 1
ATOM 2776 N N . LYS A 1 347 ? -13.662 -7.047 7.583 1.00 96.88 347 LYS A N 1
ATOM 2777 C CA . LYS A 1 347 ? -13.771 -7.807 6.325 1.00 96.88 347 LYS A CA 1
ATOM 2778 C C . LYS A 1 347 ? -13.431 -6.955 5.102 1.00 96.88 347 LYS A C 1
ATOM 2780 O O . LYS A 1 347 ? -12.762 -7.453 4.202 1.00 96.88 347 LYS A O 1
ATOM 2785 N N . GLY A 1 348 ? -13.863 -5.693 5.085 1.00 95.50 348 GLY A N 1
ATOM 2786 C CA . GLY A 1 348 ? -13.529 -4.750 4.016 1.00 95.50 348 GLY A CA 1
ATOM 2787 C C . GLY A 1 348 ? -12.079 -4.266 4.078 1.00 95.50 348 GLY A C 1
ATOM 2788 O O . GLY A 1 348 ? -11.384 -4.256 3.066 1.00 95.50 348 GLY A O 1
ATOM 2789 N N . ALA A 1 349 ? -11.600 -3.878 5.262 1.00 96.06 349 ALA A N 1
ATOM 2790 C CA . ALA A 1 349 ? -10.314 -3.195 5.403 1.00 96.06 349 ALA A CA 1
ATOM 2791 C C . ALA A 1 349 ? -9.087 -4.119 5.419 1.00 96.06 349 ALA A C 1
ATOM 2793 O O . ALA A 1 349 ? -8.022 -3.717 4.955 1.00 96.06 349 ALA A O 1
ATOM 2794 N N . LEU A 1 350 ? -9.191 -5.345 5.950 1.00 94.06 350 LEU A N 1
ATOM 2795 C CA . LEU A 1 350 ? -8.022 -6.217 6.131 1.00 94.06 350 LEU A CA 1
ATOM 2796 C C . LEU A 1 350 ? -7.266 -6.522 4.829 1.00 94.06 350 LEU A C 1
ATOM 2798 O O . LEU A 1 350 ? -6.038 -6.424 4.853 1.00 94.06 350 LEU A O 1
ATOM 2802 N N . PRO A 1 351 ? -7.929 -6.821 3.696 1.00 96.94 351 PRO A N 1
ATOM 2803 C CA . PRO A 1 351 ? -7.220 -7.036 2.438 1.00 96.94 351 PRO A CA 1
ATOM 2804 C C . PRO A 1 351 ? -6.435 -5.801 1.968 1.00 96.94 351 PRO A C 1
ATOM 2806 O O . PRO A 1 351 ? -5.294 -5.941 1.540 1.00 96.94 351 PRO A O 1
ATOM 2809 N N . LEU A 1 352 ? -6.971 -4.585 2.135 1.00 95.56 352 LEU A N 1
ATOM 2810 C CA . LEU A 1 352 ? -6.230 -3.351 1.835 1.00 95.56 352 LEU A CA 1
ATOM 2811 C C . LEU A 1 352 ? -5.080 -3.100 2.814 1.00 95.56 352 LEU A C 1
ATOM 2813 O O . LEU A 1 352 ? -4.026 -2.619 2.411 1.00 95.56 352 LEU A O 1
ATOM 2817 N N . ILE A 1 353 ? -5.232 -3.466 4.087 1.00 91.38 353 ILE A N 1
ATOM 2818 C CA . ILE A 1 353 ? -4.142 -3.390 5.071 1.00 91.38 353 ILE A CA 1
ATOM 2819 C C . ILE A 1 353 ? -2.996 -4.344 4.699 1.00 91.38 353 ILE A C 1
ATOM 2821 O O . ILE A 1 353 ? -1.830 -4.017 4.928 1.00 91.38 353 ILE A O 1
ATOM 2825 N N . GLU A 1 354 ? -3.287 -5.508 4.114 1.00 91.06 354 GLU A N 1
ATOM 2826 C CA . GLU A 1 354 ? -2.253 -6.400 3.570 1.00 91.06 354 GLU A CA 1
ATOM 2827 C C . GLU A 1 354 ? -1.501 -5.743 2.406 1.00 91.06 354 GLU A C 1
ATOM 2829 O O . GLU A 1 354 ? -0.268 -5.777 2.396 1.00 91.06 354 GLU A O 1
ATOM 2834 N N . VAL A 1 355 ? -2.208 -5.075 1.485 1.00 92.69 355 VAL A N 1
ATOM 2835 C CA . VAL A 1 355 ? -1.566 -4.291 0.415 1.00 92.69 355 VAL A CA 1
ATOM 2836 C C . VAL A 1 355 ? -0.740 -3.149 0.999 1.00 92.69 355 VAL A C 1
ATOM 2838 O O . VAL A 1 355 ? 0.408 -2.962 0.606 1.00 92.69 355 VAL A O 1
ATOM 2841 N N . LEU A 1 356 ? -1.268 -2.423 1.987 1.00 89.06 356 LEU A N 1
ATOM 2842 C CA . LEU A 1 356 ? -0.555 -1.338 2.657 1.00 89.06 356 LEU A CA 1
ATOM 2843 C C . LEU A 1 356 ? 0.760 -1.830 3.269 1.00 89.06 356 LEU A C 1
ATOM 2845 O O . LEU A 1 356 ? 1.795 -1.190 3.109 1.00 89.06 356 LEU A O 1
ATOM 2849 N N . ARG A 1 357 ? 0.747 -2.996 3.926 1.00 85.44 357 ARG A N 1
ATOM 2850 C CA . ARG A 1 357 ? 1.959 -3.627 4.472 1.00 85.44 357 ARG A CA 1
ATOM 2851 C C . ARG A 1 357 ? 2.942 -4.034 3.383 1.00 85.44 357 ARG A C 1
ATOM 2853 O O . ARG A 1 357 ? 4.144 -3.883 3.589 1.00 85.44 357 ARG A O 1
ATOM 2860 N N . LEU A 1 358 ? 2.451 -4.527 2.246 1.00 86.69 358 LEU A N 1
ATOM 2861 C CA . LEU A 1 358 ? 3.287 -4.837 1.089 1.00 86.69 358 LEU A CA 1
ATOM 2862 C C . LEU A 1 358 ? 4.013 -3.575 0.610 1.00 86.69 358 LEU A C 1
ATOM 2864 O O . LEU A 1 358 ? 5.236 -3.586 0.528 1.00 86.69 358 LEU A O 1
ATOM 2868 N N . VAL A 1 359 ? 3.290 -2.479 0.367 1.00 84.62 359 VAL A N 1
ATOM 2869 C CA . VAL A 1 359 ? 3.866 -1.228 -0.164 1.00 84.62 359 VAL A CA 1
ATOM 2870 C C . VAL A 1 359 ? 4.622 -0.391 0.881 1.00 84.62 359 VAL A C 1
ATOM 2872 O O . VAL A 1 359 ? 5.399 0.494 0.516 1.00 84.62 359 VAL A O 1
ATOM 2875 N N . ASP A 1 360 ? 4.423 -0.645 2.179 1.00 78.00 360 ASP A N 1
ATOM 2876 C CA . ASP A 1 360 ? 5.194 -0.039 3.279 1.00 78.00 360 ASP A CA 1
ATOM 2877 C C . ASP A 1 360 ? 6.482 -0.808 3.621 1.00 78.00 360 ASP A C 1
ATOM 2879 O O . ASP A 1 360 ? 7.349 -0.260 4.305 1.00 78.00 360 ASP A O 1
ATOM 2883 N N . SER A 1 361 ? 6.642 -2.037 3.119 1.00 72.25 361 SER A N 1
ATOM 2884 C CA . SER A 1 361 ? 7.844 -2.851 3.326 1.00 72.25 361 SER A CA 1
ATOM 2885 C C . SER A 1 361 ? 9.067 -2.274 2.602 1.00 72.25 361 SER A C 1
ATOM 2887 O O . SER A 1 361 ? 8.993 -1.847 1.451 1.00 72.25 361 SER A O 1
ATOM 2889 N N . ASP A 1 362 ? 10.221 -2.294 3.271 1.00 65.44 362 ASP A N 1
ATOM 2890 C CA . ASP A 1 362 ? 11.531 -1.905 2.731 1.00 65.44 362 ASP A CA 1
ATOM 2891 C C . ASP A 1 362 ? 12.374 -3.109 2.267 1.00 65.44 362 ASP A C 1
ATOM 2893 O O . ASP A 1 362 ? 13.476 -2.940 1.741 1.00 65.44 362 ASP A O 1
ATOM 2897 N N . GLN A 1 363 ? 11.866 -4.333 2.451 1.00 64.12 363 GLN A N 1
ATOM 2898 C CA . GLN A 1 363 ? 12.643 -5.559 2.248 1.00 64.12 363 GLN A CA 1
ATOM 2899 C C . GLN A 1 363 ? 12.720 -6.006 0.787 1.00 64.12 363 GLN A C 1
ATOM 2901 O O . GLN A 1 363 ? 13.754 -6.523 0.365 1.00 64.12 363 GLN A O 1
ATOM 2906 N N . LYS A 1 364 ? 11.638 -5.843 0.018 1.00 67.88 364 LYS A N 1
ATOM 2907 C CA . LYS A 1 364 ? 11.546 -6.309 -1.373 1.00 67.88 364 LYS A CA 1
ATOM 2908 C C . LYS A 1 364 ? 10.949 -5.224 -2.267 1.00 67.88 364 LYS A C 1
ATOM 2910 O O . LYS A 1 364 ? 10.061 -4.508 -1.805 1.00 67.88 364 LYS A O 1
ATOM 2915 N N . PRO A 1 365 ? 11.399 -5.101 -3.528 1.00 74.31 365 PRO A N 1
ATOM 2916 C CA . PRO A 1 365 ? 10.755 -4.220 -4.489 1.00 74.31 365 PRO A CA 1
ATOM 2917 C C . PRO A 1 365 ? 9.288 -4.591 -4.710 1.00 74.31 365 PRO A C 1
ATOM 2919 O O . PRO A 1 365 ? 8.964 -5.763 -4.893 1.00 74.31 365 PRO A O 1
ATOM 2922 N N . THR A 1 366 ? 8.401 -3.599 -4.680 1.00 83.81 366 THR A N 1
ATOM 2923 C CA . THR A 1 366 ? 6.941 -3.812 -4.666 1.00 83.81 366 THR A CA 1
ATOM 2924 C C . THR A 1 366 ? 6.273 -3.551 -6.012 1.00 83.81 366 THR A C 1
ATOM 2926 O O . THR A 1 366 ? 5.118 -3.932 -6.196 1.00 83.81 366 THR A O 1
ATOM 2929 N N . MET A 1 367 ? 6.990 -2.935 -6.961 1.00 87.62 367 MET A N 1
ATOM 2930 C CA . MET A 1 367 ? 6.411 -2.453 -8.220 1.00 87.62 367 MET A CA 1
ATOM 2931 C C . MET A 1 367 ? 5.756 -3.566 -9.035 1.00 87.62 367 MET A C 1
ATOM 2933 O O . MET A 1 367 ? 4.636 -3.397 -9.500 1.00 87.62 367 MET A O 1
ATOM 2937 N N . GLY A 1 368 ? 6.402 -4.732 -9.112 1.00 90.25 368 GLY A N 1
ATOM 2938 C CA . GLY A 1 368 ? 5.866 -5.887 -9.831 1.00 90.25 368 GLY A CA 1
ATOM 2939 C C . GLY A 1 368 ? 4.796 -6.693 -9.095 1.00 90.25 368 GLY A C 1
ATOM 2940 O O . GLY A 1 368 ? 4.385 -7.736 -9.594 1.00 90.25 368 GLY A O 1
ATOM 2941 N N . PHE A 1 369 ? 4.370 -6.265 -7.905 1.00 92.06 369 PHE A N 1
ATOM 2942 C CA . PHE A 1 369 ? 3.400 -6.994 -7.079 1.00 92.06 369 PHE A CA 1
ATOM 2943 C C . PHE A 1 369 ? 2.131 -6.198 -6.786 1.00 92.06 369 PHE A C 1
ATOM 2945 O O . PHE A 1 369 ? 1.112 -6.798 -6.463 1.00 92.06 369 PHE A O 1
ATOM 2952 N N . ILE A 1 370 ? 2.178 -4.865 -6.856 1.00 92.69 370 ILE A N 1
ATOM 2953 C CA . ILE A 1 370 ? 1.064 -4.017 -6.417 1.00 92.69 370 ILE A CA 1
ATOM 2954 C C . ILE A 1 370 ? -0.211 -4.223 -7.240 1.00 92.69 370 ILE A C 1
ATOM 2956 O O . ILE A 1 370 ? -1.284 -4.237 -6.649 1.00 92.69 370 ILE A O 1
ATOM 2960 N N . TYR A 1 371 ? -0.087 -4.420 -8.557 1.00 93.75 371 TYR A N 1
ATOM 2961 C CA . TYR A 1 371 ? -1.220 -4.656 -9.458 1.00 93.75 371 TYR A CA 1
ATOM 2962 C C . TYR A 1 371 ? -2.027 -5.880 -9.000 1.00 93.75 371 TYR A C 1
ATOM 2964 O O . TYR A 1 371 ? -3.155 -5.758 -8.532 1.00 93.75 371 TYR A O 1
ATOM 2972 N N . GLU A 1 372 ? -1.371 -7.041 -8.968 1.00 93.88 372 GLU A N 1
ATOM 2973 C CA . GLU A 1 372 ? -1.949 -8.292 -8.474 1.00 93.88 372 GLU A CA 1
ATOM 2974 C C . GLU A 1 372 ? -2.425 -8.192 -7.016 1.00 93.88 372 GLU A C 1
ATOM 2976 O O . GLU A 1 372 ? -3.440 -8.774 -6.642 1.00 93.88 372 GLU A O 1
ATOM 2981 N N . ALA A 1 373 ? -1.698 -7.477 -6.153 1.00 95.06 373 ALA A N 1
ATOM 2982 C CA . ALA A 1 373 ? -2.077 -7.339 -4.750 1.00 95.06 373 ALA A CA 1
ATOM 2983 C C . ALA A 1 373 ? -3.402 -6.579 -4.582 1.00 95.06 373 ALA A C 1
ATOM 2985 O O . ALA A 1 373 ? -4.182 -6.919 -3.690 1.00 95.06 373 ALA A O 1
ATOM 2986 N N . MET A 1 374 ? -3.664 -5.581 -5.429 1.00 96.12 374 MET A N 1
ATOM 2987 C CA . MET A 1 374 ? -4.930 -4.847 -5.449 1.00 96.12 374 MET A CA 1
ATOM 2988 C C . MET A 1 374 ? -6.078 -5.713 -5.974 1.00 96.12 374 MET A C 1
ATOM 2990 O O . MET A 1 374 ? -7.135 -5.757 -5.337 1.00 96.12 374 MET A O 1
ATOM 2994 N N . ASP A 1 375 ? -5.853 -6.484 -7.038 1.00 94.00 375 ASP A N 1
ATOM 2995 C CA . ASP A 1 375 ? -6.838 -7.447 -7.548 1.00 94.00 375 ASP A CA 1
ATOM 2996 C C . ASP A 1 375 ? -7.185 -8.508 -6.498 1.00 94.00 375 ASP A C 1
ATOM 2998 O O . ASP A 1 375 ? -8.353 -8.705 -6.143 1.00 94.00 375 ASP A O 1
ATOM 3002 N N . GLN A 1 376 ? -6.169 -9.120 -5.885 1.00 95.56 376 GLN A N 1
ATOM 3003 C CA . GLN A 1 376 ? -6.362 -10.073 -4.792 1.00 95.56 376 GLN A CA 1
ATOM 3004 C C . GLN A 1 376 ? -7.061 -9.437 -3.588 1.00 95.56 376 GLN A C 1
ATOM 3006 O O . GLN A 1 376 ? -7.806 -10.124 -2.883 1.00 95.56 376 GLN A O 1
ATOM 3011 N N . ALA A 1 377 ? -6.839 -8.149 -3.312 1.00 97.88 377 ALA A N 1
ATOM 3012 C CA . ALA A 1 377 ? -7.559 -7.459 -2.251 1.00 97.88 377 ALA A CA 1
ATOM 3013 C C . ALA A 1 377 ? -9.060 -7.402 -2.563 1.00 97.88 377 ALA A C 1
ATOM 3015 O O . ALA A 1 377 ? -9.863 -7.777 -1.705 1.00 97.88 377 ALA A O 1
ATOM 3016 N N . LYS A 1 378 ? -9.448 -7.036 -3.791 1.00 97.81 378 LYS A N 1
ATOM 3017 C CA . LYS A 1 378 ? -10.854 -7.043 -4.232 1.00 97.81 378 LYS A CA 1
ATOM 3018 C C . LYS A 1 378 ? -11.477 -8.436 -4.127 1.00 97.81 378 LYS A C 1
ATOM 3020 O O . LYS A 1 378 ? -12.560 -8.566 -3.546 1.00 97.81 378 LYS A O 1
ATOM 3025 N N . GLU A 1 379 ? -10.788 -9.475 -4.596 1.00 97.00 379 GLU A N 1
ATOM 3026 C CA . GLU A 1 379 ? -11.255 -10.867 -4.509 1.00 97.00 379 GLU A CA 1
ATOM 3027 C C . GLU A 1 379 ? -11.428 -11.338 -3.057 1.00 97.00 379 GLU A C 1
ATOM 3029 O O . GLU A 1 379 ? -12.445 -11.942 -2.698 1.00 97.00 379 GLU A O 1
ATOM 3034 N N . LYS A 1 380 ? -10.466 -11.027 -2.177 1.00 98.31 380 LYS A N 1
ATOM 3035 C CA . LYS A 1 380 ? -10.543 -11.354 -0.744 1.00 98.31 380 LYS A CA 1
ATOM 3036 C C . LYS A 1 380 ? -11.715 -10.653 -0.066 1.00 98.31 380 LYS A C 1
ATOM 3038 O O . LYS A 1 380 ? -12.394 -11.291 0.739 1.00 98.31 380 LYS A O 1
ATOM 3043 N N . ILE A 1 381 ? -11.979 -9.386 -0.394 1.00 98.25 381 ILE A N 1
ATOM 3044 C CA . ILE A 1 381 ? -13.145 -8.651 0.118 1.00 98.25 381 ILE A CA 1
ATOM 3045 C C . ILE A 1 381 ? -14.431 -9.349 -0.343 1.00 98.25 381 ILE A C 1
ATOM 3047 O O . ILE A 1 381 ? -15.265 -9.708 0.489 1.00 98.25 381 ILE A O 1
ATOM 3051 N N . GLN A 1 382 ? -14.578 -9.619 -1.642 1.00 98.25 382 GLN A N 1
ATOM 3052 C CA . GLN A 1 382 ? -15.753 -10.312 -2.185 1.00 98.25 382 GLN A CA 1
ATOM 3053 C C . GLN A 1 382 ? -15.991 -11.653 -1.482 1.00 98.25 382 GLN A C 1
ATOM 3055 O O . GLN A 1 382 ? -17.109 -11.946 -1.045 1.00 98.25 382 GLN A O 1
ATOM 3060 N N . LYS A 1 383 ? -14.933 -12.452 -1.317 1.00 97.94 383 LYS A N 1
ATOM 3061 C CA . LYS A 1 383 ? -14.990 -13.738 -0.617 1.00 97.94 383 LYS A CA 1
ATOM 3062 C C . LYS A 1 383 ? -15.373 -13.578 0.854 1.00 97.94 383 LYS A C 1
ATOM 3064 O O . LYS A 1 383 ? -16.187 -14.353 1.351 1.00 97.94 383 LYS A O 1
ATOM 3069 N N . ALA A 1 384 ? -14.847 -12.573 1.554 1.00 97.00 384 ALA A N 1
ATOM 3070 C CA . ALA A 1 384 ? -15.178 -12.302 2.956 1.00 97.00 384 ALA A CA 1
ATOM 3071 C C . ALA A 1 384 ? -16.665 -11.952 3.163 1.00 97.00 384 ALA A C 1
ATOM 3073 O O . ALA A 1 384 ? -17.229 -12.220 4.233 1.00 97.00 384 ALA A O 1
ATOM 3074 N N . PHE A 1 385 ? -17.308 -11.399 2.134 1.00 96.56 385 PHE A N 1
ATOM 3075 C CA . PHE A 1 385 ? -18.744 -11.121 2.076 1.00 96.56 385 PHE A CA 1
ATOM 3076 C C . PHE A 1 385 ? -19.558 -12.214 1.366 1.00 96.56 385 PHE A C 1
ATOM 3078 O O . PHE A 1 385 ? -20.702 -11.972 0.990 1.00 96.56 385 PHE A O 1
ATOM 3085 N N . ASN A 1 386 ? -19.006 -13.422 1.203 1.00 96.81 386 ASN A N 1
ATOM 3086 C CA . ASN A 1 386 ? -19.676 -14.575 0.590 1.00 96.81 386 ASN A CA 1
ATOM 3087 C C . ASN A 1 386 ? -20.244 -14.288 -0.816 1.00 96.81 386 ASN A C 1
ATOM 3089 O O . ASN A 1 386 ? -21.274 -14.840 -1.192 1.00 96.81 386 ASN A O 1
ATOM 3093 N N . GLY A 1 387 ? -19.624 -13.381 -1.576 1.00 95.75 387 GLY A N 1
ATOM 3094 C CA . GLY A 1 387 ? -20.108 -12.993 -2.904 1.00 95.75 387 GLY A CA 1
ATOM 3095 C C . GLY A 1 387 ? -21.384 -12.141 -2.904 1.00 95.75 387 GLY A C 1
ATOM 3096 O O . GLY A 1 387 ? -21.945 -11.891 -3.970 1.00 95.75 387 GLY A O 1
ATOM 3097 N N . VAL A 1 388 ? -21.846 -11.639 -1.754 1.00 96.75 388 VAL A N 1
ATOM 3098 C CA . VAL A 1 388 ? -23.033 -10.772 -1.684 1.00 96.75 388 VAL A CA 1
ATOM 3099 C C . VAL A 1 388 ? -22.699 -9.381 -2.224 1.00 96.75 388 VAL A C 1
ATOM 3101 O O . VAL A 1 388 ? -22.149 -8.540 -1.513 1.00 96.75 388 VAL A O 1
ATOM 3104 N N . LYS A 1 389 ? -23.067 -9.124 -3.487 1.00 94.94 389 LYS A N 1
ATOM 3105 C CA . LYS A 1 389 ? -22.725 -7.895 -4.232 1.00 94.94 389 LYS A CA 1
ATOM 3106 C C . LYS A 1 389 ? -22.989 -6.610 -3.448 1.00 94.94 389 LYS A C 1
ATOM 3108 O O . LYS A 1 389 ? -22.101 -5.777 -3.332 1.00 94.94 389 LYS A O 1
ATOM 3113 N N . LYS A 1 390 ? -24.171 -6.475 -2.837 1.00 95.75 390 LYS A N 1
ATOM 3114 C CA . LYS A 1 390 ? -24.555 -5.278 -2.065 1.00 95.75 390 LYS A CA 1
ATOM 3115 C C . LYS A 1 390 ? -23.620 -4.981 -0.882 1.00 95.75 390 LYS A C 1
ATOM 3117 O O . LYS A 1 390 ? -23.529 -3.834 -0.469 1.00 95.75 390 LYS A O 1
ATOM 3122 N N . SER A 1 391 ? -22.939 -5.994 -0.346 1.00 93.69 391 SER A N 1
ATOM 3123 C CA . SER A 1 391 ? -22.085 -5.859 0.836 1.00 93.69 391 SER A CA 1
ATOM 3124 C C . SER A 1 391 ? -20.641 -5.476 0.511 1.00 93.69 391 SER A C 1
ATOM 3126 O O . SER A 1 391 ? -20.024 -4.796 1.320 1.00 93.69 391 SER A O 1
ATOM 3128 N N . TYR A 1 392 ? -20.096 -5.890 -0.641 1.00 96.69 392 TYR A N 1
ATOM 3129 C CA . TYR A 1 392 ? -18.703 -5.587 -1.011 1.00 96.69 392 TYR A CA 1
ATOM 3130 C C . TYR A 1 392 ? -18.555 -4.524 -2.105 1.00 96.69 392 TYR A C 1
ATOM 3132 O O . TYR A 1 392 ? -17.479 -3.947 -2.246 1.00 96.69 392 TYR A O 1
ATOM 3140 N N . LEU A 1 393 ? -19.607 -4.254 -2.885 1.00 97.44 393 LEU A N 1
ATOM 3141 C CA . LEU A 1 393 ? -19.541 -3.292 -3.986 1.00 97.44 393 LEU A CA 1
ATOM 3142 C C . LEU A 1 393 ? -19.174 -1.866 -3.534 1.00 97.44 393 LEU A C 1
ATOM 3144 O O . LEU A 1 393 ? -18.369 -1.254 -4.226 1.00 97.44 393 LEU A O 1
ATOM 3148 N N . PRO A 1 394 ? -19.648 -1.339 -2.383 1.00 97.75 394 PRO A N 1
ATOM 3149 C CA . PRO A 1 394 ? -19.200 -0.027 -1.904 1.00 97.75 394 PRO A CA 1
ATOM 3150 C C . PRO A 1 394 ? -17.679 0.047 -1.710 1.00 97.75 394 PRO A C 1
ATOM 3152 O O . PRO A 1 394 ? -17.044 1.014 -2.121 1.00 97.75 394 PRO A O 1
ATOM 3155 N N . SER A 1 395 ? -17.083 -1.014 -1.154 1.00 97.81 395 SER A N 1
ATOM 3156 C CA . SER A 1 395 ? -15.632 -1.139 -1.003 1.00 97.81 395 SER A CA 1
ATOM 3157 C C . SER A 1 395 ? -14.916 -1.182 -2.355 1.00 97.81 395 SER A C 1
ATOM 3159 O O . SER A 1 395 ? -13.927 -0.481 -2.543 1.00 97.81 395 SER A O 1
ATOM 3161 N N . TRP A 1 396 ? -15.425 -1.963 -3.313 1.00 98.00 396 TRP A N 1
ATOM 3162 C CA . TRP A 1 396 ? -14.859 -2.022 -4.666 1.00 98.00 396 TRP A CA 1
ATOM 3163 C C . TRP A 1 396 ? -14.929 -0.680 -5.387 1.00 98.00 396 TRP A C 1
ATOM 3165 O O . TRP A 1 396 ? -13.929 -0.271 -5.952 1.00 98.00 396 TRP A O 1
ATOM 3175 N N . ASN A 1 397 ? -16.055 0.031 -5.312 1.00 98.00 397 ASN A N 1
ATOM 3176 C CA . ASN A 1 397 ? -16.213 1.326 -5.972 1.00 98.00 397 ASN A CA 1
ATOM 3177 C C . ASN A 1 397 ? -15.177 2.348 -5.481 1.00 98.00 397 ASN A C 1
ATOM 3179 O O . ASN A 1 397 ? -14.618 3.087 -6.283 1.00 98.00 397 ASN A O 1
ATOM 3183 N N . ILE A 1 398 ? -14.892 2.366 -4.175 1.00 98.12 398 ILE A N 1
ATOM 3184 C CA . ILE A 1 398 ? -13.855 3.231 -3.592 1.00 98.12 398 ILE A CA 1
ATOM 3185 C C . ILE A 1 398 ? -12.458 2.808 -4.058 1.00 98.12 398 ILE A C 1
ATOM 3187 O O . ILE A 1 398 ? -11.637 3.664 -4.394 1.00 98.12 398 ILE A O 1
ATOM 3191 N N . ILE A 1 399 ? -12.181 1.498 -4.075 1.00 97.81 399 ILE A N 1
ATOM 3192 C CA . ILE A 1 399 ? -10.910 0.969 -4.582 1.00 97.81 399 ILE A CA 1
ATOM 3193 C C . ILE A 1 399 ? -10.720 1.383 -6.039 1.00 97.81 399 ILE A C 1
ATOM 3195 O O . ILE A 1 399 ? -9.676 1.942 -6.352 1.00 97.81 399 ILE A O 1
ATOM 3199 N N . ASP A 1 400 ? -11.714 1.153 -6.892 1.00 96.50 400 ASP A N 1
ATOM 3200 C CA . ASP A 1 400 ? -11.651 1.410 -8.332 1.00 96.50 400 ASP A CA 1
ATOM 3201 C C . ASP A 1 400 ? -11.492 2.905 -8.605 1.00 96.50 400 ASP A C 1
ATOM 3203 O O . ASP A 1 400 ? -10.572 3.316 -9.306 1.00 96.50 400 ASP A O 1
ATOM 3207 N N . GLU A 1 401 ? -12.274 3.752 -7.928 1.00 96.12 401 GLU A N 1
ATOM 3208 C CA . GLU A 1 401 ? -12.143 5.203 -8.046 1.00 96.12 401 GLU A CA 1
ATOM 3209 C C . GLU A 1 401 ? -10.722 5.693 -7.714 1.00 96.12 401 GLU A C 1
ATOM 3211 O O . GLU A 1 401 ? -10.151 6.516 -8.437 1.00 96.12 401 GLU A O 1
ATOM 3216 N N . ARG A 1 402 ? -10.133 5.209 -6.616 1.00 94.44 402 ARG A N 1
ATOM 3217 C CA . ARG A 1 402 ? -8.784 5.613 -6.191 1.00 94.44 402 ARG A CA 1
ATOM 3218 C C . ARG A 1 402 ? -7.695 4.943 -7.029 1.00 94.44 402 ARG A C 1
ATOM 3220 O O . ARG A 1 402 ? -6.654 5.561 -7.264 1.00 94.44 402 ARG A O 1
ATOM 3227 N N . TRP A 1 403 ? -7.910 3.710 -7.477 1.00 94.19 403 TRP A N 1
ATOM 3228 C CA . TRP A 1 403 ? -7.008 2.989 -8.368 1.00 94.19 403 TRP A CA 1
ATOM 3229 C C . TRP A 1 403 ? -6.887 3.737 -9.690 1.00 94.19 403 TRP A C 1
ATOM 3231 O O . TRP A 1 403 ? -5.802 4.230 -9.996 1.00 94.19 403 TRP A O 1
ATOM 3241 N N . ASP A 1 404 ? -7.999 3.956 -10.381 1.00 90.88 404 ASP A N 1
ATOM 3242 C CA . ASP A 1 404 ? -8.022 4.536 -11.724 1.00 90.88 404 ASP A CA 1
ATOM 3243 C C . ASP A 1 404 ? -7.554 5.993 -11.729 1.00 90.88 404 ASP A C 1
ATOM 3245 O O . ASP A 1 404 ? -6.747 6.407 -12.564 1.00 90.88 404 ASP A O 1
ATOM 3249 N N . LYS A 1 405 ? -8.024 6.798 -10.766 1.00 88.38 405 LYS A N 1
ATOM 3250 C CA . LYS A 1 405 ? -7.754 8.245 -10.762 1.00 88.38 405 LYS A CA 1
ATOM 3251 C C . LYS A 1 405 ? -6.419 8.615 -10.123 1.00 88.38 405 LYS A C 1
ATOM 3253 O O . LYS A 1 405 ? -5.895 9.699 -10.393 1.00 88.38 405 LYS A O 1
ATOM 3258 N N . GLN A 1 406 ? -5.891 7.793 -9.212 1.00 87.19 406 GLN A N 1
ATOM 3259 C CA . GLN A 1 406 ? -4.773 8.200 -8.351 1.00 87.19 406 GLN A CA 1
ATOM 3260 C C . GLN A 1 406 ? -3.619 7.209 -8.390 1.00 87.19 406 GLN A C 1
ATOM 3262 O O . GLN A 1 406 ? -2.514 7.630 -8.709 1.00 87.19 406 GLN A O 1
ATOM 3267 N N . LEU A 1 407 ? -3.837 5.929 -8.104 1.00 90.12 407 LEU A N 1
ATOM 3268 C CA . LEU A 1 407 ? -2.734 4.992 -7.881 1.00 90.12 407 LEU A CA 1
ATOM 3269 C C . LEU A 1 407 ? -2.184 4.359 -9.166 1.00 90.12 407 LEU A C 1
ATOM 3271 O O . LEU A 1 407 ? -0.968 4.331 -9.361 1.00 90.12 407 LEU A O 1
ATOM 3275 N N . HIS A 1 408 ? -3.050 3.826 -10.024 1.00 91.62 408 HIS A N 1
ATOM 3276 C CA . HIS A 1 408 ? -2.652 3.042 -11.186 1.00 91.62 408 HIS A CA 1
ATOM 3277 C C . HIS A 1 408 ? -1.823 3.877 -12.164 1.00 91.62 408 HIS A C 1
ATOM 3279 O O . HIS A 1 408 ? -2.144 5.024 -12.472 1.00 91.62 408 HIS A O 1
ATOM 3285 N N . ARG A 1 409 ? -0.709 3.311 -12.631 1.00 91.56 409 ARG A N 1
ATOM 3286 C CA . ARG A 1 409 ? 0.233 3.946 -13.557 1.00 91.56 409 ARG A CA 1
ATOM 3287 C C . ARG A 1 409 ? 0.843 2.860 -14.441 1.00 91.56 409 ARG A C 1
ATOM 3289 O O . ARG A 1 409 ? 0.979 1.737 -13.955 1.00 91.56 409 ARG A O 1
ATOM 3296 N N . PRO A 1 410 ? 1.305 3.197 -15.656 1.00 94.31 410 PRO A N 1
ATOM 3297 C CA . PRO A 1 410 ? 1.895 2.233 -16.591 1.00 94.31 410 PRO A CA 1
ATOM 3298 C C . PRO A 1 410 ? 2.998 1.371 -15.971 1.00 94.31 410 PRO A C 1
ATOM 3300 O O . PRO A 1 410 ? 3.025 0.160 -16.163 1.00 94.31 410 PRO A O 1
ATOM 3303 N N . LEU A 1 411 ? 3.829 1.961 -15.102 1.00 92.62 411 LEU A N 1
ATOM 3304 C CA . LEU A 1 411 ? 4.878 1.230 -14.386 1.00 92.62 411 LEU A CA 1
ATOM 3305 C C . LEU A 1 411 ? 4.354 0.088 -13.498 1.00 92.62 411 LEU A C 1
ATOM 3307 O O . LEU A 1 411 ? 5.070 -0.886 -13.287 1.00 92.62 411 LEU A O 1
ATOM 3311 N N . HIS A 1 412 ? 3.141 0.191 -12.946 1.00 93.38 412 HIS A N 1
ATOM 3312 C CA . HIS A 1 412 ? 2.538 -0.887 -12.156 1.00 93.38 412 HIS A CA 1
ATOM 3313 C C . HIS A 1 412 ? 2.137 -2.068 -13.054 1.00 93.38 412 HIS A C 1
ATOM 3315 O O . HIS A 1 412 ? 2.407 -3.216 -12.706 1.00 93.38 412 HIS A O 1
ATOM 3321 N N . ALA A 1 413 ? 1.565 -1.778 -14.225 1.00 95.19 413 ALA A N 1
ATOM 3322 C CA . ALA A 1 413 ? 1.211 -2.760 -15.248 1.00 95.19 413 ALA A CA 1
ATOM 3323 C C . ALA A 1 413 ? 2.450 -3.435 -15.865 1.00 95.19 413 ALA A C 1
ATOM 3325 O O . ALA A 1 413 ? 2.546 -4.663 -15.869 1.00 95.19 413 ALA A O 1
ATOM 3326 N N . ALA A 1 414 ? 3.438 -2.651 -16.308 1.00 95.56 414 ALA A N 1
ATOM 3327 C CA . ALA A 1 414 ? 4.714 -3.163 -16.814 1.00 95.56 414 ALA A CA 1
ATOM 3328 C C . ALA A 1 414 ? 5.441 -3.994 -15.744 1.00 95.56 414 ALA A C 1
ATOM 3330 O O . ALA A 1 414 ? 5.928 -5.093 -16.012 1.00 95.56 414 ALA A O 1
ATOM 3331 N N . GLY A 1 415 ? 5.435 -3.494 -14.504 1.00 94.94 415 GLY A N 1
ATOM 3332 C CA . GLY A 1 415 ? 5.941 -4.181 -13.323 1.00 94.94 415 GLY A CA 1
ATOM 3333 C C . GLY A 1 415 ? 5.340 -5.577 -13.163 1.00 94.94 415 GLY A C 1
ATOM 3334 O O . GLY A 1 415 ? 6.055 -6.558 -12.968 1.00 94.94 415 GLY A O 1
ATOM 3335 N N . TYR A 1 416 ? 4.015 -5.668 -13.224 1.00 96.00 416 TYR A N 1
ATOM 3336 C CA . TYR A 1 416 ? 3.283 -6.925 -13.109 1.00 96.00 416 TYR A CA 1
ATOM 3337 C C . TYR A 1 416 ? 3.584 -7.877 -14.268 1.00 96.00 416 TYR A C 1
ATOM 3339 O O . TYR A 1 416 ? 3.922 -9.038 -14.034 1.00 96.00 416 TYR A O 1
ATOM 3347 N N . PHE A 1 417 ? 3.530 -7.375 -15.503 1.00 97.38 417 PHE A N 1
ATOM 3348 C CA . PHE A 1 417 ? 3.752 -8.178 -16.702 1.00 97.38 417 PHE A CA 1
ATOM 3349 C C . PHE A 1 417 ? 5.146 -8.811 -16.725 1.00 97.38 417 PHE A C 1
ATOM 3351 O O . PHE A 1 417 ? 5.282 -9.989 -17.038 1.00 97.38 417 PHE A O 1
ATOM 3358 N N . LEU A 1 418 ? 6.177 -8.042 -16.372 1.00 96.19 418 LEU A N 1
ATOM 3359 C CA . LEU A 1 418 ? 7.578 -8.470 -16.414 1.00 96.19 418 LEU A CA 1
ATOM 3360 C C . LEU A 1 418 ? 8.022 -9.173 -15.126 1.00 96.19 418 LEU A C 1
ATOM 3362 O O . LEU A 1 418 ? 9.208 -9.453 -14.943 1.00 96.19 418 LEU A O 1
ATOM 3366 N N . ASN A 1 419 ? 7.121 -9.416 -14.174 1.00 95.44 419 ASN A N 1
ATOM 3367 C CA . ASN A 1 419 ? 7.454 -10.148 -12.961 1.00 95.44 419 ASN A CA 1
ATOM 3368 C C . ASN A 1 419 ? 7.347 -11.659 -13.231 1.00 95.44 419 ASN A C 1
ATOM 3370 O O . ASN A 1 419 ? 6.228 -12.151 -13.353 1.00 95.44 419 ASN A O 1
ATOM 3374 N N . PRO A 1 420 ? 8.450 -12.433 -13.249 1.00 95.44 420 PRO A N 1
ATOM 3375 C CA . PRO A 1 420 ? 8.396 -13.867 -13.544 1.00 95.44 420 PRO A CA 1
ATOM 3376 C C . PRO A 1 420 ? 7.542 -14.654 -12.536 1.00 95.44 420 PRO A C 1
ATOM 3378 O O . PRO A 1 420 ? 6.944 -15.665 -12.894 1.00 95.44 420 PRO A O 1
ATOM 3381 N N . GLN A 1 421 ? 7.423 -14.181 -11.288 1.00 94.38 421 GLN A N 1
ATOM 3382 C CA . GLN A 1 421 ? 6.562 -14.807 -10.273 1.00 94.38 421 GLN A CA 1
ATOM 3383 C C . GLN A 1 421 ? 5.077 -14.656 -10.587 1.00 94.38 421 GLN A C 1
ATOM 3385 O O . GLN A 1 421 ? 4.274 -15.461 -10.120 1.00 94.38 421 GLN A O 1
ATOM 3390 N N . MET A 1 422 ? 4.712 -13.607 -11.325 1.00 94.56 422 MET A N 1
ATOM 3391 C CA . MET A 1 422 ? 3.338 -13.345 -11.742 1.00 94.56 422 MET A CA 1
ATOM 3392 C C . MET A 1 422 ? 3.091 -13.920 -13.132 1.00 94.56 422 MET A C 1
ATOM 3394 O O . MET A 1 422 ? 2.154 -14.689 -13.303 1.00 94.56 422 MET A O 1
ATOM 3398 N N . HIS A 1 423 ? 3.970 -13.616 -14.089 1.00 96.06 423 HIS A N 1
ATOM 3399 C CA . HIS A 1 423 ? 3.838 -13.984 -15.496 1.00 96.06 423 HIS A CA 1
ATOM 3400 C C . HIS A 1 423 ? 3.696 -15.492 -15.706 1.00 96.06 423 HIS A C 1
ATOM 3402 O O . HIS A 1 423 ? 2.825 -15.944 -16.443 1.00 96.06 423 HIS A O 1
ATOM 3408 N N . TYR A 1 424 ? 4.519 -16.286 -15.017 1.00 94.94 424 TYR A N 1
ATOM 3409 C CA . TYR A 1 424 ? 4.508 -17.745 -15.148 1.00 94.94 424 TYR A CA 1
ATOM 3410 C C . TYR A 1 424 ? 3.563 -18.438 -14.160 1.00 94.94 424 TYR A C 1
ATOM 3412 O O . TYR A 1 424 ? 3.554 -19.666 -14.051 1.00 94.94 424 TYR A O 1
ATOM 3420 N N . ARG A 1 425 ? 2.766 -17.678 -13.401 1.00 92.69 425 ARG A N 1
ATOM 3421 C CA . ARG A 1 425 ? 1.783 -18.240 -12.476 1.00 92.69 425 ARG A CA 1
ATOM 3422 C C . ARG A 1 425 ? 0.524 -18.653 -13.232 1.00 92.69 425 ARG A C 1
ATOM 3424 O O . ARG A 1 425 ? 0.046 -17.953 -14.121 1.00 92.69 425 ARG A O 1
ATOM 3431 N N . LEU A 1 426 ? -0.075 -19.767 -12.810 1.00 89.19 426 LEU A N 1
ATOM 3432 C CA . LEU A 1 426 ? -1.408 -20.156 -13.273 1.00 89.19 426 LEU A CA 1
ATOM 3433 C C . LEU A 1 426 ? -2.413 -19.030 -12.995 1.00 89.19 426 LEU A C 1
ATOM 3435 O O . LEU A 1 426 ? -2.548 -18.589 -11.853 1.00 89.19 426 LEU A O 1
ATOM 3439 N N . GLY A 1 427 ? -3.131 -18.604 -14.035 1.00 86.50 427 GLY A N 1
ATOM 3440 C CA . GLY A 1 427 ? -4.134 -17.543 -13.944 1.00 86.50 427 GLY A CA 1
ATOM 3441 C C . GLY A 1 427 ? -3.614 -16.127 -14.202 1.00 86.50 427 GLY A C 1
ATOM 3442 O O . GLY A 1 427 ? -4.384 -15.191 -14.009 1.00 86.50 427 GLY A O 1
ATOM 3443 N N . PHE A 1 428 ? -2.364 -15.959 -14.650 1.00 93.06 428 PHE A N 1
ATOM 3444 C CA . PHE A 1 428 ? -1.853 -14.673 -15.131 1.00 93.06 428 PHE A CA 1
ATOM 3445 C C . PHE A 1 428 ? -2.758 -14.069 -16.217 1.00 93.06 428 PHE A C 1
ATOM 3447 O O . PHE A 1 428 ? -3.195 -14.768 -17.137 1.00 93.06 428 PHE A O 1
ATOM 3454 N N . LYS A 1 429 ? -3.024 -12.761 -16.122 1.00 90.31 429 LYS A N 1
ATOM 3455 C CA . LYS A 1 429 ? -3.865 -12.022 -17.072 1.00 90.31 429 LYS A CA 1
ATOM 3456 C C . LYS A 1 429 ? -3.110 -10.823 -17.630 1.00 90.31 429 LYS A C 1
ATOM 3458 O O . LYS A 1 429 ? -2.942 -9.818 -16.958 1.00 90.31 429 LYS A O 1
ATOM 3463 N N . ALA A 1 430 ? -2.710 -10.908 -18.894 1.00 90.94 430 ALA A N 1
ATOM 3464 C CA . ALA A 1 430 ? -2.236 -9.753 -19.653 1.00 90.94 430 ALA A CA 1
ATOM 3465 C C . ALA A 1 430 ? -3.393 -9.161 -20.462 1.00 90.94 430 ALA A C 1
ATOM 3467 O O . ALA A 1 430 ? -3.501 -9.389 -21.674 1.00 90.94 430 ALA A O 1
ATOM 3468 N N . ASP A 1 431 ? -4.294 -8.461 -19.778 1.00 91.69 431 ASP A N 1
ATOM 3469 C CA . ASP A 1 431 ? -5.386 -7.753 -20.436 1.00 91.69 431 ASP A CA 1
ATOM 3470 C C . ASP A 1 431 ? -4.882 -6.530 -21.230 1.00 91.69 431 ASP A C 1
ATOM 3472 O O . ASP A 1 431 ? -3.679 -6.269 -21.351 1.00 91.69 431 ASP A O 1
ATOM 3476 N N . LEU A 1 432 ? -5.817 -5.805 -21.846 1.00 92.88 432 LEU A N 1
ATOM 3477 C CA . LEU A 1 432 ? -5.487 -4.639 -22.662 1.00 92.88 432 LEU A CA 1
ATOM 3478 C C . LEU A 1 432 ? -4.827 -3.525 -21.843 1.00 92.88 432 LEU A C 1
ATOM 3480 O O . LEU A 1 432 ? -3.942 -2.850 -22.364 1.00 92.88 432 LEU A O 1
ATOM 3484 N N . GLU A 1 433 ? -5.218 -3.345 -20.580 1.00 93.69 433 GLU A N 1
ATOM 3485 C CA . GLU A 1 433 ? -4.624 -2.337 -19.705 1.00 93.69 433 GLU A CA 1
ATOM 3486 C C . GLU A 1 433 ? -3.166 -2.680 -19.399 1.00 93.69 433 GLU A C 1
ATOM 3488 O O . GLU A 1 433 ? -2.292 -1.823 -19.557 1.00 93.69 433 GLU A O 1
ATOM 3493 N N . VAL A 1 434 ? -2.890 -3.936 -19.039 1.00 95.31 434 VAL A N 1
ATOM 3494 C CA . VAL A 1 434 ? -1.537 -4.406 -18.725 1.00 95.31 434 VAL A CA 1
ATOM 3495 C C . VAL A 1 434 ? -0.616 -4.270 -19.938 1.00 95.31 434 VAL A C 1
ATOM 3497 O O . VAL A 1 434 ? 0.500 -3.757 -19.822 1.00 95.31 434 VAL A O 1
ATOM 3500 N N . LYS A 1 435 ? -1.084 -4.683 -21.122 1.00 95.44 435 LYS A N 1
ATOM 3501 C CA . LYS A 1 435 ? -0.314 -4.573 -22.372 1.00 95.44 435 LYS A CA 1
ATOM 3502 C C . LYS A 1 435 ? -0.052 -3.121 -22.759 1.00 95.44 435 LYS A C 1
ATOM 3504 O O . LYS A 1 435 ? 1.072 -2.787 -23.121 1.00 95.44 435 LYS A O 1
ATOM 3509 N N . ARG A 1 436 ? -1.062 -2.253 -22.651 1.00 95.56 436 ARG A N 1
ATOM 3510 C CA . ARG A 1 436 ? -0.908 -0.821 -22.927 1.00 95.56 436 ARG A CA 1
ATOM 3511 C C . ARG A 1 436 ? 0.089 -0.182 -21.962 1.00 95.56 436 ARG A C 1
ATOM 3513 O O . ARG A 1 436 ? 0.977 0.533 -22.405 1.00 95.56 436 ARG A O 1
ATOM 3520 N N . GLY A 1 437 ? -0.004 -0.495 -20.669 1.00 95.50 437 GLY A N 1
ATOM 3521 C CA . GLY A 1 437 ? 0.930 0.010 -19.663 1.00 95.50 437 GLY A CA 1
ATOM 3522 C C . GLY A 1 437 ? 2.379 -0.417 -19.918 1.00 95.50 437 GLY A C 1
ATOM 3523 O O . GLY A 1 437 ? 3.291 0.385 -19.735 1.00 95.50 437 GLY A O 1
ATOM 3524 N N . LEU A 1 438 ? 2.600 -1.646 -20.396 1.00 96.44 438 LEU A N 1
ATOM 3525 C CA . LEU A 1 438 ? 3.925 -2.105 -20.822 1.00 96.44 438 LEU A CA 1
ATOM 3526 C C . LEU A 1 438 ? 4.472 -1.274 -21.989 1.00 96.44 438 LEU A C 1
ATOM 3528 O O . LEU A 1 438 ? 5.591 -0.775 -21.896 1.00 96.44 438 LEU A O 1
ATOM 3532 N N . MET A 1 439 ? 3.679 -1.094 -23.047 1.00 95.50 439 MET A N 1
ATOM 3533 C CA . MET A 1 439 ? 4.083 -0.321 -24.227 1.00 95.50 439 MET A CA 1
ATOM 3534 C C . MET A 1 439 ? 4.358 1.145 -23.882 1.00 95.50 439 MET A C 1
ATOM 3536 O O . MET A 1 439 ? 5.395 1.681 -24.256 1.00 95.50 439 MET A O 1
ATOM 3540 N N . GLU A 1 440 ? 3.498 1.773 -23.077 1.00 95.38 440 GLU A N 1
ATOM 3541 C CA . GLU A 1 440 ? 3.711 3.141 -22.592 1.00 95.38 440 GLU A CA 1
ATOM 3542 C C . GLU A 1 440 ? 5.016 3.282 -21.793 1.00 95.38 440 GLU A C 1
ATOM 3544 O O . GLU A 1 440 ? 5.684 4.312 -21.879 1.00 95.38 440 GLU A O 1
ATOM 3549 N N . CYS A 1 441 ? 5.412 2.263 -21.023 1.00 95.06 441 CYS A N 1
ATOM 3550 C CA . CYS A 1 441 ? 6.704 2.262 -20.340 1.00 95.06 441 CYS A CA 1
ATOM 3551 C C . CYS A 1 441 ? 7.881 2.138 -21.305 1.00 95.06 441 CYS A C 1
ATOM 3553 O O . CYS A 1 441 ? 8.848 2.877 -21.131 1.00 95.06 441 CYS A O 1
ATOM 3555 N N . ILE A 1 442 ? 7.799 1.251 -22.299 1.00 94.94 442 ILE A N 1
ATOM 3556 C CA . ILE A 1 442 ? 8.853 1.069 -23.308 1.00 94.94 442 ILE A CA 1
ATOM 3557 C C . ILE A 1 442 ? 9.062 2.381 -24.069 1.00 94.94 442 ILE A C 1
ATOM 3559 O O . ILE A 1 442 ? 10.141 2.958 -23.987 1.00 94.94 442 ILE A O 1
ATOM 3563 N N . THR A 1 443 ? 8.008 2.922 -24.686 1.00 94.56 443 THR A N 1
ATOM 3564 C CA . THR A 1 443 ? 8.073 4.161 -25.481 1.00 94.56 443 THR A CA 1
ATOM 3565 C C . THR A 1 443 ? 8.520 5.371 -24.666 1.00 94.56 443 THR A C 1
ATOM 3567 O O . THR A 1 443 ? 9.136 6.291 -25.194 1.00 94.56 443 THR A O 1
ATOM 3570 N N . ARG A 1 444 ? 8.204 5.416 -23.366 1.00 92.62 444 ARG A N 1
ATOM 3571 C CA . ARG A 1 444 ? 8.612 6.541 -22.520 1.00 92.62 444 ARG A CA 1
ATOM 3572 C C . ARG A 1 444 ? 10.064 6.438 -22.061 1.00 92.62 444 ARG A C 1
ATOM 3574 O O . ARG A 1 444 ? 10.737 7.459 -21.991 1.00 92.62 444 ARG A O 1
ATOM 3581 N N . MET A 1 445 ? 10.521 5.249 -21.676 1.00 90.81 445 MET A N 1
ATOM 3582 C CA . MET A 1 445 ? 11.834 5.058 -21.045 1.00 90.81 445 MET A CA 1
ATOM 3583 C C . MET A 1 445 ? 12.957 4.802 -22.051 1.00 90.81 445 MET A C 1
ATOM 3585 O O . MET A 1 445 ? 14.122 5.001 -21.709 1.00 90.81 445 MET A O 1
ATOM 3589 N N . VAL A 1 446 ? 12.619 4.361 -23.262 1.00 91.19 446 VAL A N 1
ATOM 3590 C CA . VAL A 1 446 ? 13.565 3.999 -24.320 1.00 91.19 446 VAL A CA 1
ATOM 3591 C C . VAL A 1 446 ? 13.367 4.963 -25.482 1.00 91.19 446 VAL A C 1
ATOM 3593 O O . VAL A 1 446 ? 12.289 5.025 -26.059 1.00 91.19 446 VAL A O 1
ATOM 3596 N N . GLU A 1 447 ? 14.390 5.756 -25.793 1.00 88.69 447 GLU A N 1
ATOM 3597 C CA . GLU A 1 447 ? 14.312 6.783 -26.843 1.00 88.69 447 GLU A CA 1
ATOM 3598 C C . GLU A 1 447 ? 14.479 6.195 -28.245 1.00 88.69 447 GLU A C 1
ATOM 3600 O O . GLU A 1 447 ? 13.797 6.626 -29.167 1.00 88.69 447 GLU A O 1
ATOM 3605 N N . ASP A 1 448 ? 15.364 5.210 -28.387 1.00 93.31 448 ASP A N 1
ATOM 3606 C CA . ASP A 1 448 ? 15.679 4.593 -29.669 1.00 93.31 448 ASP A CA 1
ATOM 3607 C C . ASP A 1 448 ? 14.570 3.628 -30.116 1.00 93.31 448 ASP A C 1
ATOM 3609 O O . ASP A 1 448 ? 14.254 2.662 -29.420 1.00 93.31 448 ASP A O 1
ATOM 3613 N N . GLU A 1 449 ? 13.965 3.894 -31.274 1.00 93.94 449 GLU A N 1
ATOM 3614 C CA . GLU A 1 449 ? 12.863 3.092 -31.825 1.00 93.94 449 GLU A CA 1
ATOM 3615 C C . GLU A 1 449 ? 13.319 1.677 -32.223 1.00 93.94 449 GLU A C 1
ATOM 3617 O O . GLU A 1 449 ? 12.545 0.716 -32.114 1.00 93.94 449 GLU A O 1
ATOM 3622 N N . ASP A 1 450 ? 14.588 1.525 -32.611 1.00 95.56 450 ASP A N 1
ATOM 3623 C CA . ASP A 1 450 ? 15.181 0.221 -32.903 1.00 95.56 450 ASP A CA 1
ATOM 3624 C C . ASP A 1 450 ? 15.344 -0.597 -31.607 1.00 95.56 450 ASP A C 1
ATOM 3626 O O . ASP A 1 450 ? 14.927 -1.759 -31.558 1.00 95.56 450 ASP A O 1
ATOM 3630 N N . GLU A 1 451 ? 15.840 0.012 -30.519 1.00 95.25 451 GLU A N 1
ATOM 3631 C CA . GLU A 1 451 ? 15.871 -0.600 -29.178 1.00 95.25 451 GLU A CA 1
ATOM 3632 C C . GLU A 1 451 ? 14.457 -0.965 -28.686 1.00 95.25 451 GLU A C 1
ATOM 3634 O O . GLU A 1 451 ? 14.259 -2.060 -28.155 1.00 95.25 451 GLU A O 1
ATOM 3639 N N . GLN A 1 452 ? 13.444 -0.115 -28.904 1.00 95.50 452 GLN A N 1
ATOM 3640 C CA . GLN A 1 452 ? 12.046 -0.434 -28.562 1.00 95.50 452 GLN A CA 1
ATOM 3641 C C . GLN A 1 452 ? 11.541 -1.677 -29.310 1.00 95.50 452 GLN A C 1
ATOM 3643 O O . GLN A 1 452 ? 10.941 -2.568 -28.700 1.00 95.50 452 GLN A O 1
ATOM 3648 N N . THR A 1 453 ? 11.799 -1.751 -30.617 1.00 94.56 453 THR A N 1
ATOM 3649 C CA . THR A 1 453 ? 11.410 -2.892 -31.460 1.00 94.56 453 THR A CA 1
ATOM 3650 C C . THR A 1 453 ? 12.118 -4.163 -31.009 1.00 94.56 453 THR A C 1
ATOM 3652 O O . THR A 1 453 ? 11.502 -5.227 -30.908 1.00 94.56 453 THR A O 1
ATOM 3655 N N . LEU A 1 454 ? 13.404 -4.059 -30.675 1.00 95.44 454 LEU A N 1
ATOM 3656 C CA . LEU A 1 454 ? 14.168 -5.178 -30.149 1.00 95.44 454 LEU A CA 1
ATOM 3657 C C . LEU A 1 454 ? 13.581 -5.657 -28.817 1.00 95.44 454 LEU A C 1
ATOM 3659 O O . LEU A 1 454 ? 13.331 -6.850 -28.672 1.00 95.44 454 LEU A O 1
ATOM 3663 N N . ILE A 1 455 ? 13.270 -4.755 -27.884 1.00 95.88 455 ILE A N 1
ATOM 3664 C CA . ILE A 1 455 ? 12.622 -5.096 -26.606 1.00 95.88 455 ILE A CA 1
ATOM 3665 C C . ILE A 1 455 ? 11.314 -5.867 -26.829 1.00 95.88 455 ILE A C 1
ATOM 3667 O O . ILE A 1 455 ? 11.101 -6.886 -26.167 1.00 95.88 455 ILE A O 1
ATOM 3671 N N . ASP A 1 456 ? 10.456 -5.434 -27.756 1.00 94.06 456 ASP A N 1
ATOM 3672 C CA . ASP A 1 456 ? 9.196 -6.131 -28.061 1.00 94.06 456 ASP A CA 1
ATOM 3673 C C . ASP A 1 456 ? 9.432 -7.563 -28.571 1.00 94.06 456 ASP A C 1
ATOM 3675 O O . ASP A 1 456 ? 8.808 -8.512 -28.086 1.00 94.06 456 ASP A O 1
ATOM 3679 N N . VAL A 1 457 ? 10.412 -7.752 -29.460 1.00 93.56 457 VAL A N 1
ATOM 3680 C CA . VAL A 1 457 ? 10.808 -9.085 -29.943 1.00 93.56 457 VAL A CA 1
ATOM 3681 C C . VAL A 1 457 ? 11.356 -9.950 -28.804 1.00 93.56 457 VAL A C 1
ATOM 3683 O O . VAL A 1 457 ? 10.990 -11.119 -28.678 1.00 93.56 457 VAL A O 1
ATOM 3686 N N . GLN A 1 458 ? 12.207 -9.400 -27.938 1.00 94.75 458 GLN A N 1
ATOM 3687 C CA . GLN A 1 458 ? 12.797 -10.135 -26.812 1.00 94.75 458 GLN A CA 1
ATOM 3688 C C . GLN A 1 458 ? 11.744 -10.552 -25.773 1.00 94.75 458 GLN A C 1
ATOM 3690 O O . GLN A 1 458 ? 11.850 -11.616 -25.153 1.00 94.75 458 GLN A O 1
ATOM 3695 N N . ILE A 1 459 ? 10.689 -9.749 -25.603 1.00 95.69 459 ILE A N 1
ATOM 3696 C CA . ILE A 1 459 ? 9.569 -10.050 -24.707 1.00 95.69 459 ILE A CA 1
ATOM 3697 C C . ILE A 1 459 ? 8.871 -11.358 -25.108 1.00 95.69 459 ILE A C 1
ATOM 3699 O O . ILE A 1 459 ? 8.360 -12.066 -24.236 1.00 95.69 459 ILE A O 1
ATOM 3703 N N . ASP A 1 460 ? 8.839 -11.719 -26.390 1.00 94.25 460 ASP A N 1
ATOM 3704 C CA . ASP A 1 460 ? 8.194 -12.955 -26.837 1.00 94.25 460 ASP A CA 1
ATOM 3705 C C . ASP A 1 460 ? 8.884 -14.219 -26.329 1.00 94.25 460 ASP A C 1
ATOM 3707 O O . ASP A 1 460 ? 8.202 -15.191 -25.986 1.00 94.25 460 ASP A O 1
ATOM 3711 N N . ASP A 1 461 ? 10.211 -14.204 -26.226 1.00 94.25 461 ASP A N 1
ATOM 3712 C CA . ASP A 1 461 ? 10.958 -15.324 -25.659 1.00 94.25 461 ASP A CA 1
ATOM 3713 C C . ASP A 1 461 ? 10.734 -15.433 -24.148 1.00 94.25 461 ASP A C 1
ATOM 3715 O O . ASP A 1 461 ? 10.593 -16.543 -23.629 1.00 94.25 461 ASP A O 1
ATOM 3719 N N . PHE A 1 462 ? 10.596 -14.303 -23.446 1.00 95.50 462 PHE A N 1
ATOM 3720 C CA . PHE A 1 462 ? 10.148 -14.295 -22.053 1.00 95.50 462 PHE A CA 1
ATOM 3721 C C . PHE A 1 462 ? 8.743 -14.900 -21.923 1.00 95.50 462 PHE A C 1
ATOM 3723 O O . PHE A 1 462 ? 8.564 -15.869 -21.193 1.00 95.50 462 PHE A O 1
ATOM 3730 N N . LYS A 1 463 ? 7.751 -14.437 -22.695 1.00 95.06 463 LYS A N 1
ATOM 3731 C CA . LYS A 1 463 ? 6.373 -14.977 -22.642 1.00 95.06 463 LYS A CA 1
ATOM 3732 C C . LYS A 1 463 ? 6.323 -16.494 -22.845 1.00 95.06 463 LYS A C 1
ATOM 3734 O O . LYS A 1 463 ? 5.576 -17.194 -22.165 1.00 95.06 463 LYS A O 1
ATOM 3739 N N . LYS A 1 464 ? 7.103 -17.002 -23.802 1.00 93.94 464 LYS A N 1
ATOM 3740 C CA . LYS A 1 464 ? 7.151 -18.429 -24.167 1.00 93.94 464 LYS A CA 1
ATOM 3741 C C . LYS A 1 464 ? 8.006 -19.261 -23.216 1.00 93.94 464 LYS A C 1
ATOM 3743 O O . LYS A 1 464 ? 8.091 -20.474 -23.398 1.00 93.94 464 LYS A O 1
ATOM 3748 N N . GLN A 1 465 ? 8.647 -18.625 -22.236 1.00 92.44 465 GLN A N 1
ATOM 3749 C CA . GLN A 1 465 ? 9.636 -19.251 -21.374 1.00 92.44 465 GLN A CA 1
ATOM 3750 C C . GLN A 1 465 ? 10.737 -19.951 -22.200 1.00 92.44 465 GLN A C 1
ATOM 3752 O O . GLN A 1 465 ? 11.159 -21.066 -21.901 1.00 92.44 465 GLN A O 1
ATOM 3757 N N . ALA A 1 466 ? 11.167 -19.315 -23.290 1.00 92.00 466 ALA A N 1
ATOM 3758 C CA . ALA A 1 466 ? 12.131 -19.860 -24.236 1.00 92.00 466 ALA A CA 1
ATOM 3759 C C . ALA A 1 466 ? 13.581 -19.607 -23.790 1.00 92.00 466 ALA A C 1
ATOM 3761 O O . ALA A 1 466 ? 13.861 -18.779 -22.918 1.00 92.00 466 ALA A O 1
ATOM 3762 N N . LYS A 1 467 ? 14.521 -20.328 -24.415 1.00 88.88 467 LYS A N 1
ATOM 3763 C CA . LYS A 1 467 ? 15.969 -20.225 -24.160 1.00 88.88 467 LYS A CA 1
ATOM 3764 C C . LYS A 1 467 ? 16.290 -20.273 -22.653 1.00 88.88 467 LYS A C 1
ATOM 3766 O O . LYS A 1 467 ? 15.796 -21.152 -21.940 1.00 88.88 467 LYS A O 1
ATOM 3771 N N . ASN A 1 468 ? 17.089 -19.331 -22.150 1.00 88.62 468 ASN A N 1
ATOM 3772 C CA . ASN A 1 468 ? 17.514 -19.291 -20.751 1.00 88.62 468 ASN A CA 1
ATOM 3773 C C . ASN A 1 468 ? 16.368 -19.086 -19.753 1.00 88.62 468 ASN A C 1
ATOM 3775 O O . ASN A 1 468 ? 16.461 -19.590 -18.632 1.00 88.62 468 ASN A O 1
ATOM 3779 N N . PHE A 1 469 ? 15.259 -18.453 -20.146 1.00 93.31 469 PHE A N 1
ATOM 3780 C CA . PHE A 1 469 ? 14.103 -18.263 -19.264 1.00 93.31 469 PHE A CA 1
ATOM 3781 C C . PHE A 1 469 ? 13.411 -19.588 -18.896 1.00 93.31 469 PHE A C 1
ATOM 3783 O O . PHE A 1 469 ? 12.860 -19.721 -17.799 1.00 93.31 469 PHE A O 1
ATOM 3790 N N . GLY A 1 470 ? 13.477 -20.582 -19.788 1.00 92.44 470 GLY A N 1
ATOM 3791 C CA . GLY A 1 470 ? 12.914 -21.927 -19.608 1.00 92.44 470 GLY A CA 1
ATOM 3792 C C . GLY A 1 470 ? 13.841 -22.934 -18.956 1.00 92.44 470 GLY A C 1
ATOM 3793 O O . GLY A 1 470 ? 13.417 -24.054 -18.661 1.00 92.44 470 GLY A O 1
ATOM 3794 N N . CYS A 1 471 ? 15.106 -22.582 -18.711 1.00 93.31 471 CYS A N 1
ATOM 3795 C CA . CYS A 1 471 ? 16.042 -23.562 -18.185 1.00 93.31 471 CYS A CA 1
ATOM 3796 C C . CYS A 1 471 ? 15.612 -24.040 -16.775 1.00 93.31 471 CYS A C 1
ATOM 3798 O O . CYS A 1 471 ? 14.997 -23.286 -16.004 1.00 93.31 471 CYS A O 1
ATOM 3800 N N . PRO A 1 472 ? 15.946 -25.285 -16.373 1.00 95.00 472 PRO A N 1
ATOM 3801 C CA . PRO A 1 472 ? 15.540 -25.820 -15.070 1.00 95.00 472 PRO A CA 1
ATOM 3802 C C . PRO A 1 472 ? 16.027 -24.996 -13.869 1.00 95.00 472 PRO A C 1
ATOM 3804 O O . PRO A 1 472 ? 15.450 -25.070 -12.782 1.00 95.00 472 PRO A O 1
ATOM 3807 N N . MET A 1 473 ? 17.112 -24.231 -14.025 1.00 94.50 473 MET A N 1
ATOM 3808 C CA . MET A 1 473 ? 17.599 -23.318 -12.988 1.00 94.50 473 MET A CA 1
ATOM 3809 C C . MET A 1 473 ? 16.747 -22.051 -12.895 1.00 94.50 473 MET A C 1
ATOM 3811 O O . MET A 1 473 ? 16.340 -21.703 -11.788 1.00 94.50 473 MET A O 1
ATOM 3815 N N . ALA A 1 474 ? 16.437 -21.411 -14.027 1.00 94.56 474 ALA A N 1
ATOM 3816 C CA . ALA A 1 474 ? 15.585 -20.225 -14.087 1.00 94.56 474 ALA A CA 1
ATOM 3817 C C . ALA A 1 474 ? 14.189 -20.520 -13.533 1.00 94.56 474 ALA A C 1
ATOM 3819 O O . ALA A 1 474 ? 13.707 -19.799 -12.665 1.00 94.56 474 ALA A O 1
ATOM 3820 N N . THR A 1 475 ? 13.591 -21.647 -13.928 1.00 94.06 475 THR A N 1
ATOM 3821 C CA . THR A 1 475 ? 12.256 -22.056 -13.464 1.00 94.06 475 THR A CA 1
ATOM 3822 C C . THR A 1 475 ? 12.211 -22.285 -11.950 1.00 94.06 475 THR A C 1
ATOM 3824 O O . THR A 1 475 ? 11.310 -21.802 -11.265 1.00 94.06 475 THR A O 1
ATOM 3827 N N . ARG A 1 476 ? 13.206 -22.986 -11.382 1.00 94.31 476 ARG A N 1
ATOM 3828 C CA . ARG A 1 476 ? 13.263 -23.249 -9.930 1.00 94.31 476 ARG A CA 1
ATOM 3829 C C . ARG A 1 476 ? 13.528 -21.991 -9.102 1.00 94.31 476 ARG A C 1
ATOM 3831 O O . ARG A 1 476 ? 13.158 -21.957 -7.931 1.00 94.31 476 ARG A O 1
ATOM 3838 N N . SER A 1 477 ? 14.167 -20.975 -9.677 1.00 94.94 477 SER A N 1
ATOM 3839 C CA . SER A 1 477 ? 14.566 -19.765 -8.956 1.00 94.94 477 SER A CA 1
ATOM 3840 C C . SER A 1 477 ? 13.543 -18.627 -9.005 1.00 94.94 477 SER A C 1
ATOM 3842 O O . SER A 1 477 ? 13.709 -17.672 -8.244 1.00 94.94 477 SER A O 1
ATOM 3844 N N . ILE A 1 478 ? 12.466 -18.740 -9.802 1.00 93.69 478 ILE A N 1
ATOM 3845 C CA . ILE A 1 478 ? 11.395 -17.726 -9.932 1.00 93.69 478 ILE A CA 1
ATOM 3846 C C . ILE A 1 478 ? 10.928 -17.216 -8.558 1.00 93.69 478 ILE A C 1
ATOM 3848 O O . ILE A 1 478 ? 10.911 -16.013 -8.310 1.00 93.69 478 ILE A O 1
ATOM 3852 N N . ASN A 1 479 ? 10.614 -18.128 -7.632 1.00 91.25 479 ASN A N 1
ATOM 3853 C CA . ASN A 1 479 ? 10.109 -17.787 -6.293 1.00 91.25 479 ASN A CA 1
ATOM 3854 C C . ASN A 1 479 ? 11.212 -17.571 -5.240 1.00 91.25 479 ASN A C 1
ATOM 3856 O O . ASN A 1 479 ? 10.912 -17.220 -4.098 1.00 91.25 479 ASN A O 1
ATOM 3860 N N . LEU A 1 480 ? 12.479 -17.798 -5.600 1.00 91.56 480 LEU A N 1
ATOM 3861 C CA . LEU A 1 480 ? 13.629 -17.676 -4.696 1.00 91.56 480 LEU A CA 1
ATOM 3862 C C . LEU A 1 480 ? 14.318 -16.312 -4.811 1.00 91.56 480 LEU A C 1
ATOM 3864 O O . LEU A 1 480 ? 14.913 -15.839 -3.844 1.00 91.56 480 LEU A O 1
ATOM 3868 N N . LYS A 1 481 ? 14.237 -15.680 -5.983 1.00 90.56 481 LYS A N 1
ATOM 3869 C CA . LYS A 1 481 ? 14.850 -14.383 -6.295 1.00 90.56 481 LYS A CA 1
ATOM 3870 C C . LYS A 1 481 ? 13.808 -13.270 -6.307 1.00 90.56 481 LYS A C 1
ATOM 3872 O O . LYS A 1 481 ? 12.621 -13.530 -6.495 1.00 90.56 481 LYS A O 1
ATOM 3877 N N . THR A 1 482 ? 14.228 -12.019 -6.105 1.00 88.50 482 THR A N 1
ATOM 3878 C CA . THR A 1 482 ? 13.354 -10.895 -6.473 1.00 88.50 482 THR A CA 1
ATOM 3879 C C . THR A 1 482 ? 13.237 -10.820 -7.999 1.00 88.50 482 THR A C 1
ATOM 3881 O O . THR A 1 482 ? 14.102 -11.358 -8.692 1.00 88.50 482 THR A O 1
ATOM 3884 N N . PRO A 1 483 ? 12.200 -10.162 -8.550 1.00 91.44 483 PRO A N 1
ATOM 3885 C CA . PRO A 1 483 ? 12.071 -10.020 -9.997 1.00 91.44 483 PRO A CA 1
ATOM 3886 C C . PRO A 1 483 ? 13.332 -9.433 -10.644 1.00 91.44 483 PRO A C 1
ATOM 3888 O O . PRO A 1 483 ? 13.833 -10.001 -11.605 1.00 91.44 483 PRO A O 1
ATOM 3891 N N . ALA A 1 484 ? 13.898 -8.367 -10.068 1.00 88.88 484 ALA A N 1
ATOM 3892 C CA . ALA A 1 484 ? 15.133 -7.760 -10.562 1.00 88.88 484 ALA A CA 1
ATOM 3893 C C . ALA A 1 484 ? 16.322 -8.742 -10.532 1.00 88.88 484 ALA A C 1
ATOM 3895 O O . ALA A 1 484 ? 16.981 -8.906 -11.552 1.00 88.88 484 ALA A O 1
ATOM 3896 N N . ASP A 1 485 ? 16.541 -9.458 -9.420 1.00 89.88 485 ASP A N 1
ATOM 3897 C CA . ASP A 1 485 ? 17.661 -10.413 -9.310 1.00 89.88 485 ASP A CA 1
ATOM 3898 C C . ASP A 1 485 ? 17.501 -11.620 -10.252 1.00 89.88 485 ASP A C 1
ATOM 3900 O O . ASP A 1 485 ? 18.483 -12.265 -10.622 1.00 89.88 485 ASP A O 1
ATOM 3904 N N . TRP A 1 486 ? 16.261 -11.999 -10.584 1.00 93.94 486 TRP A N 1
ATOM 3905 C CA . TRP A 1 486 ? 15.989 -13.062 -11.553 1.00 93.94 486 TRP A CA 1
ATOM 3906 C C . TRP A 1 486 ? 16.349 -12.600 -12.964 1.00 93.94 486 TRP A C 1
ATOM 3908 O O . TRP A 1 486 ? 17.084 -13.299 -13.657 1.00 93.94 486 TRP A O 1
ATOM 3918 N N . TRP A 1 487 ? 15.919 -11.398 -13.352 1.00 94.19 487 TRP A N 1
ATOM 3919 C CA . TRP A 1 487 ? 16.284 -10.798 -14.636 1.00 94.19 487 TRP A CA 1
ATOM 3920 C C . TRP A 1 487 ? 17.791 -10.569 -14.770 1.00 94.19 487 TRP A C 1
ATOM 3922 O O . TRP A 1 487 ? 18.356 -10.886 -15.810 1.00 94.19 487 TRP A O 1
ATOM 3932 N N . GLU A 1 488 ? 18.466 -10.134 -13.707 1.00 92.12 488 GLU A N 1
ATOM 3933 C CA . GLU A 1 488 ? 19.931 -10.015 -13.670 1.00 92.12 488 GLU A CA 1
ATOM 3934 C C . GLU A 1 488 ? 20.647 -11.364 -13.864 1.00 92.12 488 GLU A C 1
ATOM 3936 O O . GLU A 1 488 ? 21.775 -11.392 -14.322 1.00 92.12 488 GLU A O 1
ATOM 3941 N N . SER A 1 489 ? 20.015 -12.495 -13.527 1.00 93.06 489 SER A N 1
ATOM 3942 C CA . SER A 1 489 ? 20.657 -13.819 -13.632 1.00 93.06 489 SER A CA 1
ATOM 3943 C C . SER A 1 489 ? 20.366 -14.578 -14.923 1.00 93.06 489 SER A C 1
ATOM 3945 O O . SER A 1 489 ? 21.075 -15.534 -15.223 1.00 93.06 489 SER A O 1
ATOM 3947 N N . TYR A 1 490 ? 19.268 -14.258 -15.609 1.00 94.38 490 TYR A N 1
ATOM 3948 C CA . TYR A 1 490 ? 18.781 -15.048 -16.749 1.00 94.38 490 TYR A CA 1
ATOM 3949 C C . TYR A 1 490 ? 18.435 -14.200 -17.977 1.00 94.38 490 TYR A C 1
ATOM 3951 O O . TYR A 1 490 ? 18.030 -14.755 -18.996 1.00 94.38 490 TYR A O 1
ATOM 3959 N N . GLY A 1 491 ? 18.578 -12.875 -17.887 1.00 93.25 491 GLY A N 1
ATOM 3960 C CA . GLY A 1 491 ? 18.297 -11.927 -18.964 1.00 93.25 491 GLY A CA 1
ATOM 3961 C C . GLY A 1 491 ? 19.488 -11.608 -19.869 1.00 93.25 491 GLY A C 1
ATOM 3962 O O . GLY A 1 491 ? 19.316 -10.815 -20.780 1.00 93.25 491 GLY A O 1
ATOM 3963 N N . ASP A 1 492 ? 20.662 -12.206 -19.654 1.00 89.75 492 ASP A N 1
ATOM 3964 C CA . ASP A 1 492 ? 21.922 -11.788 -20.301 1.00 89.75 492 ASP A CA 1
ATOM 3965 C C . ASP A 1 492 ? 21.926 -11.921 -21.836 1.00 89.75 492 ASP A C 1
ATOM 3967 O O . ASP A 1 492 ? 22.649 -11.206 -22.522 1.00 89.75 492 ASP A O 1
ATOM 3971 N N . GLU A 1 493 ? 21.104 -12.820 -22.390 1.00 90.25 493 GLU A N 1
ATOM 3972 C CA . GLU A 1 493 ? 20.910 -12.958 -23.846 1.00 90.25 493 GLU A CA 1
ATOM 3973 C C . GLU A 1 493 ? 20.020 -11.855 -24.450 1.00 90.25 493 GLU A C 1
ATOM 3975 O O . GLU A 1 493 ? 19.854 -11.797 -25.667 1.00 90.25 493 GLU A O 1
ATOM 3980 N N . TYR A 1 494 ? 19.439 -10.999 -23.608 1.00 93.62 494 TYR A N 1
ATOM 3981 C CA . TYR A 1 494 ? 18.452 -9.978 -23.952 1.00 93.62 494 TYR A CA 1
ATOM 3982 C C . TYR A 1 494 ? 18.799 -8.651 -23.255 1.00 93.62 494 TYR A C 1
ATOM 3984 O O . TYR A 1 494 ? 18.057 -8.213 -22.371 1.00 93.62 494 TYR A O 1
ATOM 3992 N N . PRO A 1 495 ? 19.954 -8.033 -23.564 1.00 91.38 495 PRO A N 1
ATOM 3993 C CA . PRO A 1 495 ? 20.496 -6.930 -22.772 1.00 91.38 495 PRO A CA 1
ATOM 3994 C C . PRO A 1 495 ? 19.584 -5.695 -22.734 1.00 91.38 495 PRO A C 1
ATOM 3996 O O . PRO A 1 495 ? 19.486 -5.042 -21.693 1.00 91.38 495 PRO A O 1
ATOM 3999 N N . GLU A 1 496 ? 18.867 -5.399 -23.816 1.00 94.62 496 GLU A N 1
ATOM 4000 C CA . GLU A 1 496 ? 17.923 -4.282 -23.924 1.00 94.62 496 GLU A CA 1
ATOM 4001 C C . GLU A 1 496 ? 16.710 -4.511 -23.013 1.00 94.62 496 GLU A C 1
ATOM 4003 O O . GLU A 1 496 ? 16.399 -3.684 -22.147 1.00 94.62 496 GLU A O 1
ATOM 4008 N N . LEU A 1 497 ? 16.074 -5.684 -23.118 1.00 94.69 497 LEU A N 1
ATOM 4009 C CA . LEU A 1 497 ? 14.961 -6.062 -22.249 1.00 94.69 497 LEU A CA 1
ATOM 4010 C C . LEU A 1 497 ? 15.399 -6.185 -20.787 1.00 94.69 497 LEU A C 1
ATOM 4012 O O . LEU A 1 497 ? 14.707 -5.693 -19.898 1.00 94.69 497 LEU A O 1
ATOM 4016 N N . GLN A 1 498 ? 16.546 -6.807 -20.513 1.00 93.81 498 GLN A N 1
ATOM 4017 C CA . GLN A 1 498 ? 17.088 -6.957 -19.163 1.00 93.81 498 GLN A CA 1
ATOM 4018 C C . GLN A 1 498 ? 17.307 -5.587 -18.521 1.00 93.81 498 GLN A C 1
ATOM 4020 O O . GLN A 1 498 ? 16.833 -5.347 -17.406 1.00 93.81 498 GLN A O 1
ATOM 4025 N N . LYS A 1 499 ? 17.969 -4.669 -19.235 1.00 90.50 499 LYS A N 1
ATOM 4026 C CA . LYS A 1 499 ? 18.170 -3.290 -18.790 1.00 90.50 499 LYS A CA 1
ATOM 4027 C C . LYS A 1 499 ? 16.821 -2.644 -18.501 1.00 90.50 499 LYS A C 1
ATOM 4029 O O . LYS A 1 499 ? 16.614 -2.192 -17.375 1.00 90.50 499 LYS A O 1
ATOM 4034 N N . PHE A 1 500 ? 15.886 -2.650 -19.447 1.00 92.19 500 PHE A N 1
ATOM 4035 C CA . PHE A 1 500 ? 14.555 -2.067 -19.264 1.00 92.19 500 PHE A CA 1
ATOM 4036 C C . PHE A 1 500 ? 13.830 -2.623 -18.026 1.00 92.19 500 PHE A C 1
ATOM 4038 O O . PHE A 1 500 ? 13.376 -1.858 -17.170 1.00 92.19 500 PHE A O 1
ATOM 4045 N N . VAL A 1 501 ? 13.789 -3.947 -17.858 1.00 91.50 501 VAL A N 1
ATOM 4046 C CA . VAL A 1 501 ? 13.084 -4.596 -16.742 1.00 91.50 501 VAL A CA 1
ATOM 4047 C C . VAL A 1 501 ? 13.715 -4.256 -15.396 1.00 91.50 501 VAL A C 1
ATOM 4049 O O . VAL A 1 501 ? 13.000 -4.001 -14.422 1.00 91.50 501 VAL A O 1
ATOM 4052 N N . ILE A 1 502 ? 15.046 -4.221 -15.317 1.00 88.69 502 ILE A N 1
ATOM 4053 C CA . ILE A 1 502 ? 15.743 -3.815 -14.094 1.00 88.69 502 ILE A CA 1
ATOM 4054 C C . ILE A 1 502 ? 15.333 -2.382 -13.721 1.00 88.69 502 ILE A C 1
ATOM 4056 O O . ILE A 1 502 ? 15.020 -2.129 -12.557 1.00 88.69 502 ILE A O 1
ATOM 4060 N N . HIS A 1 503 ? 15.223 -1.452 -14.674 1.00 86.94 503 HIS A N 1
ATOM 4061 C CA . HIS A 1 503 ? 14.753 -0.089 -14.379 1.00 86.94 503 HIS A CA 1
ATOM 4062 C C . HIS A 1 503 ? 13.301 -0.077 -13.856 1.00 86.94 503 HIS A C 1
ATOM 4064 O O . HIS A 1 503 ? 12.998 0.634 -12.897 1.00 86.94 503 HIS A O 1
ATOM 4070 N N . VAL A 1 504 ? 12.410 -0.916 -14.394 1.00 88.69 504 VAL A N 1
ATOM 4071 C CA . VAL A 1 504 ? 11.016 -1.029 -13.915 1.00 88.69 504 VAL A CA 1
ATOM 4072 C C . VAL A 1 504 ? 10.934 -1.624 -12.496 1.00 88.69 504 VAL A C 1
ATOM 4074 O O . VAL A 1 504 ? 10.168 -1.141 -11.653 1.00 88.69 504 VAL A O 1
ATOM 4077 N N . HIS A 1 505 ? 11.737 -2.648 -12.189 1.00 84.88 505 HIS A N 1
ATOM 4078 C CA . HIS A 1 505 ? 11.625 -3.429 -10.945 1.00 84.88 505 HIS A CA 1
ATOM 4079 C C . HIS A 1 505 ? 12.505 -2.947 -9.790 1.00 84.88 505 HIS A C 1
ATOM 4081 O O . HIS A 1 505 ? 12.368 -3.451 -8.674 1.00 84.88 505 HIS A O 1
ATOM 4087 N N .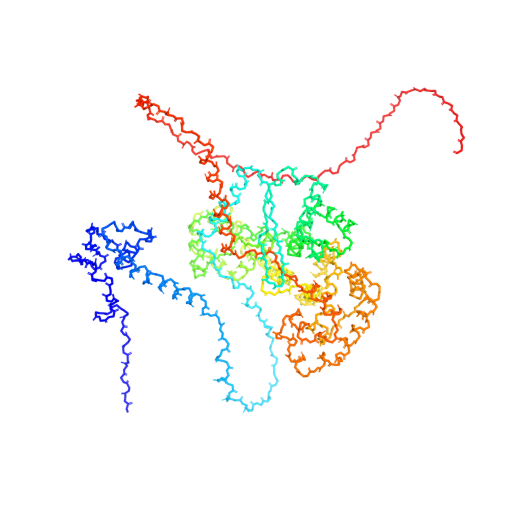 THR A 1 506 ? 13.389 -1.969 -9.985 1.00 70.56 506 THR A N 1
ATOM 4088 C CA . THR A 1 506 ? 14.359 -1.529 -8.955 1.00 70.56 506 THR A CA 1
ATOM 4089 C C . THR A 1 506 ? 13.797 -0.580 -7.890 1.00 70.56 506 THR A C 1
ATOM 4091 O O . THR A 1 506 ? 14.527 -0.039 -7.052 1.00 70.56 506 THR A O 1
ATOM 4094 N N . LYS A 1 507 ? 12.470 -0.447 -7.813 1.00 64.50 507 LYS A N 1
ATOM 4095 C CA . LYS A 1 507 ? 11.784 0.384 -6.818 1.00 64.50 507 LYS A CA 1
ATOM 4096 C C . LYS A 1 507 ? 11.721 -0.271 -5.436 1.00 64.50 507 LYS A C 1
ATOM 4098 O O . LYS A 1 507 ? 10.937 -1.191 -5.213 1.00 64.50 507 LYS A O 1
ATOM 4103 N N . ARG A 1 508 ? 12.447 0.282 -4.461 1.00 57.62 508 ARG A N 1
ATOM 4104 C CA . ARG A 1 508 ? 12.191 0.074 -3.022 1.00 57.62 508 ARG A CA 1
ATOM 4105 C C . ARG A 1 508 ? 11.590 1.340 -2.424 1.00 57.62 508 ARG A C 1
ATOM 4107 O O . ARG A 1 508 ? 11.808 2.438 -2.933 1.00 57.62 508 ARG A O 1
ATOM 4114 N N . ARG A 1 509 ? 10.822 1.207 -1.339 1.00 51.81 509 ARG A N 1
ATOM 4115 C CA . ARG A 1 509 ? 10.322 2.384 -0.629 1.00 51.81 509 ARG A CA 1
ATOM 4116 C C . ARG A 1 509 ? 11.497 3.202 -0.095 1.00 51.81 509 ARG A C 1
ATOM 4118 O O . ARG A 1 509 ? 12.359 2.676 0.602 1.00 51.81 509 ARG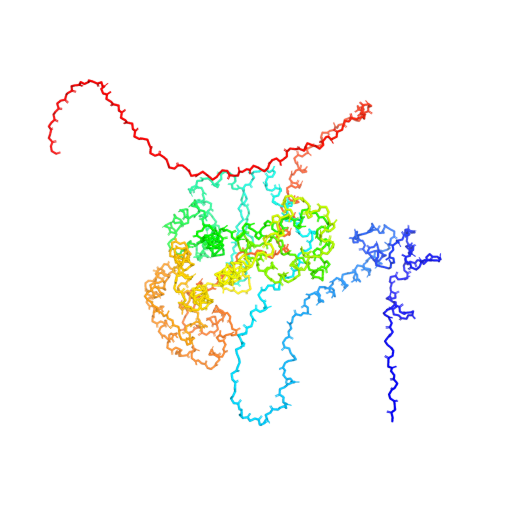 A O 1
ATOM 4125 N N . ASN A 1 510 ? 11.439 4.509 -0.331 1.00 53.91 510 ASN A N 1
ATOM 4126 C CA . ASN A 1 510 ? 12.333 5.501 0.250 1.00 53.91 510 ASN A CA 1
ATOM 4127 C C . ASN A 1 510 ? 12.090 5.633 1.767 1.00 53.91 510 ASN A C 1
ATOM 4129 O O . ASN A 1 510 ? 11.441 6.573 2.229 1.00 53.91 510 ASN A O 1
ATOM 4133 N N . ARG A 1 511 ? 12.554 4.671 2.569 1.00 52.62 511 ARG A N 1
ATOM 4134 C CA . ARG A 1 511 ? 12.451 4.709 4.034 1.00 52.62 511 ARG A CA 1
ATOM 4135 C C . ARG A 1 511 ? 13.822 4.466 4.643 1.00 52.62 511 ARG A C 1
ATOM 4137 O O . ARG A 1 511 ? 14.376 3.378 4.561 1.00 52.62 511 ARG A O 1
ATOM 4144 N N . LEU A 1 512 ? 14.366 5.492 5.293 1.00 55.28 512 LEU A N 1
ATOM 4145 C CA . LEU A 1 512 ? 15.589 5.336 6.075 1.00 55.28 512 LEU A CA 1
ATOM 4146 C C . LEU A 1 512 ? 15.325 4.399 7.256 1.00 55.28 512 LEU A C 1
ATOM 4148 O O . LEU A 1 512 ? 14.301 4.527 7.939 1.00 55.28 512 LEU A O 1
ATOM 4152 N N . LYS A 1 513 ? 16.285 3.512 7.545 1.00 57.66 513 LYS A N 1
ATOM 4153 C CA . LYS A 1 513 ? 16.287 2.737 8.791 1.00 57.66 513 LYS A CA 1
ATOM 4154 C C . LYS A 1 513 ? 16.121 3.696 9.966 1.00 57.66 513 LYS A C 1
ATOM 4156 O O . LYS A 1 513 ? 16.707 4.778 9.976 1.00 57.66 513 LYS A O 1
ATOM 4161 N N . GLN A 1 514 ? 15.353 3.294 10.979 1.00 46.53 514 GLN A N 1
ATOM 4162 C CA . GLN A 1 514 ? 15.091 4.148 12.142 1.00 46.53 514 GLN A CA 1
ATOM 4163 C C . GLN A 1 514 ? 16.390 4.640 12.803 1.00 46.53 514 GLN A C 1
ATOM 4165 O O . GLN A 1 514 ? 16.438 5.777 13.261 1.00 46.53 514 GLN A O 1
ATOM 4170 N N . SER A 1 515 ? 17.446 3.817 12.818 1.00 48.44 515 SER A N 1
ATOM 4171 C CA . SER A 1 515 ? 18.784 4.214 13.273 1.00 48.44 515 SER A CA 1
ATOM 4172 C C . SER A 1 515 ? 19.340 5.371 12.445 1.00 48.44 515 SER A C 1
ATOM 4174 O O . SER A 1 515 ? 19.603 6.428 12.998 1.00 48.44 515 SER A O 1
ATOM 4176 N N . THR A 1 516 ? 19.380 5.227 11.120 1.00 60.47 516 THR A N 1
ATOM 4177 C CA . THR A 1 516 ? 19.865 6.254 10.189 1.00 60.47 516 THR A CA 1
ATOM 4178 C C . THR A 1 516 ? 19.046 7.537 10.282 1.00 60.47 516 THR A C 1
ATOM 4180 O O . THR A 1 516 ? 19.594 8.630 10.252 1.00 60.47 516 THR A O 1
ATOM 4183 N N . MET A 1 517 ? 17.728 7.429 10.450 1.00 57.62 517 MET A N 1
ATOM 4184 C CA . MET A 1 517 ? 16.868 8.590 10.665 1.00 57.62 517 MET A CA 1
ATOM 4185 C C . MET A 1 517 ? 17.191 9.301 11.985 1.00 57.62 517 MET A C 1
ATOM 4187 O O . MET A 1 517 ? 17.243 10.528 12.018 1.00 57.62 517 MET A O 1
ATOM 4191 N N . ASN A 1 518 ? 17.430 8.551 13.063 1.00 54.59 518 ASN A N 1
ATOM 4192 C CA . ASN A 1 518 ? 17.845 9.122 14.343 1.00 54.59 518 ASN A CA 1
ATOM 4193 C C . ASN A 1 518 ? 19.220 9.795 14.232 1.00 54.59 518 ASN A C 1
ATOM 4195 O O . ASN A 1 518 ? 19.391 10.882 14.776 1.00 54.59 518 ASN A O 1
ATOM 4199 N N . ASP A 1 519 ? 20.154 9.194 13.495 1.00 62.22 519 ASP A N 1
ATOM 4200 C CA . ASP A 1 519 ? 21.490 9.743 13.251 1.00 62.22 519 ASP A CA 1
ATOM 4201 C C . ASP A 1 519 ? 21.407 11.034 12.433 1.00 62.22 519 ASP A C 1
ATOM 4203 O O . ASP A 1 519 ? 22.017 12.037 12.789 1.00 62.22 519 ASP A O 1
ATOM 4207 N N . VAL A 1 520 ? 20.572 11.067 11.392 1.00 62.53 520 VAL A N 1
ATOM 4208 C CA . VAL A 1 520 ? 20.324 12.269 10.585 1.00 62.53 520 VAL A CA 1
ATOM 4209 C C . VAL A 1 520 ? 19.682 13.375 11.429 1.00 62.53 520 VAL A C 1
ATOM 4211 O O . VAL A 1 520 ? 20.109 14.528 11.359 1.00 62.53 520 VAL A O 1
ATOM 4214 N N . VAL A 1 521 ? 18.703 13.049 12.280 1.00 60.66 521 VAL A N 1
ATOM 4215 C CA . VAL A 1 521 ? 18.109 14.013 13.225 1.00 60.66 521 VAL A CA 1
ATOM 4216 C C . VAL A 1 521 ? 19.155 14.516 14.225 1.00 60.66 521 VAL A C 1
ATOM 4218 O O . VAL A 1 521 ? 19.204 15.715 14.493 1.00 60.66 521 VAL A O 1
ATOM 4221 N N . PHE A 1 522 ? 20.014 13.634 14.738 1.00 57.41 522 PHE A N 1
ATOM 4222 C CA . PHE A 1 522 ? 21.105 13.977 15.651 1.00 57.41 522 PHE A CA 1
ATOM 4223 C C . PHE A 1 522 ? 22.127 14.907 14.986 1.00 57.41 522 PHE A C 1
ATOM 4225 O O . PHE A 1 522 ? 22.450 15.958 15.538 1.00 57.41 522 PHE A O 1
ATOM 4232 N N . VAL A 1 523 ? 22.574 14.587 13.769 1.00 63.78 523 VAL A N 1
ATOM 4233 C CA . VAL A 1 523 ? 23.492 15.418 12.977 1.00 63.78 523 VAL A CA 1
ATOM 4234 C C . VAL A 1 523 ? 22.857 16.770 12.655 1.00 63.78 523 VAL A C 1
ATOM 4236 O O . VAL A 1 523 ? 23.493 17.803 12.862 1.00 63.78 523 VAL A O 1
ATOM 4239 N N . MET A 1 524 ? 21.591 16.809 12.230 1.00 57.31 524 MET A N 1
ATOM 4240 C CA . MET A 1 524 ? 20.882 18.066 11.965 1.00 57.31 524 MET A CA 1
ATOM 4241 C C . MET A 1 524 ? 20.726 18.928 13.223 1.00 57.31 524 MET A C 1
ATOM 4243 O O . MET A 1 524 ? 20.921 20.145 13.164 1.00 57.31 524 MET A O 1
ATOM 4247 N N . ALA A 1 525 ? 20.375 18.324 14.360 1.00 47.97 525 ALA A N 1
ATOM 4248 C CA . ALA A 1 525 ? 20.243 19.029 15.631 1.00 47.97 525 ALA A CA 1
ATOM 4249 C C . ALA A 1 525 ? 21.593 19.597 16.093 1.00 47.97 525 ALA A C 1
ATOM 4251 O O . ALA A 1 525 ? 21.680 20.780 16.432 1.00 47.97 525 ALA A O 1
ATOM 4252 N N . ASN A 1 526 ? 22.658 18.798 16.019 1.00 51.06 526 ASN A N 1
ATOM 4253 C CA . ASN A 1 526 ? 24.000 19.206 16.431 1.00 51.06 526 ASN A CA 1
ATOM 4254 C C . ASN A 1 526 ? 24.623 20.235 15.487 1.00 51.06 526 ASN A C 1
ATOM 4256 O O . ASN A 1 526 ? 25.228 21.194 15.957 1.00 51.06 526 ASN A O 1
ATOM 4260 N N . SER A 1 527 ? 24.412 20.117 14.175 1.00 54.03 527 SER A N 1
ATOM 4261 C CA . SER A 1 527 ? 24.841 21.125 13.198 1.00 54.03 527 SER A CA 1
ATOM 4262 C C . SER A 1 527 ? 24.166 22.477 13.462 1.00 54.03 527 SER A C 1
ATOM 4264 O O . SER A 1 527 ? 24.819 23.520 13.462 1.00 54.03 527 SER A O 1
ATOM 4266 N N . LYS A 1 528 ? 22.867 22.481 13.798 1.00 56.53 528 LYS A N 1
ATOM 4267 C CA . LYS A 1 528 ? 22.145 23.704 14.194 1.00 56.53 528 LYS A CA 1
ATOM 4268 C C . LYS A 1 528 ? 22.656 24.286 15.515 1.00 56.53 528 LYS A C 1
ATOM 4270 O O . LYS A 1 528 ? 22.748 25.507 15.636 1.00 56.53 528 LYS A O 1
ATOM 4275 N N . LEU A 1 529 ? 22.999 23.446 16.493 1.00 59.09 529 LEU A N 1
ATOM 4276 C CA . LEU A 1 529 ? 23.616 23.889 17.749 1.00 59.09 529 LEU A CA 1
ATOM 4277 C C . LEU A 1 529 ? 25.015 24.479 17.520 1.00 59.09 529 LEU A C 1
ATOM 4279 O O . LEU A 1 529 ? 25.341 25.506 18.111 1.00 59.09 529 LEU A O 1
ATOM 4283 N N . ALA A 1 530 ? 25.808 23.890 16.623 1.00 56.62 530 ALA A N 1
ATOM 4284 C CA . ALA A 1 530 ? 27.123 24.398 16.243 1.00 56.62 530 ALA A CA 1
ATOM 4285 C C . ALA A 1 530 ? 27.030 25.766 15.543 1.00 56.62 530 ALA A C 1
ATOM 4287 O O . ALA A 1 530 ? 27.741 26.693 15.926 1.00 56.62 530 ALA A O 1
ATOM 4288 N N . LYS A 1 531 ? 26.082 25.942 14.608 1.00 58.03 531 LYS A N 1
ATOM 4289 C CA . LYS A 1 531 ? 25.818 27.243 13.962 1.00 58.03 531 LYS A CA 1
ATOM 4290 C C . LYS A 1 531 ? 25.387 28.314 14.971 1.00 58.03 531 LYS A C 1
ATOM 4292 O O . LYS A 1 531 ? 25.876 29.435 14.916 1.00 58.03 531 LYS A O 1
ATOM 4297 N N . LYS A 1 532 ? 24.540 27.958 15.948 1.00 57.53 532 LYS A N 1
ATOM 4298 C CA . LYS A 1 532 ? 24.141 28.869 17.037 1.00 57.53 532 LYS A CA 1
ATOM 4299 C C . LYS A 1 532 ? 25.298 29.261 17.959 1.00 57.53 532 LYS A C 1
ATOM 4301 O O . LYS A 1 532 ? 25.315 30.389 18.449 1.00 57.53 532 LYS A O 1
ATOM 4306 N N . LYS A 1 533 ? 26.250 28.351 18.201 1.00 54.81 533 LYS A N 1
ATOM 4307 C CA . LYS A 1 533 ? 27.479 28.653 18.952 1.00 54.81 533 LYS A CA 1
ATOM 4308 C C . LYS A 1 533 ? 28.384 29.629 18.197 1.00 54.81 533 LYS A C 1
ATOM 4310 O O . LYS A 1 533 ? 28.959 30.493 18.839 1.00 54.81 533 LYS A O 1
ATOM 4315 N N . GLN A 1 534 ? 28.460 29.547 16.868 1.00 51.38 534 GLN A N 1
ATOM 4316 C CA . GLN A 1 534 ? 29.255 30.478 16.055 1.00 51.38 534 GLN A CA 1
ATOM 4317 C C . GLN A 1 534 ? 28.657 31.896 15.993 1.00 51.38 534 GLN A C 1
ATOM 4319 O O . GLN A 1 534 ? 29.401 32.867 15.930 1.00 51.38 534 GLN A O 1
ATOM 4324 N N . THR A 1 535 ? 27.328 32.039 16.065 1.00 47.22 535 THR A N 1
ATOM 4325 C CA . THR A 1 535 ? 26.652 33.355 16.072 1.00 47.22 535 THR A CA 1
ATOM 4326 C C . THR A 1 535 ? 26.652 34.072 17.425 1.00 47.22 535 THR A C 1
ATOM 4328 O O . THR A 1 535 ? 26.308 35.249 17.484 1.00 47.22 535 THR A O 1
ATOM 4331 N N . ARG A 1 536 ? 27.031 33.405 18.523 1.00 45.47 536 ARG A N 1
ATOM 4332 C CA . ARG A 1 536 ? 27.231 34.063 19.822 1.00 45.47 536 ARG A CA 1
ATOM 4333 C C . ARG A 1 536 ? 28.687 34.521 19.926 1.00 45.47 536 ARG A C 1
ATOM 4335 O O . ARG A 1 536 ? 29.527 33.776 20.420 1.00 45.47 536 ARG A O 1
ATOM 4342 N N . LYS A 1 537 ? 28.992 35.748 19.483 1.00 37.88 537 LYS A N 1
ATOM 4343 C CA . LYS A 1 537 ? 30.178 36.449 20.008 1.00 37.88 537 LYS A CA 1
ATOM 4344 C C . LYS A 1 537 ? 29.977 36.644 21.521 1.00 37.88 537 LYS A C 1
ATOM 4346 O O . LYS A 1 537 ? 28.842 36.892 21.932 1.00 37.88 537 LYS A O 1
ATOM 4351 N N . PRO A 1 538 ? 31.017 36.487 22.355 1.00 35.00 538 PRO A N 1
ATOM 4352 C CA . PRO A 1 538 ? 30.864 36.599 23.795 1.00 35.00 538 PRO A CA 1
ATOM 4353 C C . PRO A 1 538 ? 30.675 38.073 24.155 1.00 35.00 538 PRO A C 1
ATOM 4355 O O . PRO A 1 538 ? 31.626 38.847 24.144 1.00 35.00 538 PRO A O 1
ATOM 4358 N N . THR A 1 539 ? 29.444 38.477 24.454 1.00 34.50 539 THR A N 1
ATOM 4359 C CA . THR A 1 539 ? 29.215 39.705 25.216 1.00 34.50 539 THR A CA 1
ATOM 4360 C C . THR A 1 539 ? 29.651 39.411 26.649 1.00 34.50 539 THR A C 1
ATOM 4362 O O . THR A 1 539 ? 29.082 38.525 27.288 1.00 34.50 539 THR A O 1
ATOM 4365 N N . GLN A 1 540 ? 30.693 40.090 27.135 1.00 35.66 540 GLN A N 1
ATOM 4366 C CA . GLN A 1 540 ? 31.022 40.102 28.561 1.00 35.66 540 GLN A CA 1
ATOM 4367 C C . GLN A 1 540 ? 29.836 40.720 29.302 1.00 35.66 540 GLN A C 1
ATOM 4369 O O . GLN A 1 540 ? 29.529 41.893 29.110 1.00 35.66 540 GLN A O 1
ATOM 4374 N N . ILE A 1 541 ? 29.145 39.912 30.101 1.00 32.38 541 ILE A N 1
ATOM 4375 C CA . ILE A 1 541 ? 28.141 40.389 31.048 1.00 32.38 541 ILE A CA 1
ATOM 4376 C C . ILE A 1 541 ? 28.855 40.484 32.392 1.00 32.38 541 ILE A C 1
ATOM 4378 O O . ILE A 1 541 ? 29.398 39.490 32.877 1.00 32.38 541 ILE A O 1
ATOM 4382 N N . ASN A 1 542 ? 28.913 41.707 32.911 1.00 26.70 542 ASN A N 1
ATOM 4383 C CA . ASN A 1 542 ? 29.521 42.051 34.186 1.00 26.70 542 ASN A CA 1
ATOM 4384 C C . ASN A 1 542 ? 28.656 41.473 35.316 1.00 26.70 542 ASN A C 1
ATOM 4386 O O . ASN A 1 542 ? 27.433 41.615 35.297 1.00 26.70 542 ASN A O 1
ATOM 4390 N N . ILE A 1 543 ? 29.291 40.766 36.245 1.00 32.78 543 ILE A N 1
ATOM 4391 C CA . ILE A 1 543 ? 28.655 40.141 37.405 1.00 32.78 543 ILE A CA 1
ATOM 4392 C C . ILE A 1 543 ? 28.624 41.212 38.488 1.00 32.78 543 ILE A C 1
ATOM 4394 O O . ILE A 1 543 ? 29.622 41.331 39.174 1.00 32.78 543 ILE A O 1
ATOM 4398 N N . ASP A 1 544 ? 27.553 41.998 38.597 1.00 29.06 544 ASP A N 1
ATOM 4399 C CA . ASP A 1 544 ? 27.299 42.787 39.819 1.00 29.06 544 ASP A CA 1
ATOM 4400 C C . ASP A 1 544 ? 25.817 43.122 40.083 1.00 29.06 544 ASP A C 1
ATOM 4402 O O . ASP A 1 544 ? 25.494 43.542 41.186 1.00 29.06 544 ASP A O 1
ATOM 4406 N N . ASP A 1 545 ? 24.878 42.823 39.179 1.00 30.25 545 ASP A N 1
ATOM 4407 C CA . ASP A 1 545 ? 23.449 43.027 39.466 1.00 30.25 545 ASP A CA 1
ATOM 4408 C C . ASP A 1 545 ? 22.747 41.689 39.743 1.00 30.25 545 ASP A C 1
ATOM 4410 O O . ASP A 1 545 ? 22.118 41.093 38.865 1.00 30.25 545 ASP A O 1
ATOM 4414 N N . TYR A 1 546 ? 22.891 41.176 40.969 1.00 28.72 546 TYR A N 1
ATOM 4415 C CA . TYR A 1 546 ? 22.056 40.079 41.473 1.00 28.72 546 TYR A CA 1
ATOM 4416 C C . TYR A 1 546 ? 21.818 40.194 42.983 1.00 28.72 546 TYR A C 1
ATOM 4418 O O . TYR A 1 546 ? 22.327 39.401 43.770 1.00 28.72 546 TYR A O 1
ATOM 4426 N N . GLU A 1 547 ? 20.969 41.138 43.388 1.00 29.39 547 GLU A N 1
ATOM 4427 C CA . GLU A 1 547 ? 20.186 40.987 44.614 1.00 29.39 547 GLU A CA 1
ATOM 4428 C C . GLU A 1 547 ? 18.711 41.320 44.352 1.00 29.39 547 GLU A C 1
ATOM 4430 O O . GLU A 1 547 ? 18.387 42.372 43.815 1.00 29.39 547 GLU A O 1
ATOM 4435 N N . HIS A 1 548 ? 17.856 40.389 44.799 1.00 31.66 548 HIS A N 1
ATOM 4436 C CA . HIS A 1 548 ? 16.401 40.477 44.986 1.00 31.66 548 HIS A CA 1
ATOM 4437 C C . HIS A 1 548 ? 15.496 40.375 43.740 1.00 31.66 548 HIS A C 1
ATOM 4439 O O . HIS A 1 548 ? 15.239 41.344 43.047 1.00 31.66 548 HIS A O 1
ATOM 4445 N N . GLU A 1 549 ? 14.925 39.184 43.502 1.00 29.33 549 GLU A N 1
ATOM 4446 C CA . GLU A 1 549 ? 13.586 38.834 44.021 1.00 29.33 549 GLU A CA 1
ATOM 4447 C C . GLU A 1 549 ? 13.193 37.389 43.654 1.00 29.33 549 GLU A C 1
ATOM 4449 O O . GLU A 1 549 ? 13.236 36.953 42.504 1.00 29.33 549 GLU A O 1
ATOM 4454 N N . HIS A 1 550 ? 12.824 36.624 44.682 1.00 31.22 550 HIS A N 1
ATOM 4455 C CA . HIS A 1 550 ? 12.171 35.323 44.589 1.00 31.22 550 HIS A CA 1
ATOM 4456 C C . HIS A 1 550 ? 10.663 35.544 44.739 1.00 31.22 550 HIS A C 1
ATOM 4458 O O . HIS A 1 550 ? 10.232 35.928 45.821 1.00 31.22 550 HIS A O 1
ATOM 4464 N N . ASN A 1 551 ? 9.896 35.250 43.689 1.00 27.41 551 ASN A N 1
ATOM 4465 C CA . ASN A 1 551 ? 8.569 34.614 43.677 1.00 27.41 551 ASN A CA 1
ATOM 4466 C C . ASN A 1 551 ? 7.794 35.120 42.466 1.00 27.41 551 ASN A C 1
ATOM 4468 O O . ASN A 1 551 ? 7.366 36.262 42.470 1.00 27.41 551 ASN A O 1
ATOM 4472 N N . GLU A 1 552 ? 7.507 34.241 41.510 1.00 28.00 552 GLU A N 1
ATOM 4473 C CA . GLU A 1 552 ? 6.179 34.254 40.905 1.00 28.00 552 GLU A CA 1
ATOM 4474 C C . GLU A 1 552 ? 5.822 32.883 40.327 1.00 28.00 552 GLU A C 1
ATOM 4476 O O . GLU A 1 552 ? 6.617 32.157 39.726 1.00 28.00 552 GLU A O 1
ATOM 4481 N N . THR A 1 553 ? 4.598 32.521 40.666 1.00 24.52 553 THR A N 1
ATOM 4482 C CA . THR A 1 553 ? 3.865 31.281 40.482 1.00 24.52 553 THR A CA 1
ATOM 4483 C C . THR A 1 553 ? 3.665 30.979 38.996 1.00 24.52 553 THR A C 1
ATOM 4485 O O . THR A 1 553 ? 3.143 31.811 38.265 1.00 24.52 553 THR A O 1
ATOM 4488 N N . PHE A 1 554 ? 4.012 29.775 38.531 1.00 24.48 554 PHE A N 1
ATOM 4489 C CA . PHE A 1 554 ? 3.496 29.292 37.246 1.00 24.48 554 PHE A CA 1
ATOM 4490 C C . PHE A 1 554 ? 2.086 28.741 37.472 1.00 24.48 554 PHE A C 1
ATOM 4492 O O . PHE A 1 554 ? 1.917 27.606 37.922 1.00 24.48 554 PHE A O 1
ATOM 4499 N N . GLU A 1 555 ? 1.082 29.566 37.184 1.00 24.31 555 GLU A N 1
ATOM 4500 C CA . GLU A 1 555 ? -0.293 29.117 36.988 1.00 24.31 555 GLU A CA 1
ATOM 4501 C C . GLU A 1 555 ? -0.344 28.144 35.799 1.00 24.31 555 GLU A C 1
ATOM 4503 O O . GLU A 1 555 ? 0.150 28.416 34.702 1.00 24.31 555 GLU A O 1
ATOM 4508 N N . LEU A 1 556 ? -0.916 26.963 36.040 1.00 27.00 556 LEU A N 1
ATOM 4509 C CA . LEU A 1 556 ? -1.365 26.057 34.992 1.00 27.00 556 LEU A CA 1
ATOM 4510 C C . LEU A 1 556 ? -2.674 26.628 34.450 1.00 27.00 556 LEU A C 1
ATOM 4512 O O . LEU A 1 556 ? -3.711 26.480 35.090 1.00 27.00 556 LEU A O 1
ATOM 4516 N N . ASP A 1 557 ? -2.619 27.278 33.292 1.00 24.83 557 ASP A N 1
ATOM 4517 C CA . ASP A 1 557 ? -3.827 27.710 32.593 1.00 24.83 557 ASP A CA 1
ATOM 4518 C C . ASP A 1 557 ? -4.557 26.475 32.028 1.00 24.83 557 ASP A C 1
ATOM 4520 O O . ASP A 1 557 ? -4.175 25.877 31.014 1.00 24.83 557 ASP A O 1
ATOM 4524 N N . GLU A 1 558 ? -5.579 26.038 32.763 1.00 31.61 558 GLU A N 1
ATOM 4525 C CA . GLU A 1 558 ? -6.579 25.058 32.357 1.00 31.61 558 GLU A CA 1
ATOM 4526 C C . GLU A 1 558 ? -7.550 25.692 31.352 1.00 31.61 558 GLU A C 1
ATOM 4528 O O . GLU A 1 558 ? -8.701 25.932 31.684 1.00 31.61 558 GLU A O 1
ATOM 4533 N N . ASN A 1 559 ? -7.121 25.936 30.112 1.00 30.11 559 ASN A N 1
ATOM 4534 C CA . ASN A 1 559 ? -8.032 26.198 28.989 1.00 30.11 559 ASN A CA 1
ATOM 4535 C C . ASN A 1 559 ? -7.388 25.814 27.647 1.00 30.11 559 ASN A C 1
ATOM 4537 O O . ASN A 1 559 ? -7.027 26.649 26.822 1.00 30.11 559 ASN A O 1
ATOM 4541 N N . LEU A 1 560 ? -7.269 24.508 27.399 1.00 26.59 560 LEU A N 1
ATOM 4542 C CA . LEU A 1 560 ? -7.055 23.967 26.053 1.00 26.59 560 LEU A CA 1
ATOM 4543 C C . LEU A 1 560 ? -8.343 23.285 25.591 1.00 26.59 560 LEU A C 1
ATOM 4545 O O . LEU A 1 560 ? -8.532 22.079 25.754 1.00 26.59 560 LEU A O 1
ATOM 4549 N N . VAL A 1 561 ? -9.234 24.090 25.015 1.00 26.31 561 VAL A N 1
ATOM 4550 C CA . VAL A 1 561 ? -10.326 23.611 24.162 1.00 26.31 561 VAL A CA 1
ATOM 4551 C C . VAL A 1 561 ? -9.693 22.972 22.914 1.00 26.31 561 VAL A C 1
ATOM 4553 O O . VAL A 1 561 ? -8.768 23.557 22.343 1.00 26.31 561 VAL A O 1
ATOM 4556 N N . PRO A 1 562 ? -10.126 21.779 22.469 1.00 26.17 562 PRO A N 1
ATOM 4557 C CA . PRO A 1 562 ? -9.713 21.253 21.175 1.00 26.17 562 PRO A CA 1
ATOM 4558 C C . PRO A 1 562 ? -10.208 22.202 20.080 1.00 26.17 562 PRO A C 1
ATOM 4560 O O . PRO A 1 562 ? -11.410 22.376 19.920 1.00 26.17 562 PRO A O 1
ATOM 4563 N N . ILE A 1 563 ? -9.288 22.826 19.345 1.00 24.55 563 ILE A N 1
ATOM 4564 C CA . ILE A 1 563 ? -9.635 23.583 18.141 1.00 24.55 563 ILE A CA 1
ATOM 4565 C C . ILE A 1 563 ? -10.074 22.566 17.085 1.00 24.55 563 ILE A C 1
ATOM 4567 O O . ILE A 1 563 ? -9.273 21.734 16.646 1.00 24.55 563 ILE A O 1
ATOM 4571 N N . GLU A 1 564 ? -11.354 22.626 16.726 1.00 23.75 564 GLU A N 1
ATOM 4572 C CA . GLU A 1 564 ? -11.899 22.024 15.516 1.00 23.75 564 GLU A CA 1
ATOM 4573 C C . GLU A 1 564 ? -11.131 22.587 14.318 1.00 23.75 564 GLU A C 1
ATOM 4575 O O . GLU A 1 564 ? -10.974 23.796 14.159 1.00 23.75 564 GLU A O 1
ATOM 4580 N N . VAL A 1 565 ? -10.567 21.694 13.509 1.00 26.55 565 VAL A N 1
ATOM 4581 C CA . VAL A 1 565 ? -10.010 22.071 12.213 1.00 26.55 565 VAL A CA 1
ATOM 4582 C C . VAL A 1 565 ? -11.211 22.183 11.285 1.00 26.55 565 VAL A C 1
ATOM 4584 O O . VAL A 1 565 ? -11.742 21.155 10.875 1.00 26.55 565 VAL A O 1
ATOM 4587 N N . GLU A 1 566 ? -11.661 23.408 11.016 1.00 23.27 566 GLU A N 1
ATOM 4588 C CA . GLU A 1 566 ? -12.621 23.675 9.946 1.00 23.27 566 GLU A CA 1
ATOM 4589 C C . GLU A 1 566 ? -12.034 23.167 8.620 1.00 23.27 566 GLU A C 1
ATOM 4591 O O . GLU A 1 566 ? -10.954 23.576 8.182 1.00 23.27 566 GLU A O 1
ATOM 4596 N N . GLU A 1 567 ? -12.733 22.197 8.033 1.00 26.61 567 GLU A N 1
ATOM 4597 C CA . GLU A 1 567 ? -12.589 21.794 6.642 1.00 26.61 567 GLU A CA 1
ATOM 4598 C C . GLU A 1 567 ? -13.231 22.895 5.791 1.00 26.61 567 GLU A C 1
ATOM 4600 O O . GLU A 1 567 ? -14.429 23.149 5.884 1.00 26.61 567 GLU A O 1
ATOM 4605 N N . ASP A 1 568 ? -12.418 23.579 4.991 1.00 24.00 568 ASP A N 1
ATOM 4606 C CA . ASP A 1 568 ? -12.882 24.631 4.091 1.00 24.00 568 ASP A CA 1
ATOM 4607 C C . ASP A 1 568 ? -13.490 23.977 2.833 1.00 24.00 568 ASP A C 1
ATOM 4609 O O . ASP A 1 568 ? -12.812 23.732 1.832 1.00 24.00 568 ASP A O 1
ATOM 4613 N N . GLU A 1 569 ? -14.775 23.628 2.912 1.00 28.45 569 GLU A N 1
ATOM 4614 C CA . GLU A 1 569 ? -15.660 23.473 1.756 1.00 28.45 569 GLU A CA 1
ATOM 4615 C C . GLU A 1 569 ? -16.691 24.610 1.780 1.00 28.45 569 GLU A C 1
ATOM 4617 O O . GLU A 1 569 ? -17.692 24.547 2.490 1.00 28.45 569 GLU A O 1
ATOM 4622 N N . SER A 1 570 ? -16.505 25.639 0.950 1.00 26.38 570 SER A N 1
ATOM 4623 C CA . SER A 1 570 ? -17.650 26.407 0.450 1.00 26.38 570 SER A CA 1
ATOM 4624 C C . SER A 1 570 ? -17.479 26.776 -1.026 1.00 26.38 570 SER A C 1
ATOM 4626 O O . SER A 1 570 ? -16.817 27.730 -1.423 1.00 26.38 570 SER A O 1
ATOM 4628 N N . LEU A 1 571 ? -18.120 25.971 -1.872 1.00 29.12 571 LEU A N 1
ATOM 4629 C CA . LEU A 1 571 ? -18.765 26.464 -3.081 1.00 29.12 571 LEU A CA 1
ATOM 4630 C C . LEU A 1 571 ? -20.092 27.070 -2.629 1.00 29.12 571 LEU A C 1
ATOM 4632 O O . LEU A 1 571 ? -20.939 26.313 -2.164 1.00 29.12 571 LEU A O 1
ATOM 4636 N N . HIS A 1 572 ? -20.319 28.368 -2.821 1.00 28.45 572 HIS A N 1
ATOM 4637 C CA . HIS A 1 572 ? -21.679 28.886 -2.964 1.00 28.45 572 HIS A CA 1
ATOM 4638 C C . HIS A 1 572 ? -21.769 29.910 -4.092 1.00 28.45 572 HIS A C 1
ATOM 4640 O O . HIS A 1 572 ? -21.083 30.928 -4.132 1.00 28.45 572 HIS A O 1
ATOM 4646 N N . SER A 1 573 ? -22.654 29.565 -5.022 1.00 29.30 573 SER A N 1
ATOM 4647 C CA . SER A 1 573 ? -23.267 30.423 -6.016 1.00 29.30 573 SER A CA 1
ATOM 4648 C C . SER A 1 573 ? -23.918 31.637 -5.359 1.00 29.30 573 SER A C 1
ATOM 4650 O O . SER A 1 573 ? -24.755 31.466 -4.472 1.00 29.30 573 SER A O 1
ATOM 4652 N N . HIS A 1 574 ? -23.649 32.833 -5.876 1.00 26.92 574 HIS A N 1
ATOM 4653 C CA . HIS A 1 574 ? -24.566 33.953 -5.714 1.00 26.92 574 HIS A CA 1
ATOM 4654 C C . HIS A 1 574 ? -24.979 34.499 -7.075 1.00 26.92 574 HIS A C 1
ATOM 4656 O O . HIS A 1 574 ? -24.206 35.097 -7.817 1.00 26.92 574 HIS A O 1
ATOM 4662 N N . HIS A 1 575 ? -26.245 34.220 -7.363 1.00 25.42 575 HIS A N 1
ATOM 4663 C CA . HIS A 1 575 ? -27.115 34.951 -8.260 1.00 25.42 575 HIS A CA 1
ATOM 4664 C C . HIS A 1 575 ? -27.122 36.424 -7.813 1.00 25.42 575 HIS A C 1
ATOM 4666 O O . HIS A 1 575 ? -27.486 36.711 -6.672 1.00 25.42 575 HIS A O 1
ATOM 4672 N N . LEU A 1 576 ? -26.684 37.333 -8.681 1.00 26.84 576 LEU A N 1
ATOM 4673 C CA . LEU A 1 576 ? -26.902 38.768 -8.531 1.00 26.84 576 LEU A CA 1
ATOM 4674 C C . LEU A 1 576 ? -27.803 39.204 -9.678 1.00 26.84 576 LEU A C 1
ATOM 4676 O O . LEU A 1 576 ? -27.375 39.287 -10.826 1.00 26.84 576 LEU A O 1
ATOM 4680 N N . ASP A 1 577 ? -29.063 39.416 -9.320 1.00 23.50 577 ASP A N 1
ATOM 4681 C CA . ASP A 1 577 ? -30.042 40.153 -10.097 1.00 23.50 577 ASP A CA 1
ATOM 4682 C C . ASP A 1 577 ? -29.862 41.637 -9.736 1.00 23.50 577 ASP A C 1
ATOM 4684 O O . ASP A 1 577 ? -29.940 42.012 -8.562 1.00 23.50 577 ASP A O 1
ATOM 4688 N N . MET A 1 578 ? -29.543 42.468 -10.725 1.00 27.27 578 MET A N 1
ATOM 4689 C CA . MET A 1 578 ? -29.601 43.926 -10.621 1.00 27.27 578 MET A CA 1
ATOM 4690 C C . MET A 1 578 ? -30.229 44.460 -11.901 1.00 27.27 578 MET A C 1
ATOM 4692 O O . MET A 1 578 ? -29.602 44.504 -12.958 1.00 27.27 578 MET A O 1
ATOM 4696 N N . THR A 1 579 ? -31.485 44.863 -11.768 1.00 27.02 579 THR A N 1
ATOM 4697 C CA . THR A 1 579 ? -32.203 45.734 -12.689 1.00 27.02 579 THR A CA 1
ATOM 4698 C C . THR A 1 579 ? -31.658 47.162 -12.641 1.00 27.02 579 THR A C 1
ATOM 4700 O O . THR A 1 579 ? -31.396 47.691 -11.561 1.00 27.02 579 THR A O 1
ATOM 4703 N N . ASP A 1 580 ? -31.618 47.755 -13.834 1.00 25.67 580 ASP A N 1
ATOM 4704 C CA . ASP A 1 580 ? -31.671 49.175 -14.193 1.00 25.67 580 ASP A CA 1
ATOM 4705 C C . ASP A 1 580 ? -30.533 50.108 -13.774 1.00 25.67 580 ASP A C 1
ATOM 4707 O O . ASP A 1 580 ? -30.505 50.603 -12.654 1.00 25.67 580 ASP A O 1
ATOM 4711 N N . LEU A 1 581 ? -29.713 50.487 -14.767 1.00 28.89 581 LEU A N 1
ATOM 4712 C CA . LEU A 1 581 ? -29.470 51.890 -15.134 1.00 28.89 581 LEU A CA 1
ATOM 4713 C C . LEU A 1 581 ? -29.112 51.988 -16.637 1.00 28.89 581 LEU A C 1
ATOM 4715 O O . LEU A 1 581 ? -28.040 51.573 -17.059 1.00 28.89 581 LEU A O 1
ATOM 4719 N N . ASN A 1 582 ? -30.076 52.512 -17.396 1.00 27.61 582 ASN A N 1
ATOM 4720 C CA . ASN A 1 582 ? -30.052 53.230 -18.678 1.00 27.61 582 ASN A CA 1
ATOM 4721 C C . ASN A 1 582 ? -28.768 53.307 -19.540 1.00 27.61 582 ASN A C 1
ATOM 4723 O O . ASN A 1 582 ? -27.735 53.818 -19.120 1.00 27.61 582 ASN A O 1
ATOM 4727 N N . ASP A 1 583 ? -29.009 53.019 -20.822 1.00 26.14 583 ASP A N 1
ATOM 4728 C CA . ASP A 1 583 ? -28.888 53.924 -21.983 1.00 26.14 583 ASP A CA 1
ATOM 4729 C C . ASP A 1 583 ? -27.848 53.639 -23.078 1.00 26.14 583 ASP A C 1
ATOM 4731 O O . ASP A 1 583 ? -26.651 53.516 -22.846 1.00 26.14 583 ASP A O 1
ATOM 4735 N N . GLU A 1 584 ? -28.420 53.658 -24.286 1.00 28.58 584 GLU A N 1
ATOM 4736 C CA . GLU A 1 584 ? -27.887 53.918 -25.624 1.00 28.58 584 GLU A CA 1
ATOM 4737 C C . GLU A 1 584 ? -26.821 53.005 -26.253 1.00 28.58 584 GLU A C 1
ATOM 4739 O O . GLU A 1 584 ? -25.694 52.859 -25.789 1.00 28.58 584 GLU A O 1
ATOM 4744 N N . GLY A 1 585 ? -27.151 52.557 -27.472 1.00 27.53 585 GLY A N 1
ATOM 4745 C CA . GLY A 1 585 ? -26.190 52.641 -28.570 1.00 27.53 585 GLY A CA 1
ATOM 4746 C C . GLY A 1 585 ? -25.944 51.359 -29.350 1.00 27.53 585 G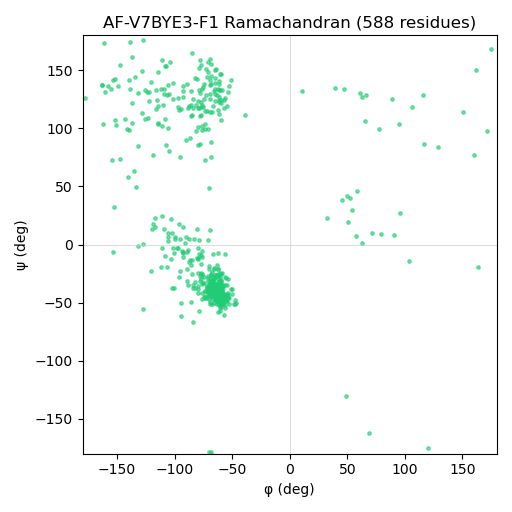LY A C 1
ATOM 4747 O O . GLY A 1 585 ? -24.957 50.682 -29.113 1.00 27.53 585 GLY A O 1
ATOM 4748 N N . ASP A 1 586 ? -26.830 51.108 -30.315 1.00 29.86 586 ASP A N 1
ATOM 4749 C CA . ASP A 1 586 ? -26.536 50.674 -31.688 1.00 29.86 586 ASP A CA 1
ATOM 4750 C C . ASP A 1 586 ? -25.541 49.536 -31.987 1.00 29.86 586 ASP A C 1
ATOM 4752 O O . ASP A 1 586 ? -24.352 49.580 -31.687 1.00 29.86 586 ASP A O 1
ATOM 4756 N N . GLY A 1 587 ? -26.006 48.652 -32.877 1.00 29.14 587 GLY A N 1
ATOM 4757 C CA . GLY A 1 587 ? -25.215 48.363 -34.074 1.00 29.14 587 GLY A CA 1
ATOM 4758 C C . GLY A 1 587 ? -24.697 46.939 -34.224 1.00 29.14 587 GLY A C 1
ATOM 4759 O O . GLY A 1 587 ? -23.556 46.648 -33.906 1.00 29.14 587 GLY A O 1
ATOM 4760 N N . ASN A 1 588 ? -25.546 46.096 -34.813 1.00 30.48 588 ASN A N 1
ATOM 4761 C CA . ASN A 1 588 ? -25.264 45.295 -36.007 1.00 30.48 588 ASN A CA 1
ATOM 4762 C C . ASN A 1 588 ? -23.882 44.632 -36.227 1.00 30.48 588 ASN A C 1
ATOM 4764 O O . ASN A 1 588 ? -22.853 45.286 -36.346 1.00 30.48 588 ASN A O 1
ATOM 4768 N N . HIS A 1 589 ? -24.023 43.364 -36.627 1.00 34.69 589 HIS A N 1
ATOM 4769 C CA . HIS A 1 589 ? -23.284 42.615 -37.651 1.00 34.69 589 HIS A CA 1
ATOM 4770 C C . HIS A 1 589 ? -22.256 41.557 -37.217 1.00 34.69 589 HIS A C 1
ATOM 4772 O O . HIS A 1 589 ? -21.205 41.861 -36.669 1.00 34.69 589 HIS A O 1
ATOM 4778 N N . GLU A 1 590 ? -22.621 40.346 -37.673 1.00 34.94 590 GLU A N 1
ATOM 4779 C CA . GLU A 1 590 ? -21.843 39.151 -38.044 1.00 34.94 590 GLU A CA 1
ATOM 4780 C C . GLU A 1 590 ? -21.357 38.192 -36.953 1.00 34.94 590 GLU A C 1
ATOM 4782 O O . GLU A 1 590 ? -20.502 38.549 -36.115 1.00 34.94 590 GLU A O 1
#

Mean predicted aligned error: 18.29 Å

pLDDT: mean 73.22, std 25.73, range [20.91, 98.31]

Secondary structure (DSSP, 8-state):
-PPPP-PPPPTTSTT---TTGGGGEEEPTT-TTEEEETTT--EEETTHHHHHHHHTT--SSSPPPSSS-HHHHHHHHHHHHHHHHHHHHHHS-S----SSSSS--S-------------PPP-TTTT-PPPPPHHHHHHHHHHHHHHHTTT--EEEEEEEETTEEEEEEEEE-TTTTT-HHHHHHHHHHHHHHH-GGG-SEEEE---HHHHHHHHHHHHH-TT-EEEE-HHHHHHHHHHHHHHH-HHHHHHHHHHHHHHHHHHT-HHHHHHHHHHHTT--PPP--SSTTHHHHHHHHHHHHTHHHHHHHHHSHHHHTSGGGGSHHHHHHHHHHH-HHHHHHHHHHHHHHHHHHHHHHHHH-SSS--TTTHHHHHHHHHHHHHHHTTT-HHHHHHHHHHHHHHIIIII--HHHHHHHHT-HHHHTSTT----HHHHHHHHHHHHHH---HHHHHHHHHHHHHHHTT-GGGGSHHHHHHTTTS-HHHHHHHH-TT-HHHHHHHHHHH--------HHHHHHHHHHHHHHHHHHHHHH-------TT----------------------------------------------

Solvent-accessible surface area (backbone atoms only — not comparable to full-atom values): 35194 Å² total; per-residue (Å²): 138,86,84,80,83,86,81,84,78,68,85,79,49,99,84,64,69,75,72,66,69,60,75,53,41,44,76,46,90,94,40,91,42,34,33,26,34,69,61,71,61,50,74,38,83,69,26,71,66,50,51,38,26,16,47,27,63,62,54,56,98,34,72,50,52,87,60,55,56,67,69,56,24,51,57,31,32,54,52,54,51,53,52,50,52,53,52,52,54,60,76,67,69,82,85,82,96,78,84,85,85,84,86,86,87,88,82,90,79,90,79,92,83,90,78,91,76,94,76,82,86,76,81,83,72,82,80,81,69,84,82,80,54,71,74,62,52,52,58,52,50,52,53,53,51,60,37,63,78,63,74,56,41,72,47,75,44,62,47,68,43,88,94,45,70,43,81,73,51,74,45,82,30,63,88,33,80,84,46,36,65,50,45,25,53,55,52,50,52,51,40,59,75,69,32,61,95,74,43,61,68,48,74,44,64,78,50,67,47,53,48,53,15,32,51,52,45,38,67,75,41,61,53,33,41,55,45,52,35,61,41,58,51,47,34,50,45,45,40,46,42,40,75,72,34,69,68,33,45,60,43,47,57,54,48,50,50,46,54,53,56,36,70,71,38,72,69,45,43,53,52,46,20,67,52,50,76,69,48,75,75,64,71,84,77,74,63,88,36,56,27,57,54,48,37,41,50,39,49,60,78,39,40,72,33,50,43,50,43,68,69,30,68,71,34,69,71,32,77,54,53,75,36,72,70,37,44,55,42,43,52,54,64,69,34,67,62,56,57,54,41,46,50,52,46,45,43,60,44,48,37,51,51,53,42,32,52,53,52,65,35,72,87,56,57,37,36,37,46,50,50,61,41,51,54,49,22,53,52,48,25,32,56,67,44,74,64,43,58,88,76,33,45,68,60,46,52,48,47,50,53,44,32,72,76,56,56,64,48,37,60,32,29,30,13,27,62,72,14,57,65,44,51,76,34,92,84,56,77,82,47,73,66,34,53,49,15,32,51,54,42,44,66,36,59,40,85,50,67,66,60,45,53,48,31,58,59,52,47,52,39,57,77,67,37,38,75,58,50,48,33,77,64,45,59,69,36,40,87,74,40,54,57,41,60,43,37,73,74,48,22,78,92,36,60,64,43,31,52,53,48,38,68,52,31,44,45,53,51,79,69,72,54,70,66,58,47,50,50,51,52,50,50,54,52,50,52,53,51,51,54,54,56,70,71,54,72,86,75,88,76,81,90,79,89,82,81,89,84,93,86,85,82,85,77,79,82,90,74,82,74,84,79,79,79,81,77,91,80,79,90,76,90,77,90,79,88,78,84,85,84,86,84,88,82,84,80,88,84,134